Protein AF-A0A5J4RU68-F1 (afdb_monomer)

Secondary structure (DSSP, 8-state):
---HHHHHHHHHHTTSTTHHHHHHHHHHHHHHHHHHGGGGGT-TTSPP-SHHHHHHHHHHHHHHH-HHHHTTS-HHHHHHHHHHHHHTTGGG---HHHHHHHHTSHHHHHHHHHHHT-TTSTTHHHHTTEEEETTEEEESS-S--THHHHHHHHHHHHHHHTTHHHHHHHHHHSHHHHH------SSS-HHHHHHHHHHHHGGGS-HHHHHTS-S-EE-STT-EE-HHHHHHHHHHHHHT---TTSS-HHHHTTSS---HHHHHHHHHHHTEEEEEE-SSEEEEEEEESSHHHHHHHHHHHHHHHHHHHHHHHTGGGTS-TT----PPEEEEEEEEETT-----TT--------HHHHHHHHHSSSS--SHHHHHHHHHHHHHHHHHHHHHHHHGGG--SHHHHHHHHTTS-EEEEEEE-SSSEEEEEEEE-S----HHHHHHHSSTT-GGG-HHHHHHHHHS-TTTS-S---TTGGGGGGGT-SEEEEEEE-TTT--EEEEEEE-TTSTTTT-EEEEE--S---SEEEEEEEEE-GGGHHHHS--------S--HHHHHHHHHHHHHHHHHH-SS-EEETTEEPPPPPPSEE-TTT-EEEEE-TTS-EEEEETTEEE-----------

Organism: NCBI:txid433724

InterPro domains:
  IPR020575 Heat shock protein Hsp90, N-terminal [PR00775] (426-443)
  IPR020575 Heat shock protein Hsp90, N-terminal [PR00775] (470-492)
  IPR036890 Histidine kinase/HSP90-like ATPase superfamily [G3DSA:3.30.565.10] (340-581)
  IPR036890 Histidine kinase/HSP90-like ATPase superfamily [SSF55874] (349-535)
  IPR056471 HD-CE [PF24391] (43-309)

Radius of gyration: 32.56 Å; Cα contacts (8 Å, |Δi|>4): 992; chains: 1; bounding box: 100×59×84 Å

Sequence (629 aa):
MESYIEKQLRIKSENTQSIILYSQWQFDKELIPPALNAIANIFPHYSLHNETHSNAILSNITKLLGEKFIDELNCTDLWLLLESAYCHDIGMIISYDQAKEAIDSKEFIQHISKILNDEGHALHRYSKKLSIEREKILFSENTFEVEKIDTIRFLLADFFRTKHATLSNDYILNPDSAIALKSPRTIIPLRLYSILGIICSSHTKTFEEVMSIPYYEDGIDTENAHPRFIAYMLRIGDLLDIDNYRFSDTLLKTLSSMPDDSLSHKEKHLSINHKCINNQFIELSAKCTNIKVAKITKEWFDWIQGEITKQTLDWHNIIPKHIKGMLPKVKSLVVELEGYDFINNENKPSFTIDTTQALELLQGGNFYKDPFDAIREVIQNAVDSTLIRIWHEKGVSISNMKDLLQESIHYPININIQDNHDGTFIFKIEDKGTGISKHDFKYLSNTGSASKNNYRREIIDSMPIWMQPSGIFGIGFQSVFLLTDVINIETKSIFSDEKYGIEMYNPKSEFKGEIYIKPINSYLPIGTTIQMKVVNTNYISSQNQIVLDRFSDNENEYIFEKIIGKVEDYAMHSFIPITINGTAIERVKYDYVSDDNGIEIKFEKDKKFKFSFKNSIINAIVRSKIAYS

Mean predicted aligned error: 12.19 Å

Foldseek 3Di:
DQFLLLVLLVVQPPPHPLVVLNVLLVLCVVQLQVLQVLLCLLPLLAFRLHPVQLSLLSVLLCQFFDSVQSNPDHNLQSSLLSLLSSLLQSLSNADPVNLVCLQQDPLLVVLLVVLCLDPVDLLNVLSVQWDADPSHIDGPDPDDDPQVSVSSSNSVSVVSVVVRLVSSLVCLLPVCVSRNRPRDPDSADSVSSNLSSVLSSLLPPDPVSLLPRDCWDQGPDRDIYGSSLSSLSSNLSNLLSQALRRHDPVSCVSHPDHRPVSVLVNQLSNQWDDFDGHNAETATEGEHADPSSLVVNVVSVVVSQVSLVVCQVVVCSRDDPVGDGGGHYHPYYYYHHPQFDDPDPVDFLFADDPCCVVVCVVPVDDDDPALLQLVVLVVLVLQQQALLQCCVVPVVVCQFLVSLLVVLQVWEKEWEWADPVPLKIKTKIWTLGQWADPVNSSQLSDWQSNVVPVVSVVSQVPHAQQSRRPDDTSNSNLCNLVFAQWKWKWAAGPVPRFTWIKIFGNCPDPSNGGITIGGDPDDDRHTMMMMGMGHNPVVVVVSDPPDDDDDDDPCSVVRSVVSVVVVLLLQQCASRWYHYNNRTRHHDDFPDADGNRGWTWHDDPPPQIFIDGNSDTDRDPPPDPPDDD

pLDDT: mean 82.76, std 18.72, range [24.97, 98.69]

Solvent-accessible surface area (backbone atoms only — not comparable to full-atom values): 34740 Å² total; per-residue (Å²): 131,87,48,74,58,55,52,50,26,49,65,67,12,60,98,45,81,43,35,58,51,47,56,49,48,60,52,44,65,68,51,48,43,69,54,33,57,53,25,48,76,43,40,44,68,49,63,58,71,32,54,70,43,26,51,41,19,54,50,41,40,43,31,34,58,27,68,73,50,59,73,67,54,50,52,48,40,35,42,51,48,55,51,32,46,66,39,25,63,50,25,51,52,76,46,71,64,58,53,54,53,41,68,72,29,70,69,45,53,51,50,47,51,51,35,55,73,29,82,85,40,60,58,18,78,46,41,64,49,43,38,80,56,95,90,38,81,41,62,67,58,92,73,92,54,78,54,59,58,52,37,54,28,50,54,49,30,58,59,44,64,79,42,15,35,62,39,14,24,52,31,60,70,38,29,41,85,63,72,65,39,85,69,84,74,79,85,61,61,64,67,58,40,52,50,44,14,53,33,24,31,37,66,83,51,55,74,70,63,44,68,68,41,53,64,66,44,81,41,56,83,93,45,56,25,40,51,28,35,47,28,52,44,51,39,52,10,54,71,60,60,75,46,63,76,44,56,56,68,72,55,47,67,74,50,83,72,76,46,63,57,45,51,37,54,50,49,33,32,55,19,53,77,44,83,44,71,32,45,64,34,33,38,40,32,30,56,21,86,44,71,69,30,35,49,58,44,44,54,51,49,49,48,52,52,48,52,53,50,55,47,57,76,48,32,83,79,38,54,62,88,91,61,86,84,68,78,40,43,82,74,43,78,46,75,41,46,69,77,45,60,78,63,57,95,90,56,68,57,47,39,61,73,55,60,64,59,57,45,35,50,72,72,61,64,92,73,72,88,47,79,55,57,29,53,47,38,54,54,48,51,39,49,35,32,30,46,53,34,49,43,75,78,41,42,93,75,47,85,43,64,67,48,45,50,62,57,24,67,81,43,46,30,42,36,40,75,45,77,68,87,76,63,34,33,40,44,34,40,36,26,50,15,34,39,55,39,83,74,51,46,67,30,69,26,36,69,62,34,46,88,69,46,61,70,64,45,58,55,48,73,70,42,58,79,54,65,40,64,83,84,78,65,59,55,48,68,65,47,40,52,79,34,25,58,50,41,41,34,41,26,14,11,70,86,71,69,41,39,36,36,35,43,39,33,21,58,88,42,100,61,52,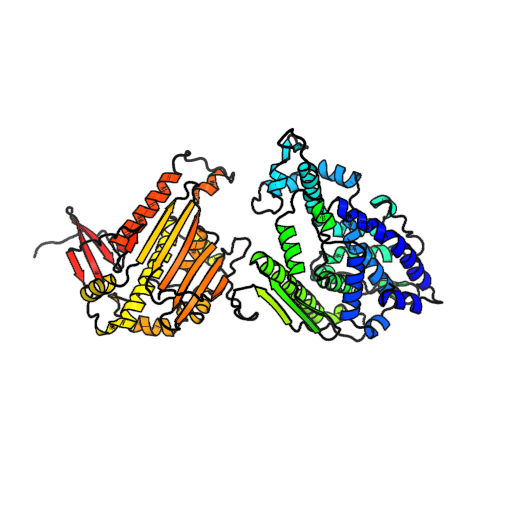10,40,59,47,43,22,71,50,88,67,94,74,71,56,4,38,34,42,39,34,54,36,51,46,73,73,60,55,62,78,74,45,95,66,91,70,93,80,88,70,99,75,55,73,71,56,52,60,56,50,44,52,53,50,52,50,56,38,29,25,47,36,73,46,44,30,25,51,72,88,43,74,48,72,56,68,85,59,79,42,73,41,76,84,65,43,44,32,33,38,84,46,99,80,80,50,61,47,37,36,44,91,48,39,79,44,87,58,86,66,82,81,82,83,72,92,130

Nearest PDB structures (foldseek):
  5hph-assembly1_A  TM=6.186E-01  e=3.581E-08  Homo sapiens
  1qzr-assembly1_B  TM=6.163E-01  e=2.112E-05  Saccharomyces cerevisiae
  6mw7-assembly1_A  TM=4.908E-01  e=2.899E-05  Homo sapiens
  7l6s-assembly1_A-2  TM=5.619E-01  e=2.784E-04  Balamuthia mandrillaris

Structure (mmCIF, N/CA/C/O backbone):
data_AF-A0A5J4RU68-F1
#
_entry.id   AF-A0A5J4RU68-F1
#
loop_
_atom_site.group_PDB
_atom_site.id
_atom_site.type_symbol
_atom_site.label_atom_id
_atom_site.label_alt_id
_atom_site.label_comp_id
_atom_site.label_asym_id
_atom_site.label_entity_id
_atom_site.label_seq_id
_atom_site.pdbx_PDB_ins_code
_atom_site.Cartn_x
_atom_site.Cartn_y
_atom_site.Cartn_z
_atom_site.occupancy
_atom_site.B_iso_or_equiv
_atom_site.auth_seq_id
_atom_site.auth_comp_id
_atom_site.auth_asym_id
_atom_site.auth_atom_id
_atom_site.pdbx_PDB_model_num
ATOM 1 N N . MET A 1 1 ? -28.979 4.609 10.896 1.00 62.00 1 MET A N 1
ATOM 2 C CA . MET A 1 1 ? -29.836 3.415 10.695 1.00 62.00 1 MET A CA 1
ATOM 3 C C . MET A 1 1 ? -29.269 2.322 11.589 1.00 62.00 1 MET A C 1
ATOM 5 O O . MET A 1 1 ? -28.053 2.246 11.664 1.00 62.00 1 MET A O 1
ATOM 9 N N . GLU A 1 2 ? -30.096 1.574 12.324 1.00 86.62 2 GLU A N 1
ATOM 10 C CA . GLU A 1 2 ? -29.624 0.488 13.210 1.00 86.62 2 GLU A CA 1
ATOM 11 C C . GLU A 1 2 ? -28.925 -0.599 12.371 1.00 86.62 2 GLU A C 1
ATOM 13 O O . GLU A 1 2 ? -29.476 -1.026 11.352 1.00 86.62 2 GLU A O 1
ATOM 18 N N . SER A 1 3 ? -27.714 -1.017 12.758 1.00 93.75 3 SER A N 1
ATOM 19 C CA . SER A 1 3 ? -27.013 -2.123 12.085 1.00 93.75 3 SER A CA 1
ATOM 20 C C . SER A 1 3 ? -27.626 -3.476 12.477 1.00 93.75 3 SER A C 1
ATOM 22 O O . SER A 1 3 ? -28.293 -3.588 13.505 1.00 93.75 3 SER A O 1
ATOM 24 N N . TYR A 1 4 ? -27.400 -4.535 11.688 1.00 97.31 4 TYR A N 1
ATOM 25 C CA . TYR A 1 4 ? -27.906 -5.870 12.045 1.00 97.31 4 TYR A CA 1
ATOM 26 C C . TYR A 1 4 ? -27.328 -6.365 13.382 1.00 97.31 4 TYR A C 1
ATOM 28 O O . TYR A 1 4 ? -28.059 -6.902 14.209 1.00 97.31 4 TYR A O 1
ATOM 36 N N . ILE A 1 5 ? -26.037 -6.116 13.622 1.00 98.19 5 ILE A N 1
ATOM 37 C CA . ILE A 1 5 ? -25.339 -6.458 14.871 1.00 98.19 5 ILE A CA 1
ATOM 38 C C . ILE A 1 5 ? -25.962 -5.709 16.060 1.00 98.19 5 ILE A C 1
ATOM 40 O O . ILE A 1 5 ? -26.265 -6.323 17.081 1.00 98.19 5 ILE A O 1
ATOM 44 N N . GLU A 1 6 ? -26.227 -4.407 15.912 1.00 98.06 6 GLU A N 1
ATOM 45 C CA . GLU A 1 6 ? -26.890 -3.595 16.944 1.00 98.06 6 GLU A CA 1
ATOM 46 C C . GLU A 1 6 ? -28.298 -4.108 17.252 1.00 98.06 6 GLU A C 1
ATOM 48 O O . GLU A 1 6 ? -28.660 -4.282 18.418 1.00 98.06 6 GLU A O 1
ATOM 53 N N . LYS A 1 7 ? -29.071 -4.421 16.208 1.00 98.00 7 LYS A N 1
ATOM 54 C CA . LYS A 1 7 ? -30.406 -5.001 16.350 1.00 98.00 7 LYS A CA 1
ATOM 55 C C . LYS A 1 7 ? -30.363 -6.320 17.126 1.00 98.00 7 LYS A C 1
ATOM 57 O O . LYS A 1 7 ? -31.213 -6.541 17.987 1.00 98.00 7 LYS A O 1
ATOM 62 N N . GLN A 1 8 ? -29.391 -7.189 16.842 1.00 98.19 8 GLN A N 1
ATOM 63 C CA . GLN A 1 8 ? -29.235 -8.455 17.562 1.00 98.19 8 GLN A CA 1
ATOM 64 C C . GLN A 1 8 ? -28.826 -8.242 19.022 1.00 98.19 8 GLN A C 1
ATOM 66 O O . GLN A 1 8 ? -29.381 -8.904 19.897 1.00 98.19 8 GLN A O 1
ATOM 71 N N . LEU A 1 9 ? -27.936 -7.285 19.313 1.00 97.88 9 LEU A N 1
ATOM 72 C CA . LEU A 1 9 ? -27.580 -6.945 20.694 1.00 97.88 9 LEU A CA 1
ATOM 73 C C . LEU A 1 9 ? -28.812 -6.480 21.478 1.00 97.88 9 LEU A C 1
ATOM 75 O O . LEU A 1 9 ? -29.046 -6.947 22.593 1.00 97.88 9 LEU A O 1
ATOM 79 N N . ARG A 1 10 ? -29.633 -5.604 20.886 1.00 97.88 10 ARG A N 1
ATOM 80 C CA . ARG A 1 10 ? -30.888 -5.151 21.495 1.00 97.88 10 ARG A CA 1
ATOM 81 C C . ARG A 1 10 ? -31.802 -6.331 21.819 1.00 97.88 10 ARG A C 1
ATOM 83 O O . ARG A 1 10 ? -32.133 -6.527 22.980 1.00 97.88 10 ARG A O 1
ATOM 90 N N . ILE A 1 11 ? -32.145 -7.143 20.817 1.00 97.69 11 ILE A N 1
ATOM 91 C CA . ILE A 1 11 ? -33.092 -8.260 20.970 1.00 97.69 11 ILE A CA 1
ATOM 92 C C . ILE A 1 11 ? -32.610 -9.276 22.010 1.00 97.69 11 ILE A C 1
ATOM 94 O O . ILE A 1 11 ? -33.400 -9.745 22.822 1.00 97.69 11 ILE A O 1
ATOM 98 N N . LYS A 1 12 ? -31.323 -9.636 21.997 1.00 96.38 12 LYS A N 1
ATOM 99 C CA . LYS A 1 12 ? -30.787 -10.677 22.887 1.00 96.38 12 LYS A CA 1
ATOM 100 C C . LYS A 1 12 ? -30.572 -10.207 24.316 1.00 96.38 12 LYS A C 1
ATOM 102 O O . LYS A 1 12 ? -30.653 -11.014 25.236 1.00 96.38 12 LYS A O 1
ATOM 107 N N . SER A 1 13 ? -30.297 -8.920 24.499 1.00 96.12 13 SER A N 1
ATOM 108 C CA . SER A 1 13 ? -30.076 -8.356 25.827 1.00 96.12 13 SER A CA 1
ATOM 109 C C . SER A 1 13 ? -31.382 -8.066 26.578 1.00 96.12 13 SER A C 1
ATOM 111 O O . SER A 1 13 ? -31.361 -7.947 27.806 1.00 96.12 13 SER A O 1
ATOM 113 N N . GLU A 1 14 ? -32.524 -8.007 25.881 1.00 94.94 14 GLU A N 1
ATOM 114 C CA . GLU A 1 14 ? -33.844 -7.799 26.483 1.00 94.94 14 GLU A CA 1
ATOM 115 C C . GLU A 1 14 ? -34.130 -8.815 27.602 1.00 94.94 14 GLU A C 1
ATOM 117 O O . GLU A 1 14 ? -34.080 -10.027 27.412 1.00 94.94 14 GLU A O 1
ATOM 122 N N . ASN A 1 15 ? -34.486 -8.305 28.786 1.00 91.00 15 ASN A N 1
ATOM 123 C CA . ASN A 1 15 ? -34.802 -9.094 29.986 1.00 91.00 15 ASN A CA 1
ATOM 124 C C . ASN A 1 15 ? -33.649 -9.966 30.529 1.00 91.00 15 ASN A C 1
ATOM 126 O O . ASN A 1 15 ? -33.897 -10.886 31.310 1.00 91.00 15 ASN A O 1
ATOM 130 N N . THR A 1 16 ? -32.399 -9.663 30.171 1.00 92.31 16 THR A N 1
ATOM 131 C CA . THR A 1 16 ? -31.193 -10.317 30.714 1.00 92.31 16 THR A CA 1
ATOM 132 C C . THR A 1 16 ? -30.328 -9.320 31.491 1.00 92.31 16 THR A C 1
ATOM 134 O O . THR A 1 16 ? -30.519 -8.106 31.389 1.00 92.31 16 THR A O 1
ATOM 137 N N . GLN A 1 17 ? -29.334 -9.802 32.248 1.00 91.12 17 GLN A N 1
ATOM 138 C CA . GLN A 1 17 ? -28.336 -8.908 32.857 1.00 91.12 17 GLN A CA 1
ATOM 139 C C . GLN A 1 17 ? -27.464 -8.207 31.801 1.00 91.12 17 GLN A C 1
ATOM 141 O O . GLN A 1 17 ? -26.961 -7.113 32.053 1.00 91.12 17 GLN A O 1
ATOM 146 N N . SER A 1 18 ? -27.355 -8.778 30.598 1.00 94.69 18 SER A N 1
ATOM 147 C CA . SER A 1 18 ? -26.612 -8.218 29.466 1.00 94.69 18 SER A CA 1
ATOM 148 C C . SER A 1 18 ? -27.221 -6.932 28.890 1.00 94.69 18 SER A C 1
ATOM 150 O O . SER A 1 18 ? -26.581 -6.288 28.061 1.00 94.69 18 SER A O 1
ATOM 152 N N . ILE A 1 19 ? -28.399 -6.481 29.355 1.00 95.88 19 ILE A N 1
ATOM 153 C CA . ILE A 1 19 ? -28.986 -5.175 28.980 1.00 95.88 19 ILE A CA 1
ATOM 154 C C . ILE A 1 19 ? -28.049 -3.992 29.263 1.00 95.88 19 ILE A C 1
ATOM 156 O O . ILE A 1 19 ? -28.113 -2.965 28.582 1.00 95.88 19 ILE A O 1
ATOM 160 N N . ILE A 1 20 ? -27.135 -4.146 30.228 1.00 95.62 20 ILE A N 1
ATOM 161 C CA . ILE A 1 20 ? -26.101 -3.152 30.535 1.00 95.62 20 ILE A CA 1
ATOM 162 C C . ILE A 1 20 ? -25.160 -2.904 29.347 1.00 95.62 20 ILE A C 1
ATOM 164 O O . ILE A 1 20 ? -24.721 -1.773 29.163 1.00 95.62 20 ILE A O 1
ATOM 168 N N . LEU A 1 21 ? -24.891 -3.926 28.521 1.00 97.00 21 LEU A N 1
ATOM 169 C CA . LEU A 1 21 ? -24.049 -3.815 27.326 1.00 97.00 21 LEU A CA 1
ATOM 170 C C . LEU A 1 21 ? -24.746 -2.970 26.260 1.00 97.00 21 LEU A C 1
ATOM 172 O O . LEU A 1 21 ? -24.150 -2.055 25.701 1.00 97.00 21 LEU A O 1
ATOM 176 N N . TYR A 1 22 ? -26.034 -3.232 26.020 1.00 96.94 22 TYR A N 1
ATOM 177 C CA . TYR A 1 22 ? -26.822 -2.435 25.082 1.00 96.94 22 TYR A CA 1
ATOM 178 C C . TYR A 1 22 ? -26.985 -0.989 25.565 1.00 96.94 22 TYR A C 1
ATOM 180 O O . TYR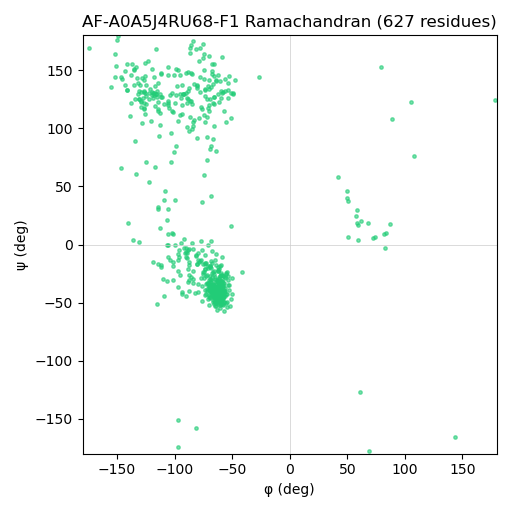 A 1 22 ? -26.847 -0.060 24.776 1.00 96.94 22 TYR A O 1
ATOM 188 N N . SER 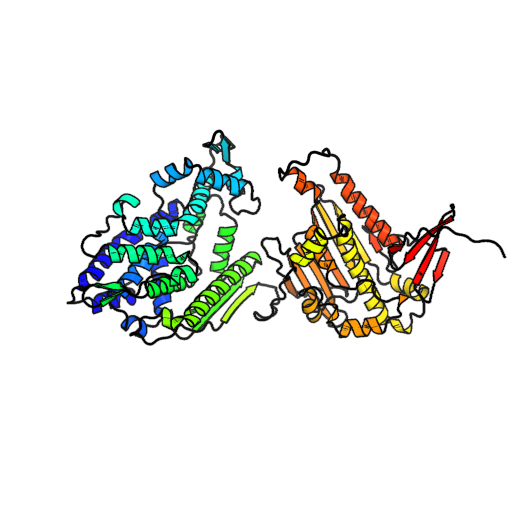A 1 23 ? -27.205 -0.786 26.867 1.00 95.75 23 SER A N 1
ATOM 189 C CA . SER A 1 23 ? -27.311 0.554 27.460 1.00 95.75 23 SER A CA 1
ATOM 190 C C . SER A 1 23 ? -26.001 1.342 27.353 1.00 95.75 23 SER A C 1
ATOM 192 O O . SER A 1 23 ? -26.036 2.530 27.039 1.00 95.75 23 SER A O 1
ATOM 194 N N . GLN A 1 24 ? -24.849 0.692 27.569 1.00 96.62 24 GLN A N 1
ATOM 195 C CA . GLN A 1 24 ? -23.547 1.318 27.330 1.00 96.62 24 GLN A CA 1
ATOM 196 C C . GLN A 1 24 ? -23.383 1.686 25.856 1.00 96.62 24 GLN A C 1
ATOM 198 O O . GLN A 1 24 ? -23.068 2.831 25.552 1.00 96.62 24 GLN A O 1
ATOM 203 N N . TRP A 1 25 ? -23.653 0.744 24.949 1.00 97.19 25 TRP A N 1
ATOM 204 C CA . TRP A 1 25 ? -23.545 0.986 23.513 1.00 97.19 25 TRP A CA 1
ATOM 205 C C . TRP A 1 25 ? -24.417 2.161 23.056 1.00 97.19 25 TRP A C 1
ATOM 207 O O . TRP A 1 25 ? -23.972 2.983 22.264 1.00 97.19 25 TRP A O 1
ATOM 217 N N . GLN A 1 26 ? -25.646 2.290 23.566 1.00 95.81 26 GLN A N 1
ATOM 218 C CA . GLN A 1 26 ? -26.509 3.431 23.246 1.00 95.81 26 GLN A CA 1
ATOM 219 C C . GLN A 1 26 ? -25.881 4.768 23.645 1.00 95.81 26 GLN A C 1
ATOM 221 O O . GLN A 1 26 ? -26.042 5.755 22.934 1.00 95.81 26 GLN A O 1
ATOM 226 N N . PHE A 1 27 ? -25.168 4.805 24.768 1.00 94.81 27 PHE A N 1
ATOM 227 C CA . PHE A 1 27 ? -24.462 6.001 25.200 1.00 94.81 27 PHE A CA 1
ATOM 228 C C . PHE A 1 27 ? -23.247 6.285 24.306 1.00 94.81 27 PHE A C 1
ATOM 230 O O . PHE A 1 27 ? -23.074 7.401 23.814 1.00 94.81 27 PHE A O 1
ATOM 237 N N . ASP A 1 28 ? -22.448 5.256 24.032 1.00 96.38 28 ASP A N 1
ATOM 238 C CA . ASP A 1 28 ? -21.207 5.365 23.263 1.00 96.38 28 ASP A CA 1
ATOM 239 C C . ASP A 1 28 ? -21.489 5.694 21.786 1.00 96.38 28 ASP A C 1
ATOM 241 O O . ASP A 1 28 ? -20.798 6.524 21.193 1.00 96.38 28 ASP A O 1
ATOM 245 N N . LYS A 1 29 ? -22.587 5.181 21.223 1.00 95.50 29 LYS A N 1
ATOM 246 C CA . LYS A 1 29 ? -23.086 5.513 19.881 1.00 95.50 29 LYS A CA 1
ATOM 247 C C . LYS A 1 29 ? -23.456 6.989 19.712 1.00 95.50 29 LYS A C 1
ATOM 249 O O . LYS A 1 29 ? -23.332 7.512 18.610 1.00 95.50 29 LYS A O 1
ATOM 254 N N . GLU A 1 30 ? -23.882 7.672 20.769 1.00 95.38 30 GLU A N 1
ATOM 255 C CA . GLU A 1 30 ? -24.177 9.111 20.710 1.00 95.38 30 GLU A CA 1
ATOM 256 C C . GLU A 1 30 ? -22.920 9.967 20.939 1.00 95.38 30 GLU A C 1
ATOM 258 O O . GLU A 1 30 ? -22.821 11.084 20.428 1.00 95.38 30 GLU A O 1
ATOM 263 N N . LEU A 1 31 ? -21.936 9.457 21.689 1.00 96.00 31 LEU A N 1
ATOM 264 C CA . LEU A 1 31 ? -20.743 10.219 22.066 1.00 96.00 31 LEU A CA 1
ATOM 265 C C . LEU A 1 31 ? -19.543 10.055 21.129 1.00 96.00 31 LEU A C 1
ATOM 267 O O . LEU A 1 31 ? -18.834 11.031 20.868 1.00 96.00 31 LEU A O 1
ATOM 271 N N . ILE A 1 32 ? -19.274 8.839 20.655 1.00 97.12 32 ILE A N 1
ATOM 272 C CA . ILE A 1 32 ? -18.076 8.536 19.865 1.00 97.12 32 ILE A CA 1
ATOM 273 C C . ILE A 1 32 ? -18.137 9.192 18.476 1.00 97.12 32 ILE A C 1
ATOM 275 O O . ILE A 1 32 ? -17.149 9.822 18.096 1.00 97.12 32 ILE A O 1
ATOM 279 N N . PRO A 1 33 ? -19.248 9.146 17.712 1.00 96.44 33 PRO A N 1
ATOM 280 C CA . PRO A 1 33 ? -19.281 9.717 16.362 1.00 96.44 33 PRO A CA 1
ATOM 281 C C . PRO A 1 33 ? -18.943 11.208 16.289 1.00 96.44 33 PRO A C 1
ATOM 283 O O . PRO A 1 33 ? -18.115 11.579 15.450 1.00 96.44 33 PRO A O 1
ATOM 286 N N . PRO A 1 34 ? -19.492 12.082 17.162 1.00 96.25 34 PRO A N 1
ATOM 287 C CA . PRO A 1 34 ? -19.060 13.473 17.216 1.00 96.25 34 PRO A CA 1
ATOM 288 C C . PRO A 1 34 ? -17.568 13.626 17.529 1.00 96.25 34 PRO A C 1
ATOM 290 O O . PRO A 1 34 ? -16.921 14.487 16.935 1.00 96.25 34 PRO A O 1
ATOM 293 N N . ALA A 1 35 ? -17.013 12.789 18.414 1.00 96.75 35 ALA A N 1
ATOM 294 C CA . ALA A 1 35 ? -15.594 12.821 18.759 1.00 96.75 35 ALA A CA 1
ATOM 295 C C . ALA A 1 35 ? -14.701 12.416 17.573 1.00 96.75 35 ALA A C 1
ATOM 297 O O . ALA A 1 35 ? -13.713 13.095 17.297 1.00 96.75 35 ALA A O 1
ATOM 298 N N . LEU A 1 36 ? -15.079 11.384 16.810 1.00 97.31 36 LEU A N 1
ATOM 299 C CA . LEU A 1 36 ? -14.334 10.938 15.624 1.00 97.31 36 LEU A CA 1
ATOM 300 C C . LEU A 1 36 ? -14.218 12.027 14.545 1.00 97.31 36 LEU A C 1
ATOM 302 O O . LEU A 1 36 ? -13.236 12.062 13.806 1.00 97.31 36 LEU A O 1
ATOM 306 N N . ASN A 1 37 ? -15.156 12.978 14.472 1.00 95.62 37 ASN A N 1
ATOM 307 C CA . ASN A 1 37 ? -15.031 14.113 13.549 1.00 95.62 37 ASN A CA 1
ATOM 308 C C . ASN A 1 37 ? -13.799 14.991 13.844 1.00 95.62 37 ASN A C 1
ATOM 310 O O . ASN A 1 37 ? -13.305 15.665 12.939 1.00 95.62 37 ASN A O 1
ATOM 314 N N . ALA A 1 38 ? -13.266 14.965 15.072 1.00 95.88 38 ALA A N 1
ATOM 315 C CA . ALA A 1 38 ? -12.053 15.695 15.435 1.00 95.88 38 ALA A CA 1
ATOM 316 C C . ALA A 1 38 ? -10.783 15.131 14.771 1.00 95.88 38 ALA A C 1
ATOM 318 O O . ALA A 1 38 ? -9.796 15.861 14.663 1.00 95.88 38 ALA A O 1
ATOM 319 N N . ILE A 1 39 ? -10.803 13.885 14.275 1.00 96.88 39 ILE A N 1
ATOM 320 C CA . ILE A 1 39 ? -9.669 13.259 13.567 1.00 96.88 39 ILE A CA 1
ATOM 321 C C . ILE A 1 39 ? -9.238 14.114 12.365 1.00 96.88 39 ILE A C 1
ATOM 323 O O . ILE A 1 39 ? -8.045 14.308 12.124 1.00 96.88 39 ILE A O 1
ATOM 327 N N . ALA A 1 40 ? -10.202 14.716 11.662 1.00 94.38 40 ALA A N 1
ATOM 328 C CA . ALA A 1 40 ? -9.953 15.573 10.505 1.00 94.38 40 ALA A CA 1
ATOM 329 C C . ALA A 1 40 ? -9.081 16.808 10.816 1.00 94.38 40 ALA A C 1
ATOM 331 O O . ALA A 1 40 ? -8.526 17.396 9.895 1.00 94.38 40 ALA A O 1
ATOM 332 N N . ASN A 1 41 ? -8.917 17.205 12.084 1.00 93.88 41 ASN A N 1
ATOM 333 C CA . ASN A 1 41 ? -8.088 18.359 12.449 1.00 93.88 41 ASN A CA 1
ATOM 334 C C . ASN A 1 41 ? -6.588 18.121 12.209 1.00 93.88 41 ASN A C 1
ATOM 336 O O . ASN A 1 41 ? -5.880 19.051 11.816 1.00 93.88 41 ASN A O 1
ATOM 340 N N . ILE A 1 42 ? -6.111 16.896 12.458 1.00 95.56 42 ILE A N 1
ATOM 341 C CA . ILE A 1 42 ? -4.705 16.501 12.269 1.00 95.56 42 ILE A CA 1
ATOM 342 C C . ILE A 1 42 ? -4.537 15.616 11.036 1.00 95.56 42 ILE A C 1
ATOM 344 O O . ILE A 1 42 ? -3.537 15.751 10.341 1.00 95.56 42 ILE A O 1
ATOM 348 N N . PHE A 1 43 ? -5.541 14.809 10.682 1.00 95.81 43 PHE A N 1
ATOM 349 C CA . PHE A 1 43 ? -5.494 13.875 9.554 1.00 95.81 43 PHE A CA 1
ATOM 350 C C . PHE A 1 43 ? -6.374 14.302 8.359 1.00 95.81 43 PHE A C 1
ATOM 352 O O . PHE A 1 43 ? -7.093 13.467 7.810 1.00 95.81 43 PHE A O 1
ATOM 359 N N . PRO A 1 44 ? -6.366 15.572 7.900 1.00 92.25 44 PRO A N 1
ATOM 360 C CA . PRO A 1 44 ? -7.340 16.030 6.908 1.00 92.25 44 PRO A CA 1
ATOM 361 C C . PRO A 1 44 ? -7.127 15.457 5.498 1.00 92.25 44 PRO A C 1
ATOM 363 O O . PRO A 1 44 ? -8.034 15.513 4.675 1.00 92.25 44 PRO A O 1
ATOM 366 N N . HIS A 1 45 ? -5.930 14.942 5.209 1.00 92.88 45 HIS A N 1
ATOM 367 C CA . HIS A 1 45 ? -5.543 14.376 3.913 1.00 92.88 45 HIS A CA 1
ATOM 368 C C . HIS A 1 45 ? -5.690 12.846 3.855 1.00 92.88 45 HIS A C 1
ATOM 370 O O . HIS A 1 45 ? -5.498 12.261 2.794 1.00 92.88 45 HIS A O 1
ATOM 376 N N . TYR A 1 46 ? -6.043 12.205 4.973 1.00 93.94 46 TYR A N 1
ATOM 377 C CA . TYR A 1 46 ? -6.325 10.772 5.043 1.00 93.94 46 TYR A CA 1
ATOM 378 C C . TYR A 1 46 ? -7.789 10.477 4.676 1.00 93.94 46 TYR A C 1
ATOM 380 O O . TYR A 1 46 ? -8.619 11.381 4.543 1.00 93.94 46 TYR A O 1
ATOM 388 N N . SER A 1 47 ? -8.121 9.190 4.538 1.00 93.44 47 SER A N 1
ATOM 389 C CA . SER A 1 47 ? -9.514 8.748 4.452 1.00 93.44 47 SER A CA 1
ATOM 390 C C . SER A 1 47 ? -10.324 9.156 5.690 1.00 93.44 47 SER A C 1
ATOM 392 O O . SER A 1 47 ? -9.785 9.467 6.751 1.00 93.44 47 SER A O 1
ATOM 394 N N . LEU A 1 48 ? -11.646 9.153 5.563 1.00 94.62 48 LEU A N 1
ATOM 395 C CA . LEU A 1 48 ? -12.582 9.455 6.633 1.00 94.62 48 LEU A CA 1
ATOM 396 C C . LEU A 1 48 ? -12.578 8.336 7.680 1.00 94.62 48 LEU A C 1
ATOM 398 O O . LEU A 1 48 ? -12.953 7.207 7.385 1.00 94.62 48 LEU A O 1
ATOM 402 N N . HIS A 1 49 ? -12.242 8.666 8.923 1.00 94.94 49 HIS A N 1
ATOM 403 C CA . HIS A 1 49 ? -12.311 7.748 10.071 1.00 94.94 49 HIS A CA 1
ATOM 404 C C . HIS A 1 49 ? -13.456 8.143 11.020 1.00 94.94 49 HIS A C 1
ATOM 406 O O . HIS A 1 49 ? -13.320 8.126 12.236 1.00 94.94 49 HIS A O 1
ATOM 412 N N . ASN A 1 50 ? -14.586 8.578 10.451 1.00 94.88 50 ASN A N 1
ATOM 413 C CA . ASN A 1 50 ? -15.798 8.924 11.197 1.00 94.88 50 ASN A CA 1
ATOM 414 C C . ASN A 1 50 ? -16.795 7.753 11.209 1.00 94.88 50 ASN A C 1
ATOM 416 O O . ASN A 1 50 ? -16.520 6.682 10.680 1.00 94.88 50 ASN A O 1
ATOM 420 N N . GLU A 1 51 ? -17.996 7.969 11.744 1.00 95.94 51 GLU A N 1
ATOM 421 C CA . GLU A 1 51 ? -19.034 6.934 11.843 1.00 95.94 51 GLU A CA 1
ATOM 422 C C . GLU A 1 51 ? -19.373 6.224 10.515 1.00 95.94 51 GLU A C 1
ATOM 424 O O . GLU A 1 51 ? -19.797 5.066 10.525 1.00 95.94 51 GLU A O 1
ATOM 429 N N . THR A 1 52 ? -19.182 6.865 9.357 1.00 95.25 52 THR A N 1
ATOM 430 C CA . THR A 1 52 ? -19.412 6.190 8.067 1.00 95.25 52 THR A CA 1
ATOM 431 C C . THR A 1 52 ? -18.468 4.998 7.875 1.00 95.25 52 THR A C 1
ATOM 433 O O . THR A 1 52 ? -18.904 3.958 7.383 1.00 95.25 52 THR A O 1
ATOM 436 N N . HIS A 1 53 ? -17.225 5.111 8.354 1.00 95.94 53 HIS A N 1
ATOM 437 C CA . HIS A 1 53 ? -16.226 4.044 8.372 1.00 95.94 53 HIS A CA 1
ATOM 438 C C . HIS A 1 53 ? -16.650 2.886 9.274 1.00 95.94 53 HIS A C 1
ATOM 440 O O . HIS A 1 53 ? -16.742 1.744 8.833 1.00 95.94 53 HIS A O 1
ATOM 446 N N . SER A 1 54 ? -16.987 3.188 10.528 1.00 97.12 54 SER A N 1
ATOM 447 C CA . SER A 1 54 ? -17.377 2.181 11.516 1.00 97.12 54 SER A CA 1
ATOM 448 C C . SER A 1 54 ? -18.612 1.397 11.064 1.00 97.12 54 SER A C 1
ATOM 450 O O . SER A 1 54 ? -18.664 0.172 11.184 1.00 97.12 54 SER A O 1
ATOM 452 N N . ASN A 1 55 ? -19.582 2.074 10.444 1.00 96.88 55 ASN A N 1
ATOM 453 C CA . ASN A 1 55 ? -20.740 1.418 9.840 1.00 96.88 55 ASN A CA 1
ATOM 454 C C . ASN A 1 55 ? -20.371 0.527 8.645 1.00 96.88 55 ASN A C 1
ATOM 456 O O . ASN A 1 55 ? -20.957 -0.547 8.481 1.00 96.88 55 ASN A O 1
ATOM 460 N N . ALA A 1 56 ? -19.415 0.945 7.811 1.00 96.62 56 ALA A N 1
ATOM 461 C CA . ALA A 1 56 ? -18.931 0.137 6.697 1.00 96.62 56 ALA A CA 1
ATOM 462 C C . ALA A 1 56 ? -18.250 -1.149 7.194 1.00 96.62 56 ALA A C 1
ATOM 464 O O . ALA A 1 56 ? -18.587 -2.227 6.704 1.00 96.62 56 ALA A O 1
ATOM 465 N N . ILE A 1 57 ? -17.406 -1.061 8.230 1.00 97.88 57 ILE A N 1
ATOM 466 C CA . ILE A 1 57 ? -16.785 -2.219 8.899 1.00 97.88 57 ILE A CA 1
ATOM 467 C C . ILE A 1 57 ? -17.858 -3.210 9.369 1.00 97.88 57 ILE A C 1
ATOM 469 O O . ILE A 1 57 ? -17.831 -4.381 8.985 1.00 97.88 57 ILE A O 1
ATOM 473 N N . LEU A 1 58 ? -18.849 -2.750 10.140 1.00 98.19 58 LEU A N 1
ATOM 474 C CA . LEU A 1 58 ? -19.928 -3.608 10.653 1.00 98.19 58 LEU A CA 1
ATOM 475 C C . LEU A 1 58 ? -20.759 -4.241 9.526 1.00 98.19 58 LEU A C 1
ATOM 477 O O . LEU A 1 58 ? -21.139 -5.414 9.604 1.00 98.19 58 LEU A O 1
ATOM 481 N N . SER A 1 59 ? -21.022 -3.486 8.457 1.00 97.19 59 SER A N 1
ATOM 482 C CA . SER A 1 59 ? -21.713 -3.977 7.259 1.00 97.19 59 SER A CA 1
ATOM 483 C C . SER A 1 59 ? -20.902 -5.061 6.546 1.00 97.19 59 SER A C 1
ATOM 485 O O . SER A 1 59 ? -21.454 -6.096 6.169 1.00 97.19 59 SER A O 1
ATOM 487 N N . ASN A 1 60 ? -19.588 -4.874 6.411 1.00 97.44 60 ASN A N 1
ATOM 488 C CA . ASN A 1 60 ? -18.690 -5.852 5.805 1.00 97.44 60 ASN A CA 1
ATOM 489 C C . ASN A 1 60 ? -18.610 -7.133 6.640 1.00 97.44 60 ASN A C 1
ATOM 491 O O . ASN A 1 60 ? -18.756 -8.214 6.076 1.00 97.44 60 ASN A O 1
ATOM 495 N N . ILE A 1 61 ? -18.478 -7.027 7.967 1.00 98.00 61 ILE A N 1
ATOM 496 C CA . ILE A 1 61 ? -18.494 -8.182 8.882 1.00 98.00 61 ILE A CA 1
ATOM 497 C C . ILE A 1 61 ? -19.822 -8.942 8.760 1.00 98.00 61 ILE A C 1
ATOM 499 O O . ILE A 1 61 ? -19.831 -10.166 8.619 1.00 98.00 61 ILE A O 1
ATOM 503 N N . THR A 1 62 ? -20.950 -8.224 8.725 1.00 98.00 62 THR A N 1
ATOM 504 C CA . THR A 1 62 ? -22.281 -8.832 8.557 1.00 98.00 62 THR A CA 1
ATOM 505 C C . THR A 1 62 ? -22.403 -9.563 7.216 1.00 98.00 62 THR A C 1
ATOM 507 O O . THR A 1 62 ? -22.913 -10.680 7.175 1.00 98.00 62 THR A O 1
ATOM 510 N N . LYS A 1 63 ? -21.914 -8.979 6.114 1.00 97.19 63 LYS A N 1
ATOM 511 C CA . LYS A 1 63 ? -21.912 -9.627 4.788 1.00 97.19 63 LYS A CA 1
ATOM 512 C C . LYS A 1 63 ? -21.007 -10.857 4.748 1.00 97.19 63 LYS A C 1
ATOM 514 O O . LYS A 1 63 ? -21.387 -11.856 4.144 1.00 97.19 63 LYS A O 1
ATOM 519 N N . LEU A 1 64 ? -19.833 -10.770 5.372 1.00 97.06 64 LEU A N 1
ATOM 520 C CA . LEU A 1 64 ? -18.813 -11.817 5.408 1.00 97.06 64 LEU A CA 1
ATOM 521 C C . LEU A 1 64 ? -19.292 -13.054 6.176 1.00 97.06 64 LEU A C 1
ATOM 523 O O . LEU A 1 64 ? -19.104 -14.173 5.714 1.00 97.06 64 LEU A O 1
ATOM 527 N N . LEU A 1 65 ? -19.910 -12.856 7.341 1.00 96.56 65 LEU A N 1
ATOM 528 C CA . LEU A 1 65 ? -20.374 -13.949 8.201 1.00 96.56 65 LEU A CA 1
ATOM 529 C C . LEU A 1 65 ? -21.797 -14.408 7.844 1.00 96.56 65 LEU A C 1
ATOM 531 O O . LEU A 1 65 ? -22.129 -15.590 7.939 1.00 96.56 65 LEU A O 1
ATOM 535 N N . GLY A 1 66 ? -22.634 -13.482 7.378 1.00 96.62 66 GLY A N 1
ATOM 536 C CA . GLY A 1 66 ? -24.059 -13.688 7.146 1.00 96.62 66 GLY A CA 1
ATOM 537 C C . GLY A 1 66 ? -24.888 -13.614 8.431 1.00 96.62 66 GLY A C 1
ATOM 538 O O . GLY A 1 66 ? -24.425 -13.942 9.522 1.00 96.62 66 GLY A O 1
ATOM 539 N N . GLU A 1 67 ? -26.155 -13.223 8.291 1.00 96.06 67 GLU A N 1
ATOM 540 C CA . GLU A 1 67 ? -27.069 -12.979 9.420 1.00 96.06 67 GLU A CA 1
ATOM 541 C C . GLU A 1 67 ? -27.196 -14.180 10.365 1.00 96.06 67 GLU A C 1
ATOM 543 O O . GLU A 1 67 ? -27.082 -14.013 11.573 1.00 96.06 67 GLU A O 1
ATOM 548 N N . LYS A 1 68 ? -27.305 -15.403 9.825 1.00 95.88 68 LYS A N 1
ATOM 549 C CA . LYS A 1 68 ? -27.408 -16.632 10.632 1.00 95.88 68 LYS A CA 1
ATOM 550 C C . LYS A 1 68 ? -26.221 -16.840 11.571 1.00 95.88 68 LYS A C 1
ATOM 552 O O . LYS A 1 68 ? -26.409 -17.333 12.671 1.00 95.88 68 LYS A O 1
ATOM 557 N N . PHE A 1 69 ? -25.013 -16.485 11.134 1.00 97.00 69 PHE A N 1
ATOM 558 C CA . PHE A 1 69 ? -23.828 -16.587 11.979 1.00 97.00 69 PHE A CA 1
ATOM 559 C C . PHE A 1 69 ? -23.882 -15.532 13.088 1.00 97.00 69 PHE A C 1
ATOM 561 O O . PHE A 1 69 ? -23.625 -15.838 14.250 1.00 97.00 69 PHE A O 1
ATOM 568 N N . ILE A 1 70 ? -24.243 -14.290 12.743 1.00 97.62 70 ILE A N 1
ATOM 569 C CA . ILE A 1 70 ? -24.393 -13.200 13.720 1.00 97.62 70 ILE A CA 1
ATOM 570 C C . ILE A 1 70 ? -25.460 -13.552 14.770 1.00 97.62 70 ILE A C 1
ATOM 572 O O . ILE A 1 70 ? -25.277 -13.271 15.953 1.00 97.62 70 ILE A O 1
ATOM 576 N N . ASP A 1 71 ? -26.525 -14.248 14.369 1.00 97.19 71 ASP A N 1
ATOM 577 C CA . ASP A 1 71 ? -27.569 -14.750 15.266 1.00 97.19 71 ASP A CA 1
ATOM 578 C C . ASP A 1 71 ? -27.067 -15.806 16.266 1.00 97.19 71 ASP A C 1
ATOM 580 O O . ASP A 1 71 ? -27.766 -16.090 17.236 1.00 97.19 71 ASP A O 1
ATOM 584 N N . GLU A 1 72 ? -25.872 -16.377 16.096 1.00 96.75 72 GLU A N 1
ATOM 585 C CA . GLU A 1 72 ? -25.257 -17.317 17.050 1.00 96.75 72 GLU A CA 1
ATOM 586 C C . GLU A 1 72 ? -24.275 -16.634 18.027 1.00 96.75 72 GLU A C 1
ATOM 588 O O . GLU A 1 72 ? -23.880 -17.235 19.031 1.00 96.75 72 GLU A O 1
ATOM 593 N N . LEU A 1 73 ? -23.912 -15.366 17.790 1.00 96.62 73 LEU A N 1
ATOM 594 C CA . LEU A 1 73 ? -23.062 -14.580 18.696 1.00 96.62 73 LEU A CA 1
ATOM 595 C C . LEU A 1 73 ? -23.833 -14.142 19.944 1.00 96.62 73 LEU A C 1
ATOM 597 O O . LEU A 1 73 ? -25.015 -13.805 19.867 1.00 96.62 73 LEU A O 1
ATOM 601 N N . ASN A 1 74 ? -23.180 -14.136 21.101 1.00 95.81 74 ASN A N 1
ATOM 602 C CA . ASN A 1 74 ? -23.806 -13.700 22.353 1.00 95.81 74 ASN A CA 1
ATOM 603 C C . ASN A 1 74 ? -23.752 -12.169 22.529 1.00 95.81 74 ASN A C 1
ATOM 605 O O . ASN A 1 74 ? -23.169 -11.466 21.701 1.00 95.81 74 ASN A O 1
ATOM 609 N N . CYS A 1 75 ? -24.383 -11.632 23.579 1.00 97.31 75 CYS A N 1
ATOM 610 C CA . CYS A 1 75 ? -24.450 -10.181 23.778 1.00 97.31 75 CYS A CA 1
ATOM 611 C C . CYS A 1 75 ? -23.060 -9.563 23.957 1.00 97.31 75 CYS A C 1
ATOM 613 O O . CYS A 1 75 ? -22.798 -8.481 23.431 1.00 97.31 75 CYS A O 1
ATOM 615 N N . THR A 1 76 ? -22.165 -10.253 24.665 1.00 97.12 76 THR A N 1
ATOM 616 C CA . THR A 1 76 ? -20.793 -9.782 24.894 1.00 97.12 76 THR A CA 1
ATOM 617 C C . THR A 1 76 ? -20.006 -9.662 23.583 1.00 97.12 76 THR A C 1
ATOM 619 O O . THR A 1 76 ? -19.379 -8.631 23.343 1.00 97.12 76 THR A O 1
ATOM 622 N N . ASP A 1 77 ? -20.088 -10.656 22.695 1.00 97.88 77 ASP A N 1
ATOM 623 C CA . ASP A 1 77 ? -19.448 -10.620 21.372 1.00 97.88 77 ASP A CA 1
ATOM 624 C C . ASP A 1 77 ? -20.025 -9.511 20.479 1.00 97.88 77 ASP A C 1
ATOM 626 O O . ASP A 1 77 ? -19.282 -8.775 19.828 1.00 97.88 77 ASP A O 1
ATOM 630 N N . LEU A 1 78 ? -21.355 -9.365 20.456 1.00 98.44 78 LEU A N 1
ATOM 631 C CA . LEU A 1 78 ? -22.032 -8.336 19.660 1.00 98.44 78 LEU A CA 1
ATOM 632 C C . LEU A 1 78 ? -21.657 -6.925 20.131 1.00 98.44 78 LEU A C 1
ATOM 634 O O . LEU A 1 78 ? -21.394 -6.054 19.302 1.00 98.44 78 LEU A O 1
ATOM 638 N N . TRP A 1 79 ? -21.584 -6.709 21.446 1.00 98.19 79 TRP A N 1
ATOM 639 C CA . TRP A 1 79 ? -21.116 -5.452 22.027 1.00 98.19 79 TRP A CA 1
ATOM 640 C C . TRP A 1 79 ? -19.656 -5.169 21.658 1.00 98.19 79 TRP A C 1
ATOM 642 O O . TRP A 1 79 ? -19.356 -4.084 21.167 1.00 98.19 79 TRP A O 1
ATOM 652 N N . LEU A 1 80 ? -18.761 -6.158 21.784 1.00 98.56 80 LEU A N 1
ATOM 653 C CA . LEU A 1 80 ? -17.355 -6.003 21.399 1.00 98.56 80 LEU A CA 1
ATOM 654 C C . LEU A 1 80 ? -17.182 -5.673 19.906 1.00 98.56 80 LEU A C 1
ATOM 656 O O . LEU A 1 80 ? -16.317 -4.865 19.570 1.00 98.56 80 LEU A O 1
ATOM 660 N N . LEU A 1 81 ? -17.990 -6.244 19.002 1.00 98.62 81 LEU A N 1
ATOM 661 C CA . LEU A 1 81 ? -17.968 -5.879 17.575 1.00 98.62 81 LEU A CA 1
ATOM 662 C C . LEU A 1 81 ? -18.361 -4.415 17.346 1.00 98.62 81 LEU A C 1
ATOM 664 O O . LEU A 1 81 ? -17.683 -3.717 16.594 1.00 98.62 81 LEU A O 1
ATOM 668 N N . LEU A 1 82 ? -19.437 -3.953 17.988 1.00 98.62 82 LEU A N 1
ATOM 669 C CA . LEU A 1 82 ? -19.923 -2.576 17.850 1.00 98.62 82 LEU A CA 1
ATOM 670 C C . LEU A 1 82 ? -18.900 -1.572 18.380 1.00 98.62 82 LEU A C 1
ATOM 672 O O . LEU A 1 82 ? -18.479 -0.673 17.650 1.00 98.62 82 LEU A O 1
ATOM 676 N N . GLU A 1 83 ? -18.453 -1.770 19.618 1.00 98.38 83 GLU A N 1
ATOM 677 C CA . GLU A 1 83 ? -17.487 -0.885 20.261 1.00 98.38 83 GLU A CA 1
ATOM 678 C C . GLU A 1 83 ? -16.156 -0.866 19.514 1.00 98.38 83 GLU A C 1
ATOM 680 O O . GLU A 1 83 ? -15.593 0.202 19.288 1.00 98.38 83 GLU A O 1
ATOM 685 N N . SER A 1 84 ? -15.648 -2.028 19.083 1.00 98.50 84 SER A N 1
ATOM 686 C CA . SER A 1 84 ? -14.356 -2.082 18.393 1.00 98.50 84 SER A CA 1
ATOM 687 C C . SER A 1 84 ? -14.395 -1.381 17.037 1.00 98.50 84 SER A C 1
ATOM 689 O O . SER A 1 84 ? -13.476 -0.626 16.724 1.00 98.50 84 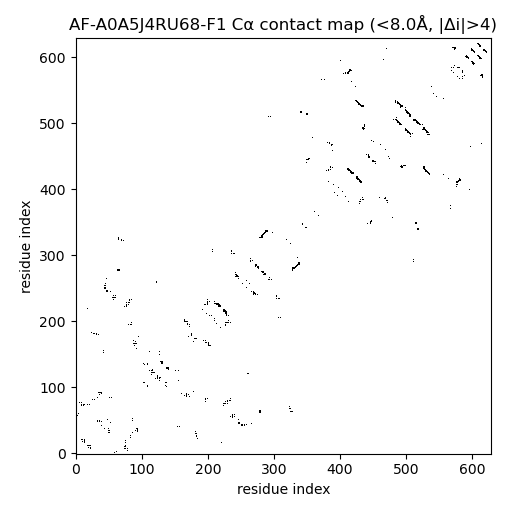SER A O 1
ATOM 691 N N . ALA A 1 85 ? -15.479 -1.517 16.268 1.00 98.38 85 ALA A N 1
ATOM 692 C CA . ALA A 1 85 ? -15.630 -0.803 15.000 1.00 98.38 85 ALA A CA 1
ATOM 693 C C . ALA A 1 85 ? -15.610 0.729 15.175 1.00 98.38 85 ALA A C 1
ATOM 695 O O . ALA A 1 85 ? -15.067 1.437 14.325 1.00 98.38 85 ALA A O 1
ATOM 696 N N . TYR A 1 86 ? -16.163 1.248 16.275 1.00 98.25 86 TYR A N 1
ATOM 697 C CA . TYR A 1 86 ? -16.199 2.686 16.570 1.00 98.25 86 TYR A CA 1
ATOM 698 C C . TYR A 1 86 ? -14.950 3.194 17.306 1.00 98.25 86 TYR A C 1
ATOM 700 O O . TYR A 1 86 ? -14.592 4.361 17.162 1.00 98.25 86 TYR A O 1
ATOM 708 N N . CYS A 1 87 ? -14.260 2.336 18.059 1.00 98.00 87 CYS A N 1
ATOM 709 C CA . CYS A 1 87 ? -13.124 2.735 18.888 1.00 98.00 87 CYS A CA 1
ATOM 710 C C . CYS A 1 87 ? -11.746 2.418 18.290 1.00 98.00 87 CYS A C 1
ATOM 712 O O . CYS A 1 87 ? -10.760 2.932 18.812 1.00 98.00 87 CYS A O 1
ATOM 714 N N . HIS A 1 88 ? -11.618 1.574 17.259 1.00 97.88 88 HIS A N 1
ATOM 715 C CA . HIS A 1 88 ? -10.290 1.099 16.833 1.00 97.88 88 HIS A CA 1
ATOM 716 C C . HIS A 1 88 ? -9.329 2.219 16.409 1.00 97.88 88 HIS A C 1
ATOM 718 O O . HIS A 1 88 ? -8.147 2.160 16.753 1.00 97.88 88 HIS A O 1
ATOM 724 N N . ASP A 1 89 ? -9.860 3.275 15.791 1.00 97.50 89 ASP A N 1
ATOM 725 C CA . ASP A 1 89 ? -9.124 4.465 15.351 1.00 97.50 89 ASP A CA 1
ATOM 726 C C . ASP A 1 89 ? -9.296 5.685 16.265 1.00 97.50 89 ASP A C 1
ATOM 728 O O . ASP A 1 89 ? -8.841 6.782 15.941 1.00 97.50 89 ASP A O 1
ATOM 732 N N . ILE A 1 90 ? -9.903 5.528 17.446 1.00 97.62 90 ILE A N 1
ATOM 733 C CA . ILE A 1 90 ? -10.127 6.655 18.366 1.00 97.62 90 ILE A CA 1
ATOM 734 C C . ILE A 1 90 ? -8.814 7.329 18.803 1.00 97.62 90 ILE A C 1
ATOM 736 O O . ILE A 1 90 ? -8.788 8.529 19.072 1.00 97.62 90 ILE A O 1
ATOM 740 N N . GLY A 1 91 ? -7.704 6.586 18.795 1.00 97.44 91 GLY A N 1
ATOM 741 C CA . GLY A 1 91 ? -6.345 7.075 19.019 1.00 97.44 91 GLY A CA 1
ATOM 742 C C . GLY A 1 91 ? -5.824 8.052 17.960 1.00 97.44 91 GLY A C 1
ATOM 743 O O . GLY A 1 91 ? -4.761 8.637 18.151 1.00 97.44 91 GLY A O 1
ATOM 744 N N . MET A 1 92 ? -6.552 8.263 16.857 1.00 97.94 92 MET A N 1
ATOM 745 C CA . MET A 1 92 ? -6.286 9.335 15.890 1.00 97.94 92 MET A CA 1
ATOM 746 C C . MET A 1 92 ? -6.824 10.702 16.354 1.00 97.94 92 MET A C 1
ATOM 748 O O . MET A 1 92 ? -6.562 11.721 15.715 1.00 97.94 92 MET A O 1
ATOM 752 N N . ILE A 1 93 ? -7.570 10.764 17.461 1.00 97.69 93 ILE A N 1
ATOM 753 C CA . ILE A 1 93 ? -7.948 12.030 18.093 1.00 97.69 93 ILE A CA 1
ATOM 754 C C . ILE A 1 93 ? -6.749 12.529 18.903 1.00 97.69 93 ILE A C 1
ATOM 756 O O . ILE A 1 93 ? -6.399 11.961 19.937 1.00 97.69 93 ILE A O 1
ATOM 760 N N . ILE A 1 94 ? -6.114 13.596 18.423 1.00 97.12 94 ILE A N 1
ATOM 761 C CA . ILE A 1 94 ? -4.927 14.177 19.057 1.00 97.12 94 ILE A CA 1
ATOM 762 C C . ILE A 1 94 ? -5.317 15.476 19.753 1.00 97.12 94 ILE A C 1
ATOM 764 O O . ILE A 1 94 ? -5.802 16.416 19.115 1.00 97.12 94 ILE A O 1
ATOM 768 N N . SER A 1 95 ? -5.111 15.524 21.067 1.00 94.75 95 SER A N 1
ATOM 769 C CA . SER A 1 95 ? -5.355 16.724 21.861 1.00 94.75 95 SER A CA 1
ATOM 770 C C . SER A 1 95 ? -4.263 17.776 21.637 1.00 94.75 95 SER A C 1
ATOM 772 O O . SER A 1 95 ? -3.170 17.493 21.138 1.00 94.75 95 SER A O 1
ATOM 774 N N . TYR A 1 96 ? -4.548 19.019 22.032 1.00 93.12 96 TYR A N 1
ATOM 775 C CA . TYR A 1 96 ? -3.549 20.087 21.999 1.00 93.12 96 TYR A CA 1
ATOM 776 C C . TYR A 1 96 ? -2.312 19.741 22.839 1.00 93.12 96 TYR A C 1
ATOM 778 O O . TYR A 1 96 ? -1.191 19.938 22.373 1.00 93.12 96 TYR A O 1
ATOM 786 N N . ASP A 1 97 ? -2.513 19.204 24.046 1.00 94.25 97 ASP A N 1
ATOM 787 C CA . ASP A 1 97 ? -1.416 18.868 24.954 1.00 94.25 97 ASP A CA 1
ATOM 788 C C . ASP A 1 97 ? -0.525 17.776 24.354 1.00 94.25 97 ASP A C 1
ATOM 790 O O . ASP A 1 97 ? 0.691 17.929 24.341 1.00 94.25 97 ASP A O 1
ATOM 794 N N . GLN A 1 98 ? -1.112 16.754 23.723 1.00 95.56 98 GLN A N 1
ATOM 795 C CA . GLN A 1 98 ? -0.349 15.715 23.024 1.00 95.56 98 GLN A CA 1
ATOM 796 C C . GLN A 1 98 ? 0.445 16.266 21.838 1.00 95.56 98 GLN A C 1
ATOM 798 O O . GLN A 1 98 ? 1.608 15.913 21.656 1.00 95.56 98 GLN A O 1
ATOM 803 N N . ALA A 1 99 ? -0.162 17.132 21.021 1.00 95.75 99 ALA A N 1
ATOM 804 C CA . ALA A 1 99 ? 0.536 17.756 19.901 1.00 95.75 99 ALA A CA 1
ATOM 805 C C . ALA A 1 99 ? 1.703 18.632 20.386 1.00 95.75 99 ALA A C 1
ATOM 807 O O . ALA A 1 99 ? 2.786 18.598 19.805 1.00 95.75 99 ALA A O 1
ATOM 808 N N . LYS A 1 100 ? 1.499 19.384 21.472 1.00 95.31 100 LYS A N 1
ATOM 809 C CA . LYS A 1 100 ? 2.528 20.218 22.097 1.00 95.31 100 LYS A CA 1
ATOM 810 C C . LYS A 1 100 ? 3.672 19.375 22.665 1.00 95.31 100 LYS A C 1
ATOM 812 O O . LYS A 1 100 ? 4.827 19.644 22.354 1.00 95.31 100 LYS A O 1
ATOM 817 N N . GLU A 1 101 ? 3.352 18.343 23.443 1.00 95.50 101 GLU A N 1
ATOM 818 C CA . GLU A 1 101 ? 4.335 17.402 23.990 1.00 95.50 101 GLU A CA 1
ATOM 819 C C . GLU A 1 101 ? 5.133 16.713 22.881 1.00 95.50 101 GLU A C 1
ATOM 821 O O . GLU A 1 101 ? 6.352 16.601 22.985 1.00 95.50 101 GLU A O 1
ATOM 826 N N . ALA A 1 102 ? 4.472 16.302 21.793 1.00 95.69 102 ALA A N 1
ATOM 827 C CA . ALA A 1 102 ? 5.143 15.714 20.642 1.00 95.69 102 ALA A CA 1
ATOM 828 C C . ALA A 1 102 ? 6.140 16.691 20.013 1.00 95.69 102 ALA A C 1
ATOM 830 O O . ALA A 1 102 ? 7.289 16.313 19.813 1.00 95.69 102 ALA A O 1
ATOM 831 N N . ILE A 1 103 ? 5.748 17.941 19.753 1.00 94.19 103 ILE A N 1
ATOM 832 C CA . ILE A 1 103 ? 6.628 18.951 19.139 1.00 94.19 103 ILE A CA 1
ATOM 833 C C . ILE A 1 103 ? 7.897 19.191 19.969 1.00 94.19 103 ILE A C 1
ATOM 835 O O . ILE A 1 103 ? 8.975 19.348 19.395 1.00 94.19 103 ILE A O 1
ATOM 839 N N . ASP A 1 104 ? 7.780 19.172 21.296 1.00 91.81 104 ASP A N 1
ATOM 840 C CA . ASP A 1 104 ? 8.905 19.367 22.218 1.00 91.81 104 ASP A CA 1
ATOM 841 C C . ASP A 1 104 ? 9.711 18.070 22.484 1.00 91.81 104 ASP A C 1
ATOM 843 O O . ASP A 1 104 ? 10.725 18.096 23.188 1.00 91.81 104 ASP A O 1
ATOM 847 N N . SER A 1 105 ? 9.286 16.924 21.934 1.00 95.19 105 SER A N 1
ATOM 848 C CA . SER A 1 105 ? 9.900 15.612 22.180 1.00 95.19 105 SER A CA 1
ATOM 849 C C . SER A 1 105 ? 11.089 15.310 21.261 1.00 95.19 105 SER A C 1
ATOM 851 O O . SER A 1 105 ? 11.112 15.658 20.075 1.00 95.19 105 SER A O 1
ATOM 853 N N . LYS A 1 106 ? 12.071 14.561 21.781 1.00 95.06 106 LYS A N 1
ATOM 854 C CA . LYS A 1 106 ? 13.220 14.099 20.982 1.00 95.06 106 LYS A CA 1
ATOM 855 C C . LYS A 1 106 ? 12.789 13.108 19.906 1.00 95.06 106 LYS A C 1
ATOM 857 O O . LYS A 1 106 ? 13.352 13.110 18.814 1.00 95.06 106 LYS A O 1
ATOM 862 N N . GLU A 1 107 ? 11.781 12.293 20.195 1.00 95.75 107 GLU A N 1
ATOM 863 C 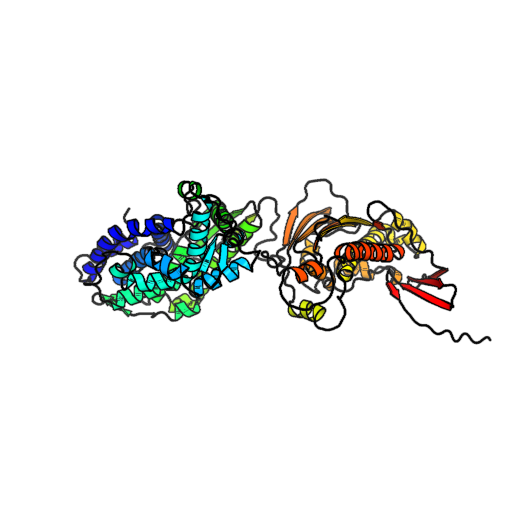CA . GLU A 1 107 ? 11.215 11.307 19.282 1.00 95.75 107 GLU A CA 1
ATOM 864 C C . GLU A 1 107 ? 10.647 11.972 18.023 1.00 95.75 107 GLU A C 1
ATOM 866 O O . GLU A 1 107 ? 10.869 11.486 16.914 1.00 95.75 107 GLU A O 1
ATOM 871 N N . PHE A 1 108 ? 9.949 13.101 18.168 1.00 95.81 108 PHE A N 1
ATOM 872 C CA . PHE A 1 108 ? 9.402 13.832 17.025 1.00 95.81 108 PHE A CA 1
ATOM 873 C C . PHE A 1 108 ? 10.491 14.534 16.208 1.00 95.81 108 PHE A C 1
ATOM 875 O O . PHE A 1 108 ? 10.474 14.479 14.980 1.00 95.81 108 PHE A O 1
ATOM 882 N N . ILE A 1 109 ? 11.498 15.116 16.866 1.00 94.88 109 ILE A N 1
ATOM 883 C CA . ILE A 1 109 ? 12.662 15.708 16.186 1.00 94.88 109 ILE A CA 1
ATOM 884 C C . ILE A 1 109 ? 13.407 14.646 15.367 1.00 94.88 109 ILE A C 1
ATOM 886 O O . ILE A 1 109 ? 13.774 14.889 14.215 1.00 94.88 109 ILE A O 1
ATOM 890 N N . GLN A 1 110 ? 13.601 13.447 15.923 1.00 94.44 110 GLN A N 1
ATOM 891 C CA . GLN A 1 110 ? 14.207 12.319 15.210 1.00 94.44 110 GLN A CA 1
ATOM 892 C C . GLN A 1 110 ? 13.347 11.865 14.028 1.00 94.44 110 GLN A C 1
ATOM 894 O O . GLN A 1 110 ? 13.880 11.576 12.958 1.00 94.44 110 GLN A O 1
ATOM 899 N N . HIS A 1 111 ? 12.026 11.840 14.199 1.00 95.06 111 HIS A N 1
ATOM 900 C CA . HIS A 1 111 ? 11.086 11.508 13.136 1.00 95.06 111 HIS A CA 1
ATOM 901 C C . HIS A 1 111 ? 11.165 12.501 11.962 1.00 95.06 111 HIS A C 1
ATOM 903 O O . HIS A 1 111 ? 11.360 12.075 10.825 1.00 95.06 111 HIS A O 1
ATOM 909 N N . ILE A 1 112 ? 11.149 13.813 12.226 1.00 94.94 112 ILE A N 1
ATOM 910 C CA . ILE A 1 112 ? 11.349 14.842 11.189 1.00 94.94 112 ILE A CA 1
ATOM 911 C C . ILE A 1 112 ? 12.721 14.690 10.530 1.00 94.94 112 ILE A C 1
ATOM 913 O O . ILE A 1 112 ? 12.820 14.745 9.307 1.00 94.94 112 ILE A O 1
ATOM 917 N N . SER A 1 113 ? 13.772 14.457 11.322 1.00 92.31 113 SER A N 1
ATOM 918 C CA . SER A 1 113 ? 15.135 14.256 10.805 1.00 92.31 113 SER A CA 1
ATOM 919 C C . SER A 1 113 ? 15.207 13.069 9.839 1.00 92.31 113 SER A C 1
ATOM 921 O O . SER A 1 113 ? 15.880 13.140 8.815 1.00 92.31 113 SER A O 1
ATOM 923 N N . LYS A 1 114 ? 14.483 11.982 10.135 1.00 94.00 114 LYS A N 1
ATOM 924 C CA . LYS A 1 114 ? 14.386 10.815 9.253 1.00 94.00 114 LYS A CA 1
ATOM 925 C C . LYS A 1 114 ? 13.721 11.172 7.921 1.00 94.00 114 LYS A C 1
ATOM 927 O O . LYS A 1 114 ? 14.248 10.798 6.884 1.00 94.00 114 LYS A O 1
ATOM 932 N N . ILE A 1 115 ? 12.617 11.922 7.951 1.00 93.50 115 ILE A N 1
ATOM 933 C CA . ILE A 1 115 ? 11.901 12.372 6.743 1.00 93.50 115 ILE A CA 1
ATOM 934 C C . ILE A 1 115 ? 12.754 13.360 5.928 1.00 93.50 115 ILE A C 1
ATOM 936 O O . ILE A 1 115 ? 12.762 13.322 4.701 1.00 93.50 115 ILE A O 1
ATOM 940 N N . LEU A 1 116 ? 13.494 14.253 6.590 1.00 90.75 116 LEU A N 1
ATOM 941 C CA . LEU A 1 116 ? 14.436 15.173 5.939 1.00 90.75 116 LEU A CA 1
ATOM 942 C C . LEU A 1 116 ? 15.545 14.440 5.176 1.00 90.75 116 LEU A C 1
ATOM 944 O O . LEU A 1 116 ? 15.944 14.905 4.116 1.00 90.75 116 LEU A O 1
ATOM 948 N N . ASN A 1 117 ? 16.018 13.305 5.692 1.00 88.19 117 ASN A N 1
ATOM 949 C CA . ASN A 1 117 ? 17.089 12.519 5.073 1.00 88.19 117 ASN A CA 1
ATOM 950 C C . ASN A 1 117 ? 16.589 11.497 4.038 1.00 88.19 117 ASN A C 1
ATOM 952 O O . ASN A 1 117 ? 17.401 10.810 3.424 1.00 88.19 117 ASN A O 1
ATOM 956 N N . ASP A 1 118 ? 15.275 11.373 3.858 1.00 86.62 118 ASP A N 1
ATOM 957 C CA . ASP A 1 118 ? 14.654 10.467 2.895 1.00 86.62 118 ASP A CA 1
ATOM 958 C C . ASP A 1 118 ? 13.947 11.285 1.810 1.00 86.62 118 ASP A C 1
ATOM 960 O O . ASP A 1 118 ? 12.794 11.688 1.964 1.00 86.62 118 ASP A O 1
ATOM 964 N N . GLU A 1 119 ? 14.651 11.558 0.706 1.00 83.31 119 GLU A N 1
ATOM 965 C CA . GLU A 1 119 ? 14.097 12.319 -0.424 1.00 83.31 119 GLU A CA 1
ATOM 966 C C . GLU A 1 119 ? 12.900 11.623 -1.089 1.00 83.31 119 GLU A C 1
ATOM 968 O O . GLU A 1 119 ? 12.076 12.289 -1.717 1.00 83.31 119 GLU A O 1
ATOM 973 N N . GLY A 1 120 ? 12.780 10.300 -0.928 1.00 82.00 120 GLY A N 1
ATOM 974 C CA . GLY A 1 120 ? 11.657 9.512 -1.429 1.00 82.00 120 GLY A CA 1
ATOM 975 C C . GLY A 1 120 ? 10.419 9.567 -0.532 1.00 82.00 120 GLY A C 1
ATOM 976 O O . GLY A 1 120 ? 9.350 9.105 -0.938 1.00 82.00 120 GLY A O 1
ATOM 977 N N . HIS A 1 121 ? 10.524 10.129 0.675 1.00 88.25 121 HIS A N 1
ATOM 978 C CA . HIS A 1 121 ? 9.400 10.217 1.597 1.00 88.25 121 HIS A CA 1
ATOM 979 C C . HIS A 1 121 ? 8.347 11.213 1.094 1.00 88.25 121 HIS A C 1
ATOM 981 O O . HIS A 1 121 ? 8.660 12.359 0.771 1.00 88.25 121 HIS A O 1
ATOM 987 N N . ALA A 1 122 ? 7.064 10.838 1.130 1.00 89.75 122 ALA A N 1
ATOM 988 C CA . ALA A 1 122 ? 5.968 11.688 0.642 1.00 89.75 122 ALA A CA 1
ATOM 989 C C . ALA A 1 122 ? 5.880 13.053 1.353 1.00 89.75 122 ALA A C 1
ATOM 991 O O . ALA A 1 122 ? 5.406 14.041 0.787 1.00 89.75 122 ALA A O 1
ATOM 992 N N . LEU A 1 123 ? 6.372 13.117 2.596 1.00 93.31 123 LEU A N 1
ATOM 993 C CA . LEU A 1 123 ? 6.410 14.335 3.408 1.00 93.31 123 LEU A CA 1
ATOM 994 C C . LEU A 1 123 ? 7.728 15.123 3.351 1.00 93.31 123 LEU A C 1
ATOM 996 O O . LEU A 1 123 ? 7.835 16.170 3.993 1.00 93.31 123 LEU A O 1
ATOM 1000 N N . HIS A 1 124 ? 8.711 14.680 2.567 1.00 92.38 124 HIS A N 1
ATOM 1001 C CA . HIS A 1 124 ? 10.032 15.306 2.482 1.00 92.38 124 HIS A CA 1
ATOM 1002 C C . HIS A 1 124 ? 9.976 16.798 2.103 1.00 92.38 124 HIS A C 1
ATOM 1004 O O . HIS A 1 124 ? 10.663 17.640 2.683 1.00 92.38 124 HIS A O 1
ATOM 1010 N N . ARG A 1 125 ? 9.088 17.173 1.173 1.00 91.75 125 ARG A N 1
ATOM 1011 C CA . ARG A 1 125 ? 8.912 18.582 0.776 1.00 91.75 125 ARG A CA 1
ATOM 1012 C C . ARG A 1 125 ? 8.406 19.478 1.911 1.00 91.75 125 ARG A C 1
ATOM 1014 O O . ARG A 1 125 ? 8.740 20.658 1.951 1.00 91.75 125 ARG A O 1
ATOM 1021 N N . TYR A 1 126 ? 7.614 18.924 2.830 1.00 92.69 126 TYR A N 1
ATOM 1022 C CA . TYR A 1 126 ? 7.096 19.655 3.985 1.00 92.69 126 TYR A CA 1
ATOM 1023 C C . TYR A 1 126 ? 8.162 19.763 5.071 1.00 92.69 126 TYR A C 1
ATOM 1025 O O . TYR A 1 126 ? 8.339 20.832 5.650 1.00 92.69 126 TYR A O 1
ATOM 1033 N N . SER A 1 127 ? 8.922 18.691 5.310 1.00 92.06 127 SER A N 1
ATOM 1034 C CA . SER A 1 127 ? 9.999 18.713 6.299 1.00 92.06 127 SER A CA 1
ATOM 1035 C C . SER A 1 127 ? 11.119 19.687 5.914 1.00 92.06 127 SER A C 1
ATOM 1037 O O . SER A 1 127 ? 11.619 20.380 6.793 1.00 92.06 127 SER A O 1
ATOM 1039 N N . LYS A 1 128 ? 11.431 19.857 4.615 1.00 92.50 128 LYS A N 1
ATOM 1040 C CA . LYS A 1 128 ? 12.387 20.865 4.094 1.00 92.50 128 LYS A CA 1
ATOM 1041 C C . LYS A 1 128 ? 12.069 22.314 4.500 1.00 92.50 128 LYS A C 1
ATOM 1043 O O . LYS A 1 128 ? 12.970 23.153 4.550 1.00 92.50 128 LYS A O 1
ATOM 1048 N N . LYS A 1 129 ? 10.806 22.623 4.815 1.00 90.88 129 LYS A N 1
ATOM 1049 C CA . LYS A 1 129 ? 10.386 23.946 5.314 1.00 90.88 129 LYS A CA 1
ATOM 1050 C C . LYS A 1 129 ? 10.745 24.170 6.788 1.00 90.88 129 LYS A C 1
ATOM 1052 O O . LYS A 1 129 ? 10.505 25.265 7.305 1.00 90.88 129 LYS A O 1
ATOM 1057 N N . LEU A 1 130 ? 11.281 23.156 7.465 1.00 92.19 130 LEU A N 1
ATOM 1058 C CA . LEU A 1 130 ? 11.690 23.196 8.860 1.00 92.19 130 LEU A CA 1
ATOM 1059 C C . LEU A 1 130 ? 13.213 23.090 8.994 1.00 92.19 130 LEU A C 1
ATOM 1061 O O . LEU A 1 130 ? 13.877 22.386 8.235 1.00 92.19 130 LEU A O 1
ATOM 1065 N N . SER A 1 131 ? 13.748 23.746 10.018 1.00 90.44 131 SER A N 1
ATOM 1066 C CA . SER A 1 131 ? 15.117 23.586 10.494 1.00 90.44 131 SER A CA 1
ATOM 1067 C C . SER A 1 131 ? 15.110 23.112 11.947 1.00 90.44 131 SER A C 1
ATOM 1069 O O . SER A 1 131 ? 14.176 23.374 12.711 1.00 90.44 131 SER A O 1
ATOM 1071 N N . ILE A 1 132 ? 16.150 22.372 12.332 1.00 88.75 132 ILE A N 1
ATOM 1072 C CA . ILE A 1 132 ? 16.327 21.881 13.700 1.00 88.75 132 ILE A CA 1
ATOM 1073 C C . ILE A 1 132 ? 17.538 22.588 14.299 1.00 88.75 132 ILE A C 1
ATOM 1075 O O . ILE A 1 132 ? 18.674 22.357 13.888 1.00 88.75 132 ILE A O 1
ATOM 1079 N N . GLU A 1 133 ? 17.302 23.430 15.301 1.00 88.62 133 GLU A N 1
ATOM 1080 C CA . GLU A 1 133 ? 18.350 24.171 16.001 1.00 88.62 133 GLU A CA 1
ATOM 1081 C C . GLU A 1 133 ? 18.228 23.954 17.504 1.00 88.62 133 GLU A C 1
ATOM 1083 O O . GLU A 1 133 ? 17.183 24.214 18.095 1.00 88.62 133 GLU A O 1
ATOM 1088 N N . ARG A 1 134 ? 19.314 23.509 18.152 1.00 86.25 134 ARG A N 1
ATOM 1089 C CA . ARG A 1 134 ? 19.367 23.308 19.616 1.00 86.25 134 ARG A CA 1
ATOM 1090 C C . ARG A 1 134 ? 18.182 22.485 20.154 1.00 86.25 134 ARG A C 1
ATOM 1092 O O . ARG A 1 134 ? 17.572 22.869 21.148 1.00 86.25 134 ARG A O 1
ATOM 1099 N N . GLU A 1 135 ? 17.866 21.377 19.480 1.00 84.88 135 GLU A N 1
ATOM 1100 C CA . GLU A 1 135 ? 16.716 20.508 19.792 1.00 84.88 135 GLU A CA 1
ATOM 1101 C C . GLU A 1 135 ? 15.354 21.231 19.739 1.00 84.88 135 GLU A C 1
ATOM 1103 O O . GLU A 1 135 ? 14.423 20.864 20.447 1.00 84.88 135 GLU A O 1
ATOM 1108 N N . LYS A 1 136 ? 15.217 22.264 18.903 1.00 87.25 136 LYS A N 1
ATOM 1109 C CA . LYS A 1 136 ? 13.940 22.930 18.629 1.00 87.25 136 LYS A CA 1
ATOM 1110 C C . LYS A 1 136 ? 13.657 22.972 17.141 1.00 87.25 136 LYS A C 1
ATOM 1112 O O . LYS A 1 136 ? 14.568 23.142 16.333 1.00 87.25 136 LYS A O 1
ATOM 1117 N N . ILE A 1 137 ? 12.378 22.845 16.808 1.00 90.00 137 ILE A N 1
ATOM 1118 C CA . ILE A 1 137 ? 11.876 22.928 15.440 1.00 90.00 137 ILE A CA 1
ATOM 1119 C C . ILE A 1 137 ? 11.562 24.391 15.135 1.00 90.00 137 ILE A C 1
ATOM 1121 O O . ILE A 1 137 ? 10.804 25.045 15.855 1.00 90.00 137 ILE A O 1
ATOM 1125 N N . LEU A 1 138 ? 12.154 24.899 14.064 1.00 89.56 138 LEU A N 1
ATOM 1126 C CA . LEU A 1 138 ? 11.945 26.242 13.541 1.00 89.56 138 LEU A CA 1
ATOM 1127 C C . LEU A 1 138 ? 11.489 26.135 12.087 1.00 89.56 138 LEU A C 1
ATOM 1129 O O . LEU A 1 138 ? 11.729 25.130 11.424 1.00 89.56 138 LEU A O 1
ATOM 1133 N N . PHE A 1 139 ? 10.830 27.171 11.577 1.00 90.06 139 PHE A N 1
ATOM 1134 C CA . PHE A 1 139 ? 10.626 27.285 10.135 1.00 90.06 139 PHE A CA 1
ATOM 1135 C C . PHE A 1 139 ? 11.889 27.849 9.489 1.00 90.06 139 PHE A C 1
ATOM 1137 O O . PHE A 1 139 ? 12.437 28.833 9.983 1.00 90.06 139 PHE A O 1
ATOM 1144 N N 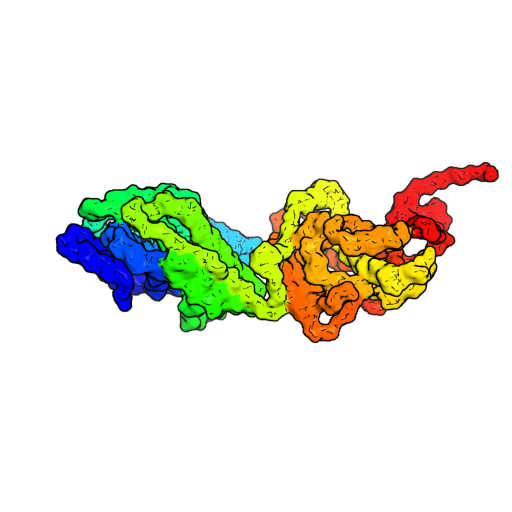. SER A 1 140 ? 12.303 27.265 8.364 1.00 86.44 140 SER A N 1
ATOM 1145 C CA . SER A 1 140 ? 13.488 27.694 7.608 1.00 86.44 140 SER A CA 1
ATOM 1146 C C . SER A 1 140 ? 13.353 29.130 7.086 1.00 86.44 140 SER A C 1
ATOM 1148 O O . SER A 1 140 ? 14.332 29.865 7.001 1.00 86.44 140 SER A O 1
ATOM 1150 N N . GLU A 1 141 ? 12.126 29.548 6.769 1.00 85.12 141 GLU A N 1
ATOM 1151 C CA . GLU A 1 141 ? 11.804 30.911 6.345 1.00 85.12 141 GLU A CA 1
ATOM 1152 C C . GLU A 1 141 ? 10.960 31.638 7.394 1.00 85.12 141 GLU A C 1
ATOM 1154 O O . GLU A 1 141 ? 10.091 31.042 8.032 1.00 85.12 141 GLU A O 1
ATOM 1159 N N . ASN A 1 142 ? 11.140 32.953 7.525 1.00 80.69 142 ASN A N 1
ATOM 1160 C CA . ASN A 1 142 ? 10.396 33.778 8.487 1.00 80.69 142 ASN A CA 1
ATOM 1161 C C . ASN A 1 142 ? 9.060 34.327 7.947 1.00 80.69 142 ASN A C 1
ATOM 1163 O O . ASN A 1 142 ? 8.302 34.948 8.691 1.00 80.69 142 ASN A O 1
ATOM 1167 N N . THR A 1 143 ? 8.743 34.104 6.672 1.00 87.19 143 THR A N 1
ATOM 1168 C CA . THR A 1 143 ? 7.479 34.501 6.029 1.00 87.19 143 THR A CA 1
ATOM 1169 C C . THR A 1 143 ? 6.319 33.640 6.528 1.00 87.19 143 THR A C 1
ATOM 1171 O O . THR A 1 143 ? 6.454 32.430 6.680 1.00 87.19 143 THR A O 1
ATOM 1174 N N . PHE A 1 144 ? 5.160 34.226 6.830 1.00 85.38 144 PHE A N 1
ATOM 1175 C CA . PHE A 1 144 ? 3.981 33.430 7.182 1.00 85.38 144 PHE A CA 1
ATOM 1176 C C . PHE A 1 144 ? 3.239 32.997 5.914 1.00 85.38 144 PHE A C 1
ATOM 1178 O O . PHE A 1 144 ? 2.777 33.841 5.150 1.00 85.38 144 PHE A O 1
ATOM 1185 N N . GLU A 1 145 ? 3.092 31.687 5.727 1.00 87.62 145 GLU A N 1
ATOM 1186 C CA . GLU A 1 145 ? 2.388 31.076 4.598 1.00 87.62 145 GLU A CA 1
ATOM 1187 C C . GLU A 1 145 ? 1.362 30.073 5.121 1.00 87.62 145 GLU A C 1
ATOM 1189 O O . GLU A 1 145 ? 1.629 29.356 6.086 1.00 87.62 145 GLU A O 1
ATOM 1194 N N . VAL A 1 146 ? 0.201 29.979 4.468 1.00 85.62 146 VAL A N 1
ATOM 1195 C CA . VAL A 1 146 ? -0.873 29.052 4.875 1.00 85.62 146 VAL A CA 1
ATOM 1196 C C . VAL A 1 146 ? -0.386 27.597 4.894 1.00 85.62 146 VAL A C 1
ATOM 1198 O O . VAL A 1 146 ? -0.735 26.842 5.797 1.00 85.62 146 VAL A O 1
ATOM 1201 N N . GLU A 1 147 ? 0.497 27.221 3.967 1.00 87.81 147 GLU A N 1
ATOM 1202 C CA . GLU A 1 147 ? 1.087 25.879 3.868 1.00 87.81 147 GLU A CA 1
ATOM 1203 C C . GLU A 1 147 ? 1.901 25.468 5.112 1.00 87.81 147 GLU A C 1
ATOM 1205 O O . GLU A 1 147 ? 2.068 24.278 5.386 1.00 87.81 147 GLU A O 1
ATOM 1210 N N . LYS A 1 148 ? 2.370 26.424 5.927 1.00 90.62 148 LYS A N 1
ATOM 1211 C CA . LYS A 1 148 ? 3.038 26.115 7.202 1.00 90.62 148 LYS A CA 1
ATOM 1212 C C . LYS A 1 148 ? 2.110 25.419 8.195 1.00 90.62 148 LYS A C 1
ATOM 1214 O O . LYS A 1 148 ? 2.575 24.609 8.993 1.00 90.62 148 LYS A O 1
ATOM 1219 N N . ILE A 1 149 ? 0.809 25.708 8.136 1.00 90.81 149 ILE A N 1
ATOM 1220 C CA . ILE A 1 149 ? -0.200 25.038 8.964 1.00 90.81 149 ILE A CA 1
ATOM 1221 C C . ILE A 1 149 ? -0.275 23.559 8.572 1.00 90.81 149 ILE A C 1
ATOM 1223 O O . ILE A 1 149 ? -0.196 22.684 9.434 1.00 90.81 149 ILE A O 1
ATOM 1227 N N . ASP A 1 150 ? -0.368 23.288 7.272 1.00 92.75 150 ASP A N 1
ATOM 1228 C CA . ASP A 1 150 ? -0.436 21.929 6.736 1.00 92.75 150 ASP A CA 1
ATOM 1229 C C . ASP A 1 150 ? 0.863 21.157 6.972 1.00 92.75 150 ASP A C 1
ATOM 1231 O O . ASP A 1 150 ? 0.814 19.994 7.350 1.00 92.75 150 ASP A O 1
ATOM 1235 N N . THR A 1 151 ? 2.016 21.824 6.869 1.00 93.31 151 THR A N 1
ATOM 1236 C CA . THR A 1 151 ? 3.334 21.241 7.172 1.00 93.31 151 THR A CA 1
ATOM 1237 C C . THR A 1 151 ? 3.354 20.597 8.557 1.00 93.31 151 THR A C 1
ATOM 1239 O O . THR A 1 151 ? 3.689 19.422 8.694 1.00 93.31 151 THR A O 1
ATOM 1242 N N . ILE A 1 152 ? 2.949 21.341 9.590 1.00 93.31 152 ILE A N 1
ATOM 1243 C CA . ILE A 1 152 ? 2.926 20.818 10.961 1.00 93.31 152 ILE A CA 1
ATOM 1244 C C . ILE A 1 152 ? 1.853 19.741 11.116 1.00 93.31 152 ILE A C 1
ATOM 1246 O O . ILE A 1 152 ? 2.125 18.700 11.712 1.00 93.31 152 ILE A O 1
ATOM 1250 N N . ARG A 1 153 ? 0.652 19.947 10.557 1.00 94.38 153 ARG A N 1
ATOM 1251 C CA . ARG A 1 153 ? -0.430 18.952 10.622 1.00 94.38 153 ARG A CA 1
ATOM 1252 C C . ARG A 1 153 ? -0.021 17.620 10.010 1.00 94.38 153 ARG A C 1
ATOM 1254 O O . ARG A 1 153 ? -0.254 16.592 10.629 1.00 94.38 153 ARG A O 1
ATOM 1261 N N . PHE A 1 154 ? 0.600 17.624 8.834 1.00 95.50 154 PHE A N 1
ATOM 1262 C CA . PHE A 1 154 ? 0.961 16.398 8.123 1.00 95.50 154 PHE A CA 1
ATOM 1263 C C . PHE A 1 154 ? 2.088 15.644 8.822 1.00 95.50 154 PHE A C 1
ATOM 1265 O O . PHE A 1 154 ? 2.008 14.427 8.950 1.00 95.50 154 PHE A O 1
ATOM 1272 N N . LEU A 1 155 ? 3.086 16.354 9.356 1.00 95.81 155 LEU A N 1
ATOM 1273 C CA . LEU A 1 155 ? 4.151 15.733 10.147 1.00 95.81 155 LEU A CA 1
ATOM 1274 C C . LEU A 1 155 ? 3.620 15.153 11.466 1.00 95.81 155 LEU A C 1
ATOM 1276 O O . LEU A 1 155 ? 4.018 14.062 11.863 1.00 95.81 155 LEU A O 1
ATOM 1280 N N . LEU A 1 156 ? 2.689 15.844 12.135 1.00 97.12 156 LEU A N 1
ATOM 1281 C CA . LEU A 1 156 ? 2.005 15.294 13.309 1.00 97.12 156 LEU A CA 1
ATOM 1282 C C . LEU A 1 156 ? 1.148 14.079 12.941 1.00 97.12 156 LEU A C 1
ATOM 1284 O O . LEU A 1 156 ? 1.160 13.095 13.676 1.00 97.12 156 LEU A O 1
ATOM 1288 N N . ALA A 1 157 ? 0.428 14.131 11.818 1.00 96.62 157 ALA A N 1
ATOM 1289 C CA . ALA A 1 157 ? -0.377 13.019 11.333 1.00 96.62 157 ALA A CA 1
ATOM 1290 C C . ALA A 1 157 ? 0.484 11.773 11.127 1.00 96.62 157 ALA A C 1
ATOM 1292 O O . ALA A 1 157 ? 0.172 10.731 11.690 1.00 96.62 157 ALA A O 1
ATOM 1293 N N . ASP A 1 158 ? 1.591 11.888 10.395 1.00 96.44 158 ASP A N 1
ATOM 1294 C CA . ASP A 1 158 ? 2.510 10.774 10.140 1.00 96.44 158 ASP A CA 1
ATOM 1295 C C . ASP A 1 158 ? 3.098 10.205 11.440 1.00 96.44 158 ASP A C 1
ATOM 1297 O O . ASP A 1 158 ? 3.039 8.998 11.697 1.00 96.44 158 ASP A O 1
ATOM 1301 N N . PHE A 1 159 ? 3.541 11.083 12.344 1.00 97.12 159 PHE A N 1
ATOM 1302 C CA . PHE A 1 159 ? 4.068 10.682 13.645 1.00 97.12 159 PHE A CA 1
ATOM 1303 C C . PHE A 1 159 ? 3.042 9.917 14.488 1.00 97.12 159 PHE A C 1
ATOM 1305 O O . PHE A 1 159 ? 3.327 8.825 14.991 1.00 97.12 159 PHE A O 1
ATOM 1312 N N . PHE A 1 160 ? 1.836 10.467 14.644 1.00 97.50 160 PHE A N 1
ATOM 1313 C CA . PHE A 1 160 ? 0.787 9.855 15.456 1.00 97.50 160 PHE A CA 1
ATOM 1314 C C . PHE A 1 160 ? 0.129 8.656 14.769 1.00 97.50 160 PHE A C 1
ATOM 1316 O O . PHE A 1 160 ? -0.328 7.746 15.465 1.00 97.50 160 PHE A O 1
ATOM 1323 N N . ARG A 1 161 ? 0.164 8.562 13.433 1.00 95.38 161 ARG A N 1
ATOM 1324 C CA . ARG A 1 161 ? -0.309 7.382 12.692 1.00 95.38 161 ARG A CA 1
ATOM 1325 C C . ARG A 1 161 ? 0.442 6.125 13.106 1.00 95.38 161 ARG A C 1
ATOM 1327 O O . ARG A 1 161 ? -0.161 5.062 13.149 1.00 95.38 161 ARG A O 1
ATOM 1334 N N . THR A 1 162 ? 1.711 6.215 13.493 1.00 93.81 162 THR A N 1
ATOM 1335 C CA . THR A 1 162 ? 2.462 5.044 13.991 1.00 93.81 162 THR A CA 1
ATOM 1336 C C . THR A 1 162 ? 2.056 4.600 15.403 1.00 93.81 162 THR A C 1
ATOM 1338 O O . THR A 1 162 ? 2.353 3.478 15.804 1.00 93.81 162 THR A O 1
ATOM 1341 N N . LYS A 1 163 ? 1.353 5.457 16.158 1.00 95.44 163 LYS A N 1
ATOM 1342 C CA . LYS A 1 163 ? 1.021 5.260 17.582 1.00 95.44 163 LYS A CA 1
ATOM 1343 C C . LYS A 1 163 ? -0.475 5.099 17.861 1.00 95.44 163 LYS A C 1
ATOM 1345 O O . LYS A 1 163 ? -0.825 4.632 18.942 1.00 95.44 163 LYS A O 1
ATOM 1350 N N . HIS A 1 164 ? -1.342 5.474 16.917 1.00 97.12 164 HIS A N 1
ATOM 1351 C CA . HIS A 1 164 ? -2.802 5.516 17.096 1.00 97.12 164 HIS A CA 1
ATOM 1352 C C . HIS A 1 164 ? -3.386 4.219 17.676 1.00 97.12 164 HIS A C 1
ATOM 1354 O O . HIS A 1 164 ? -4.184 4.300 18.591 1.00 97.12 164 HIS A O 1
ATOM 1360 N N . ALA A 1 165 ? -2.954 3.032 17.241 1.00 96.38 165 ALA A N 1
ATOM 1361 C CA . ALA A 1 165 ? -3.479 1.769 17.761 1.00 96.38 165 ALA A CA 1
ATOM 1362 C C . ALA A 1 165 ? -3.203 1.581 19.265 1.00 96.38 165 ALA A C 1
ATOM 1364 O O . ALA A 1 165 ? -4.063 1.099 20.004 1.00 96.38 165 ALA A O 1
ATOM 1365 N N . THR A 1 166 ? -2.023 2.000 19.734 1.00 95.62 166 THR A N 1
ATOM 1366 C CA . THR A 1 166 ? -1.681 2.012 21.164 1.00 95.62 166 THR A CA 1
ATOM 1367 C C . THR A 1 166 ? -2.479 3.084 21.904 1.00 95.62 166 THR A C 1
ATOM 1369 O O . THR A 1 166 ? -3.042 2.804 22.957 1.00 95.62 166 THR A O 1
ATOM 1372 N N . LEU A 1 167 ? -2.607 4.282 21.323 1.00 97.12 167 LEU A N 1
ATOM 1373 C CA . LEU A 1 167 ? -3.421 5.358 21.898 1.00 97.12 167 LEU A CA 1
ATOM 1374 C C . LEU A 1 167 ? -4.897 4.959 22.015 1.00 97.12 167 LEU A C 1
ATOM 1376 O O . LEU A 1 167 ? -5.514 5.234 23.036 1.00 97.12 167 LEU A O 1
ATOM 1380 N N . SER A 1 168 ? -5.454 4.251 21.029 1.00 97.69 168 SER A N 1
ATOM 1381 C CA . SER A 1 168 ? -6.827 3.745 21.070 1.00 97.69 168 SER A CA 1
ATOM 1382 C C . SER A 1 168 ? -7.048 2.865 22.297 1.00 97.69 168 SER A C 1
ATOM 1384 O O . SER A 1 168 ? -8.035 3.044 23.007 1.00 97.69 168 SER A O 1
ATOM 1386 N N . ASN A 1 169 ? -6.108 1.962 22.599 1.00 96.50 169 ASN A N 1
ATOM 1387 C CA . ASN A 1 169 ? -6.163 1.144 23.810 1.00 96.50 169 ASN A CA 1
ATOM 1388 C C . ASN A 1 169 ? -6.194 2.006 25.086 1.00 96.50 169 ASN A C 1
ATOM 1390 O O . ASN A 1 169 ? -7.037 1.786 25.956 1.00 96.50 169 ASN A O 1
ATOM 1394 N N . ASP A 1 170 ? -5.329 3.016 25.177 1.00 95.06 170 ASP A N 1
ATOM 1395 C CA . ASP A 1 170 ? -5.255 3.897 26.347 1.00 95.06 170 ASP A CA 1
ATOM 1396 C C . ASP A 1 170 ? -6.522 4.752 26.511 1.00 95.06 170 ASP A C 1
ATOM 1398 O O . ASP A 1 170 ? -7.021 4.938 27.626 1.00 95.06 170 ASP A O 1
ATOM 1402 N N . TYR A 1 171 ? -7.079 5.229 25.397 1.00 96.69 171 TYR A N 1
ATOM 1403 C CA . TYR A 1 171 ? -8.279 6.064 25.365 1.00 96.69 171 TYR A CA 1
ATOM 1404 C C . TYR A 1 171 ? -9.526 5.269 25.740 1.00 96.69 171 TYR A C 1
ATOM 1406 O O . TYR A 1 171 ? -10.398 5.791 26.423 1.00 96.69 171 TYR A O 1
ATOM 1414 N N . ILE A 1 172 ? -9.621 3.999 25.345 1.00 96.38 172 ILE A N 1
ATOM 1415 C CA . ILE A 1 172 ? -10.746 3.134 25.727 1.00 96.38 172 ILE A CA 1
ATOM 1416 C C . ILE A 1 172 ? -10.789 2.942 27.248 1.00 96.38 172 ILE A C 1
ATOM 1418 O O . ILE A 1 172 ? -11.871 2.979 27.846 1.00 96.38 172 ILE A O 1
ATOM 1422 N N . LEU A 1 173 ? -9.616 2.783 27.870 1.00 94.12 173 LEU A N 1
ATOM 1423 C CA . LEU A 1 173 ? -9.470 2.627 29.316 1.00 94.12 173 LEU A CA 1
ATOM 1424 C C . LEU A 1 173 ? -9.733 3.931 30.078 1.00 94.12 173 LEU A C 1
ATOM 1426 O O . LEU A 1 173 ? -10.344 3.893 31.144 1.00 94.12 173 LEU A O 1
ATOM 1430 N N . ASN A 1 174 ? -9.298 5.074 29.537 1.00 93.44 174 ASN A N 1
ATOM 1431 C CA . ASN A 1 174 ? -9.365 6.372 30.216 1.00 93.44 174 ASN A CA 1
ATOM 1432 C C . ASN A 1 174 ? -9.911 7.496 29.302 1.00 93.44 174 ASN A C 1
ATOM 1434 O O . ASN A 1 174 ? -9.220 8.493 29.069 1.00 93.44 174 ASN A O 1
ATOM 1438 N N . PRO A 1 175 ? -11.151 7.377 28.789 1.00 94.06 175 PRO A N 1
ATOM 1439 C CA . PRO A 1 175 ? -11.653 8.230 27.703 1.00 94.06 175 PRO A CA 1
ATOM 1440 C C . PRO A 1 175 ? -11.794 9.702 28.103 1.00 94.06 175 PRO A C 1
ATOM 1442 O O . PRO A 1 175 ? -11.531 10.602 27.302 1.00 94.06 175 PRO A O 1
ATOM 1445 N N . ASP A 1 176 ? -12.157 9.959 29.360 1.00 93.88 176 ASP A N 1
ATOM 1446 C CA . ASP A 1 176 ? -12.339 11.314 29.868 1.00 93.88 176 ASP A CA 1
ATOM 1447 C C . ASP A 1 176 ? -11.004 12.064 29.989 1.00 93.88 176 ASP A C 1
ATOM 1449 O O . ASP A 1 176 ? -10.834 13.144 29.433 1.00 93.88 176 ASP A O 1
ATOM 1453 N N . SER A 1 177 ? -10.010 11.475 30.655 1.00 91.62 177 SER A N 1
ATOM 1454 C CA . SER A 1 177 ? -8.705 12.127 30.801 1.00 91.62 177 SER A CA 1
ATOM 1455 C C . SER A 1 177 ? -7.942 12.230 29.483 1.00 91.62 177 SER A C 1
ATOM 1457 O O . SER A 1 177 ? -7.169 13.165 29.314 1.00 91.62 177 SER A O 1
ATOM 1459 N N . ALA A 1 178 ? -8.134 11.277 28.565 1.00 91.56 178 ALA A N 1
ATOM 1460 C CA . ALA A 1 178 ? -7.411 11.257 27.300 1.00 91.56 178 ALA A CA 1
ATOM 1461 C C . ALA A 1 178 ? -7.947 12.285 26.293 1.00 91.56 178 ALA A C 1
ATOM 1463 O O . ALA A 1 178 ? -7.171 13.029 25.696 1.00 91.56 178 ALA A O 1
ATOM 1464 N N . ILE A 1 179 ? -9.271 12.323 26.097 1.00 93.56 179 ILE A N 1
ATOM 1465 C CA . ILE A 1 179 ? -9.909 13.101 25.020 1.00 93.56 179 ILE A CA 1
ATOM 1466 C C . ILE A 1 179 ? -11.217 13.782 25.451 1.00 93.56 179 ILE A C 1
ATOM 1468 O O . ILE A 1 179 ? -12.023 14.167 24.606 1.00 93.56 179 ILE A O 1
ATOM 1472 N N . ALA A 1 180 ? -11.450 13.933 26.758 1.00 93.94 180 ALA A N 1
ATOM 1473 C CA . ALA A 1 180 ? -12.670 14.512 27.330 1.00 93.94 180 ALA A CA 1
ATOM 1474 C C . ALA A 1 180 ? -13.970 13.795 26.912 1.00 93.94 180 ALA A C 1
ATOM 1476 O O . ALA A 1 180 ? -15.057 14.378 26.956 1.00 93.94 180 ALA A O 1
ATOM 1477 N N . LEU A 1 181 ? -13.881 12.516 26.531 1.00 93.75 181 LEU A N 1
ATOM 1478 C CA . LEU A 1 181 ? -15.036 11.710 26.155 1.00 93.75 181 LEU A CA 1
ATOM 1479 C C . LEU A 1 181 ? -15.695 11.148 27.422 1.00 93.75 181 LEU A C 1
ATOM 1481 O O . LEU A 1 181 ? -15.177 10.234 28.062 1.00 93.75 181 LEU A O 1
ATOM 1485 N N . LYS A 1 182 ? -16.864 11.687 27.785 1.00 93.06 182 LYS A N 1
ATOM 1486 C CA . LYS A 1 182 ? -17.595 11.364 29.028 1.00 93.06 182 LYS A CA 1
ATOM 1487 C C . LYS A 1 182 ? -18.330 10.016 29.005 1.00 93.06 182 LYS A C 1
ATOM 1489 O O . LYS A 1 182 ? -19.405 9.898 29.582 1.00 93.06 182 LYS A O 1
ATOM 1494 N N . SER A 1 183 ? -17.747 9.008 28.366 1.00 90.00 183 SER A N 1
ATOM 1495 C CA . SER A 1 183 ? -18.250 7.635 28.342 1.00 90.00 183 SER A CA 1
ATOM 1496 C C . SER A 1 183 ? -18.080 6.956 29.714 1.00 90.00 183 SER A C 1
ATOM 1498 O O . SER A 1 183 ? -16.941 6.779 30.157 1.00 90.00 183 SER A O 1
ATOM 1500 N N . PRO A 1 184 ? -19.157 6.542 30.409 1.00 87.44 184 PRO A N 1
ATOM 1501 C CA . PRO A 1 184 ? -19.052 5.902 31.712 1.00 87.44 184 PRO A CA 1
ATOM 1502 C C . PRO A 1 184 ? -18.403 4.519 31.585 1.00 87.44 184 PRO A C 1
ATOM 1504 O O . PRO A 1 184 ? -18.752 3.726 30.720 1.00 87.44 184 PRO A O 1
ATOM 1507 N N . ARG A 1 185 ? -17.467 4.200 32.484 1.00 86.94 185 ARG A N 1
ATOM 1508 C CA . ARG A 1 185 ? -16.808 2.880 32.579 1.00 86.94 185 ARG A CA 1
ATOM 1509 C C . ARG A 1 185 ? -17.161 2.164 33.889 1.00 86.94 185 ARG A C 1
ATOM 1511 O O . ARG A 1 185 ? -16.339 1.475 34.479 1.00 86.94 185 ARG A O 1
ATOM 1518 N N . THR A 1 186 ? -18.373 2.400 34.393 1.00 82.31 186 THR A N 1
ATOM 1519 C CA . THR A 1 186 ? -18.760 2.078 35.778 1.00 82.31 186 THR A CA 1
ATOM 1520 C C . THR A 1 186 ? -19.493 0.750 35.937 1.00 82.31 186 THR A C 1
ATOM 1522 O O . THR A 1 186 ? -19.310 0.087 36.953 1.00 82.31 186 THR A O 1
ATOM 1525 N N . ILE A 1 187 ? -20.340 0.374 34.974 1.00 87.88 187 ILE A N 1
ATOM 1526 C CA . ILE A 1 187 ? -21.239 -0.787 35.106 1.00 87.88 187 ILE A CA 1
ATOM 1527 C C . ILE A 1 187 ? -20.604 -2.055 34.523 1.00 87.88 187 ILE A C 1
ATOM 1529 O O . ILE A 1 187 ? -20.681 -3.126 35.120 1.00 87.88 187 ILE A O 1
ATOM 1533 N N . ILE A 1 188 ? -19.962 -1.936 33.361 1.00 93.94 188 ILE A N 1
ATOM 1534 C CA . ILE A 1 188 ? -19.288 -3.054 32.695 1.00 93.94 188 ILE A CA 1
ATOM 1535 C C . ILE A 1 188 ? -17.913 -3.275 33.351 1.00 93.94 188 ILE A C 1
ATOM 1537 O O . ILE A 1 188 ? -17.187 -2.300 33.565 1.00 93.94 188 ILE A O 1
ATOM 1541 N N . PRO A 1 189 ? -17.516 -4.528 33.655 1.00 93.31 189 PRO A N 1
ATOM 1542 C CA . PRO A 1 189 ? -16.217 -4.831 34.243 1.00 93.31 189 PRO A CA 1
ATOM 1543 C C . PRO A 1 189 ? -15.050 -4.249 33.440 1.00 93.31 189 PRO A C 1
ATOM 1545 O O . PRO A 1 189 ? -14.948 -4.473 32.234 1.00 93.31 189 PRO A O 1
ATOM 1548 N N . LEU A 1 190 ? -14.106 -3.596 34.128 1.00 93.56 190 LEU A N 1
ATOM 1549 C CA . LEU A 1 190 ? -12.923 -2.984 33.504 1.00 93.56 190 LEU A CA 1
ATOM 1550 C C . LEU A 1 190 ? -12.118 -3.960 32.633 1.00 93.56 190 LEU A C 1
ATOM 1552 O O . LEU A 1 190 ? -11.570 -3.547 31.617 1.00 93.56 190 LEU A O 1
ATOM 1556 N N . ARG A 1 191 ? -12.109 -5.259 32.967 1.00 94.75 191 ARG A N 1
ATOM 1557 C CA . ARG A 1 191 ? -11.445 -6.285 32.145 1.00 94.75 191 ARG A CA 1
ATOM 1558 C C . ARG A 1 191 ? -11.992 -6.357 30.714 1.00 94.75 191 ARG A C 1
ATOM 1560 O O . ARG A 1 191 ? -11.212 -6.575 29.796 1.00 94.75 191 ARG A O 1
ATOM 1567 N N . LEU A 1 192 ? -13.298 -6.140 30.507 1.00 96.44 192 LEU A N 1
ATOM 1568 C CA . LEU A 1 192 ? -13.904 -6.148 29.169 1.00 96.44 192 LEU A CA 1
ATOM 1569 C C . LEU A 1 192 ? -13.479 -4.914 28.362 1.00 96.44 192 LEU A C 1
ATOM 1571 O O . LEU A 1 192 ? -13.250 -5.025 27.163 1.00 96.44 192 LEU A O 1
ATOM 1575 N N . TYR A 1 193 ? -13.270 -3.769 29.018 1.00 96.88 193 TYR A N 1
ATOM 1576 C CA . TYR A 1 193 ? -12.666 -2.594 28.382 1.00 96.88 193 TYR A CA 1
ATOM 1577 C C . TYR A 1 193 ? -11.182 -2.796 28.062 1.00 96.88 193 TYR A C 1
ATOM 1579 O O . TYR A 1 193 ? -10.725 -2.371 27.005 1.00 96.88 193 TYR A O 1
ATOM 1587 N N . SER A 1 194 ? -10.429 -3.494 28.918 1.00 96.31 194 SER A N 1
ATOM 1588 C CA . SER A 1 194 ? -9.049 -3.894 28.604 1.00 96.31 194 SER A CA 1
ATOM 1589 C C . SER A 1 194 ? -8.989 -4.831 27.397 1.00 96.31 194 SER A C 1
ATOM 1591 O O . SER A 1 194 ? -8.157 -4.649 26.514 1.00 96.31 194 SER A O 1
ATOM 1593 N N . ILE A 1 195 ? -9.909 -5.794 27.319 1.00 97.38 195 ILE A N 1
ATOM 1594 C CA . ILE A 1 195 ? -10.079 -6.674 26.158 1.00 97.38 195 ILE A CA 1
ATOM 1595 C C . ILE A 1 195 ? -10.412 -5.863 24.901 1.00 97.38 195 ILE A C 1
ATOM 1597 O O . ILE A 1 195 ? -9.772 -6.059 23.871 1.00 97.38 195 ILE A O 1
ATOM 1601 N N . LEU A 1 196 ? -11.363 -4.929 24.988 1.00 98.19 196 LEU A N 1
ATOM 1602 C CA . LEU A 1 196 ? -11.728 -4.039 23.888 1.00 98.19 196 LEU A CA 1
ATOM 1603 C C . LEU A 1 196 ? -10.524 -3.221 23.398 1.00 98.19 196 LEU A C 1
ATOM 1605 O O . LEU A 1 196 ? -10.287 -3.148 22.196 1.00 98.19 196 LEU A O 1
ATOM 1609 N N . GLY A 1 197 ? -9.718 -2.669 24.308 1.00 97.69 197 GLY A N 1
ATOM 1610 C CA . GLY A 1 197 ? -8.488 -1.957 23.960 1.00 97.69 197 GLY A CA 1
ATOM 1611 C C . GLY A 1 197 ? -7.471 -2.837 23.223 1.00 97.69 197 GLY A C 1
ATOM 1612 O O . GLY A 1 197 ? -6.932 -2.441 22.185 1.00 97.69 197 GLY A O 1
ATOM 1613 N N . ILE A 1 198 ? -7.279 -4.079 23.682 1.00 97.44 198 ILE A N 1
ATOM 1614 C CA . ILE A 1 198 ? -6.417 -5.062 23.011 1.00 97.44 198 ILE A CA 1
ATOM 1615 C C . ILE A 1 198 ? -6.945 -5.385 21.606 1.00 97.44 198 ILE A C 1
ATOM 1617 O O . ILE A 1 198 ? -6.154 -5.380 20.660 1.00 97.44 198 ILE A O 1
ATOM 1621 N N . ILE A 1 199 ? -8.255 -5.616 21.459 1.00 98.50 199 ILE A N 1
ATOM 1622 C CA . ILE A 1 199 ? -8.926 -5.860 20.171 1.00 98.50 199 ILE A CA 1
ATOM 1623 C C . ILE A 1 199 ? -8.700 -4.677 19.227 1.00 98.50 199 ILE A C 1
ATOM 1625 O O . ILE A 1 199 ? -8.207 -4.873 18.119 1.00 98.50 199 ILE A O 1
ATOM 1629 N N . CYS A 1 200 ? -8.972 -3.451 19.670 1.00 98.06 200 CYS A N 1
ATOM 1630 C CA . CYS A 1 200 ? -8.776 -2.237 18.881 1.00 98.06 200 CYS A CA 1
ATOM 1631 C C . CYS A 1 200 ? -7.321 -2.075 18.425 1.00 98.06 200 CYS A C 1
ATOM 1633 O O . CYS A 1 200 ? -7.070 -1.835 17.248 1.00 98.06 200 CYS A O 1
ATOM 1635 N N . SER A 1 201 ? -6.348 -2.302 19.312 1.00 96.56 201 SER A N 1
ATOM 1636 C CA . SER A 1 201 ? -4.920 -2.214 18.964 1.00 96.56 201 SER A CA 1
ATOM 1637 C C . SER A 1 201 ? -4.435 -3.311 18.003 1.00 96.56 201 SER A C 1
ATOM 1639 O O . SER A 1 201 ? -3.327 -3.238 17.478 1.00 96.56 201 SER A O 1
ATOM 1641 N N . SER A 1 202 ? -5.220 -4.373 17.803 1.00 96.19 202 SER A N 1
ATOM 1642 C CA . SER A 1 202 ? -4.800 -5.557 17.048 1.00 96.19 202 SER A CA 1
ATOM 1643 C C . SER A 1 202 ? -4.778 -5.354 15.531 1.00 96.19 202 SER A C 1
ATOM 1645 O O . SER A 1 202 ? -4.131 -6.134 14.827 1.00 96.19 202 SER A O 1
ATOM 1647 N N . HIS A 1 203 ? -5.442 -4.313 15.019 1.00 94.25 203 HIS A N 1
ATOM 1648 C CA . HIS A 1 203 ? -5.562 -4.086 13.578 1.00 94.25 203 HIS A CA 1
ATOM 1649 C C . HIS A 1 203 ? -4.231 -3.682 12.915 1.00 94.25 203 HIS A C 1
ATOM 1651 O O . HIS A 1 203 ? -4.048 -3.903 11.723 1.00 94.25 203 HIS A O 1
ATOM 1657 N N . THR A 1 204 ? -3.254 -3.211 13.698 1.00 94.19 204 THR A N 1
ATOM 1658 C CA . THR A 1 204 ? -1.890 -2.906 13.231 1.00 94.19 204 THR A CA 1
ATOM 1659 C C . THR A 1 204 ? -0.865 -3.996 13.545 1.00 94.19 204 THR A C 1
ATOM 1661 O O . THR A 1 204 ? 0.316 -3.824 13.248 1.00 94.19 204 THR A O 1
ATOM 1664 N N . LYS A 1 205 ? -1.272 -5.089 14.202 1.00 95.88 205 LYS A N 1
ATOM 1665 C CA . LYS A 1 205 ? -0.362 -6.163 14.634 1.00 95.88 205 LYS A CA 1
ATOM 1666 C C . LYS A 1 205 ? -0.155 -7.206 13.537 1.00 95.88 205 LYS A C 1
ATOM 1668 O O . LYS A 1 205 ? -0.914 -7.290 12.571 1.00 95.88 205 LYS A O 1
ATOM 1673 N N . THR A 1 206 ? 0.862 -8.041 13.684 1.00 96.81 206 THR A N 1
ATOM 1674 C CA . THR A 1 206 ? 1.050 -9.231 12.843 1.00 96.81 206 THR A CA 1
ATOM 1675 C C . THR A 1 206 ? -0.007 -10.295 13.139 1.00 96.81 206 THR A C 1
ATOM 1677 O O . THR A 1 206 ? -0.660 -10.271 14.182 1.00 96.81 206 THR A O 1
ATOM 1680 N N . PHE A 1 207 ? -0.183 -11.254 12.226 1.00 96.62 207 PHE A N 1
ATOM 1681 C CA . PHE A 1 207 ? -1.145 -12.342 12.417 1.00 96.62 207 PHE A CA 1
ATOM 1682 C C . PHE A 1 207 ? -0.837 -13.141 13.695 1.00 96.62 207 PHE A C 1
ATOM 1684 O O . PHE A 1 207 ? -1.738 -13.452 14.468 1.00 96.62 207 PHE A O 1
ATOM 1691 N N . GLU A 1 208 ? 0.441 -13.418 13.941 1.00 96.38 208 GLU A N 1
ATOM 1692 C CA . GLU A 1 208 ? 0.939 -14.212 15.063 1.00 96.38 208 GLU A CA 1
ATOM 1693 C C . GLU A 1 208 ? 0.736 -13.496 16.408 1.00 96.38 208 GLU A C 1
ATOM 1695 O O . GLU A 1 208 ? 0.357 -14.121 17.400 1.00 96.38 208 GLU A O 1
ATOM 1700 N N . GLU A 1 209 ? 0.911 -12.174 16.445 1.00 97.31 209 GLU A N 1
ATOM 1701 C CA . GLU A 1 209 ? 0.601 -11.368 17.629 1.00 97.31 209 GLU A CA 1
ATOM 1702 C C . GLU A 1 209 ? -0.897 -11.385 17.958 1.00 97.31 209 GLU A C 1
ATOM 1704 O O . GLU A 1 209 ? -1.258 -11.462 19.132 1.00 97.31 209 GLU A O 1
ATOM 1709 N N . VAL A 1 210 ? -1.786 -11.363 16.958 1.00 97.69 210 VAL A N 1
ATOM 1710 C CA . VAL A 1 210 ? -3.242 -11.454 17.190 1.00 97.69 210 VAL A CA 1
ATOM 1711 C C . VAL A 1 210 ? -3.647 -12.842 17.690 1.00 97.69 210 VAL A C 1
ATOM 1713 O O . VAL A 1 210 ? -4.497 -12.943 18.575 1.00 97.69 210 VAL A O 1
ATOM 1716 N N . MET A 1 211 ? -2.980 -13.909 17.242 1.00 97.31 211 MET A N 1
ATOM 1717 C CA . MET A 1 211 ? -3.198 -15.259 17.785 1.00 97.31 211 MET A CA 1
ATOM 1718 C C . MET A 1 211 ? -2.899 -15.364 19.287 1.00 97.31 211 MET A C 1
ATOM 1720 O O . MET A 1 211 ? -3.464 -16.229 19.959 1.00 97.31 211 MET A O 1
ATOM 1724 N N . SER A 1 212 ? -2.054 -14.484 19.836 1.00 96.38 212 SER A N 1
ATOM 1725 C CA . SER A 1 212 ? -1.765 -14.447 21.276 1.00 96.38 212 SER A CA 1
ATOM 1726 C C . SER A 1 212 ? -2.907 -13.867 22.123 1.00 96.38 212 SER A C 1
ATOM 1728 O O . SER A 1 212 ? -2.946 -14.101 23.332 1.00 96.38 212 SER A O 1
ATOM 1730 N N . ILE A 1 213 ? -3.864 -13.160 21.506 1.00 96.88 213 ILE A N 1
ATOM 1731 C CA . ILE A 1 213 ? -5.055 -12.648 22.193 1.00 96.88 213 ILE A CA 1
ATOM 1732 C C . ILE A 1 213 ? -5.849 -13.837 22.770 1.00 96.88 213 ILE A C 1
ATOM 1734 O O . ILE A 1 213 ? -5.960 -14.879 22.097 1.00 96.88 213 ILE A O 1
ATOM 1738 N N . PRO A 1 214 ? -6.411 -13.709 23.993 1.00 96.00 214 PRO A N 1
ATOM 1739 C CA . PRO A 1 214 ? -7.232 -14.747 24.599 1.00 96.00 214 PRO A CA 1
ATOM 1740 C C . PRO A 1 214 ? -8.306 -15.257 23.641 1.00 96.00 214 PRO A C 1
ATOM 1742 O O . PRO A 1 214 ? -9.057 -14.491 23.033 1.00 96.00 214 PRO A O 1
ATOM 1745 N N . TYR A 1 215 ? -8.362 -16.579 23.504 1.00 96.38 215 TYR A N 1
ATOM 1746 C CA . TYR A 1 215 ? -9.396 -17.240 22.712 1.00 96.38 215 TYR A CA 1
ATOM 1747 C C . TYR A 1 215 ? -10.782 -17.071 23.350 1.00 96.38 215 TYR A C 1
ATOM 1749 O O . TYR A 1 215 ? -11.781 -16.944 22.649 1.00 96.38 215 TYR A O 1
ATOM 1757 N N . TYR A 1 216 ? -10.819 -17.070 24.681 1.00 91.75 216 TYR A N 1
ATOM 1758 C CA . TYR A 1 216 ? -12.022 -17.033 25.494 1.00 91.75 216 TYR A CA 1
ATOM 1759 C C . TYR A 1 216 ? -11.753 -16.231 26.760 1.00 91.75 216 TYR A C 1
ATOM 1761 O O . TYR A 1 216 ? -10.682 -16.364 27.351 1.00 91.75 216 TYR A O 1
ATOM 1769 N N . GLU A 1 217 ? -12.749 -15.467 27.182 1.00 92.81 217 GLU A N 1
ATOM 1770 C CA . GLU A 1 217 ? -12.809 -14.752 28.454 1.00 92.81 217 GLU A CA 1
ATOM 1771 C C . GLU A 1 217 ? -14.241 -14.835 28.988 1.00 92.81 217 GLU A C 1
ATOM 1773 O O . GLU A 1 217 ? -15.180 -14.982 28.207 1.00 92.81 217 GLU A O 1
ATOM 1778 N N . ASP A 1 218 ? -14.443 -14.710 30.299 1.00 93.00 218 ASP A N 1
ATOM 1779 C CA . ASP A 1 218 ? -15.810 -14.666 30.832 1.00 93.00 218 ASP A CA 1
ATOM 1780 C C . ASP A 1 218 ? -16.540 -13.426 30.278 1.00 93.00 218 ASP A C 1
ATOM 1782 O O . ASP A 1 218 ? -15.936 -12.378 30.049 1.00 93.00 218 ASP A O 1
ATOM 1786 N N . GLY A 1 219 ? -17.839 -13.493 30.038 1.00 91.25 219 GLY A N 1
ATOM 1787 C CA . GLY A 1 219 ? -18.642 -12.368 29.558 1.00 91.25 219 GLY A CA 1
ATOM 1788 C C . GLY A 1 219 ? -19.369 -11.645 30.688 1.00 91.25 219 GLY A C 1
ATOM 1789 O O . GLY A 1 219 ? -18.903 -11.597 31.831 1.00 91.25 219 GLY A O 1
ATOM 1790 N N . ILE A 1 220 ? -20.516 -11.061 30.345 1.00 90.38 220 ILE A N 1
ATOM 1791 C CA . ILE A 1 220 ? -21.563 -10.714 31.313 1.00 90.38 220 ILE A CA 1
ATOM 1792 C C . ILE A 1 220 ? -22.493 -11.924 31.485 1.00 90.38 220 ILE A C 1
ATOM 1794 O O . ILE A 1 220 ? -22.711 -12.681 30.542 1.00 90.38 220 ILE A O 1
ATOM 1798 N N . ASP A 1 221 ? -23.062 -12.087 32.682 1.00 84.81 221 ASP A N 1
ATOM 1799 C CA . ASP A 1 221 ? -23.942 -13.210 33.032 1.00 84.81 221 ASP A CA 1
ATOM 1800 C C . ASP A 1 221 ? -23.220 -14.571 32.921 1.00 84.81 221 ASP A C 1
ATOM 1802 O O . ASP A 1 221 ? -22.156 -14.756 33.514 1.00 84.81 221 ASP A O 1
ATOM 1806 N N . THR A 1 222 ? -23.787 -15.523 32.178 1.00 84.38 222 THR A N 1
ATOM 1807 C CA . THR A 1 222 ? -23.203 -16.843 31.888 1.00 84.38 222 THR A CA 1
ATOM 1808 C C . THR A 1 222 ? -22.594 -16.912 30.483 1.00 84.38 222 THR A C 1
ATOM 1810 O O . THR A 1 222 ? -22.235 -17.993 30.012 1.00 84.38 222 THR A O 1
ATOM 1813 N N . GLU A 1 223 ? -22.505 -15.768 29.794 1.00 89.50 223 GLU A N 1
ATOM 1814 C CA . GLU A 1 223 ? -21.922 -15.661 28.460 1.00 89.50 223 GLU A CA 1
ATOM 1815 C C . GLU A 1 223 ? -20.396 -15.585 28.508 1.00 89.50 223 GLU A C 1
ATOM 1817 O O . GLU A 1 223 ? -19.796 -15.335 29.550 1.00 89.50 223 GLU A O 1
ATOM 1822 N N . ASN A 1 224 ? -19.780 -15.733 27.336 1.00 92.19 224 ASN A N 1
ATOM 1823 C CA . ASN A 1 224 ? -18.334 -15.699 27.155 1.00 92.19 224 ASN A CA 1
ATOM 1824 C C . ASN A 1 224 ? -17.968 -14.678 26.094 1.00 92.19 224 ASN A C 1
ATOM 1826 O O . ASN A 1 224 ? -18.640 -14.591 25.074 1.00 92.19 224 ASN A O 1
ATOM 1830 N N . ALA A 1 225 ? -16.883 -13.949 26.288 1.00 95.25 225 ALA A N 1
ATOM 1831 C CA . ALA A 1 225 ? -16.293 -13.145 25.235 1.00 95.25 225 ALA A CA 1
ATOM 1832 C C . ALA A 1 225 ? -15.352 -14.001 24.377 1.00 95.25 225 ALA A C 1
ATOM 1834 O O . ALA A 1 225 ? -14.624 -14.852 24.898 1.00 95.25 225 ALA A O 1
ATOM 1835 N N . HIS A 1 226 ? -15.274 -13.691 23.081 1.00 98.00 226 HIS A N 1
ATOM 1836 C CA . HIS A 1 226 ? -14.321 -14.307 22.150 1.00 98.00 226 HIS A CA 1
ATOM 1837 C C . HIS A 1 226 ? -13.338 -13.280 21.558 1.00 98.00 226 HIS A C 1
ATOM 1839 O O . HIS A 1 226 ? -13.368 -13.022 20.354 1.00 98.00 226 HIS A O 1
ATOM 1845 N N . PRO A 1 227 ? -12.428 -12.678 22.352 1.00 98.06 227 PRO A N 1
ATOM 1846 C CA . PRO A 1 227 ? -11.634 -11.523 21.924 1.00 98.06 227 PRO A CA 1
ATOM 1847 C C . PRO A 1 227 ? -10.844 -11.728 20.632 1.00 98.06 227 PRO A C 1
ATOM 1849 O O . PRO A 1 227 ? -10.839 -10.860 19.761 1.00 98.06 227 PRO A O 1
ATOM 1852 N N . ARG A 1 228 ? -10.208 -12.896 20.482 1.00 98.12 228 ARG A N 1
ATOM 1853 C CA . ARG A 1 228 ? -9.457 -13.249 19.271 1.00 98.12 228 ARG A CA 1
ATOM 1854 C C . ARG A 1 228 ? -10.337 -13.245 18.021 1.00 98.12 228 ARG A C 1
ATOM 1856 O O . ARG A 1 228 ? -9.922 -12.724 16.990 1.00 98.12 228 ARG A O 1
ATOM 1863 N N . PHE A 1 229 ? -11.544 -13.801 18.113 1.00 98.38 229 PHE A N 1
ATOM 1864 C CA . PHE A 1 229 ? -12.504 -13.790 17.011 1.00 98.38 229 PHE A CA 1
ATOM 1865 C C . PHE A 1 229 ? -12.849 -12.352 16.610 1.00 98.38 229 PHE A C 1
ATOM 1867 O O . PHE A 1 229 ? -12.728 -11.996 15.440 1.00 98.38 229 PHE A O 1
ATOM 1874 N N . ILE A 1 230 ? -13.201 -11.509 17.587 1.00 98.69 230 ILE A N 1
ATOM 1875 C CA . ILE A 1 230 ? -13.570 -10.105 17.350 1.00 98.69 230 ILE A CA 1
ATOM 1876 C C . ILE A 1 230 ? -12.414 -9.331 16.704 1.00 98.69 230 ILE A C 1
ATOM 1878 O O . ILE A 1 230 ? -12.632 -8.616 15.730 1.00 98.69 230 ILE A O 1
ATOM 1882 N N . ALA A 1 231 ? -11.183 -9.514 17.188 1.00 98.62 231 ALA A N 1
ATOM 1883 C CA . ALA A 1 231 ? -9.982 -8.891 16.628 1.00 98.62 231 ALA A CA 1
ATOM 1884 C C . ALA A 1 231 ? -9.791 -9.214 15.138 1.00 98.62 231 ALA A C 1
ATOM 1886 O O . ALA A 1 231 ? -9.535 -8.324 14.326 1.00 98.62 231 ALA A O 1
ATOM 1887 N N . TYR A 1 232 ? -9.974 -10.475 14.752 1.00 98.50 232 TYR A N 1
ATOM 1888 C CA . TYR A 1 232 ? -9.871 -10.884 13.355 1.00 98.50 232 TYR A CA 1
ATOM 1889 C C . TYR A 1 232 ? -11.035 -10.403 12.484 1.00 98.50 232 TYR A C 1
ATOM 1891 O O . TYR A 1 232 ? -10.822 -10.086 11.310 1.00 98.50 232 TYR A O 1
ATOM 1899 N N . MET A 1 233 ? -12.244 -10.301 13.044 1.00 98.50 233 MET A N 1
ATOM 1900 C CA . MET A 1 233 ? -13.385 -9.718 12.333 1.00 98.50 233 MET A CA 1
ATOM 1901 C C . MET A 1 233 ? -13.201 -8.218 12.110 1.00 98.50 233 MET A C 1
ATOM 1903 O O . MET A 1 233 ? -13.471 -7.747 11.009 1.00 98.50 233 MET A O 1
ATOM 1907 N N . LEU A 1 234 ? -12.678 -7.489 13.100 1.00 98.62 234 LEU A N 1
ATOM 1908 C CA . LEU A 1 234 ? -12.314 -6.078 12.963 1.00 98.62 234 LEU A CA 1
ATOM 1909 C C . LEU A 1 234 ? -11.301 -5.885 11.827 1.00 98.62 234 LEU A C 1
ATOM 1911 O O . LEU A 1 234 ? -11.536 -5.073 10.940 1.00 98.62 234 LEU A O 1
ATOM 1915 N N . ARG A 1 235 ? -10.225 -6.684 11.805 1.00 98.06 235 ARG A N 1
ATOM 1916 C CA . ARG A 1 235 ? -9.183 -6.636 10.761 1.00 98.06 235 ARG A CA 1
ATOM 1917 C C . ARG A 1 235 ? -9.737 -6.853 9.357 1.00 98.06 235 ARG A C 1
ATOM 1919 O O . ARG A 1 235 ? -9.435 -6.078 8.456 1.00 98.06 235 ARG A O 1
ATOM 1926 N N . ILE A 1 236 ? -10.550 -7.895 9.157 1.00 97.62 236 ILE A N 1
ATOM 1927 C CA . ILE A 1 236 ? -11.166 -8.140 7.844 1.00 97.62 236 ILE A CA 1
ATOM 1928 C C . ILE A 1 236 ? -12.158 -7.024 7.504 1.00 97.62 236 ILE A C 1
ATOM 1930 O O . ILE A 1 236 ? -12.179 -6.559 6.368 1.00 97.62 236 ILE A O 1
ATOM 1934 N N . GLY A 1 237 ? -12.982 -6.598 8.463 1.00 97.62 237 GLY A N 1
ATOM 1935 C CA . GLY A 1 237 ? -13.983 -5.554 8.255 1.00 97.62 237 GLY A CA 1
ATOM 1936 C C . GLY A 1 237 ? -13.372 -4.224 7.811 1.00 97.62 237 GLY A C 1
ATOM 1937 O O . GLY A 1 237 ? -13.891 -3.623 6.868 1.00 97.62 237 GLY A O 1
ATOM 1938 N N . ASP A 1 238 ? -12.266 -3.824 8.444 1.00 97.50 238 ASP A N 1
ATOM 1939 C CA . ASP A 1 238 ? -11.465 -2.642 8.105 1.00 97.50 238 ASP A CA 1
ATOM 1940 C C . ASP A 1 238 ? -10.803 -2.775 6.724 1.00 97.50 238 ASP A C 1
ATOM 1942 O O . ASP A 1 238 ? -11.025 -1.947 5.838 1.00 97.50 238 ASP A O 1
ATOM 1946 N N . LEU A 1 239 ? -10.105 -3.889 6.462 1.00 96.06 239 LEU A N 1
ATOM 1947 C CA . LEU A 1 239 ? -9.492 -4.151 5.151 1.00 96.06 239 LEU A CA 1
ATOM 1948 C C . LEU A 1 239 ? -10.507 -4.144 3.999 1.00 96.06 239 LEU A C 1
ATOM 1950 O O . LEU A 1 239 ? -10.159 -3.758 2.881 1.00 96.06 239 LEU A O 1
ATOM 1954 N N . LEU A 1 240 ? -11.741 -4.585 4.260 1.00 96.50 240 LEU A N 1
ATOM 1955 C CA . LEU A 1 240 ? -12.836 -4.630 3.293 1.00 96.50 240 LEU A CA 1
ATOM 1956 C C . LEU A 1 240 ? -13.613 -3.308 3.168 1.00 96.50 240 LEU A C 1
ATOM 1958 O O . LEU A 1 240 ? -14.541 -3.239 2.346 1.00 96.50 240 LEU A O 1
ATOM 1962 N N . ASP A 1 241 ? -13.241 -2.242 3.891 1.00 95.25 241 ASP A N 1
ATOM 1963 C CA . ASP A 1 241 ? -13.780 -0.889 3.680 1.00 95.25 241 ASP A CA 1
ATOM 1964 C C . ASP A 1 241 ? -13.209 -0.225 2.409 1.00 95.25 241 ASP A C 1
ATOM 1966 O O . ASP A 1 241 ? -12.543 0.814 2.391 1.00 95.25 241 ASP A O 1
ATOM 1970 N N . ILE A 1 242 ? -13.476 -0.908 1.300 1.00 86.62 242 ILE A N 1
ATOM 1971 C CA . ILE A 1 242 ? -13.036 -0.601 -0.049 1.00 86.62 242 ILE A CA 1
ATOM 1972 C C . ILE A 1 242 ? -14.174 0.101 -0.766 1.00 86.62 242 ILE A C 1
ATOM 1974 O O . ILE A 1 242 ? -14.996 -0.555 -1.394 1.00 86.62 242 ILE A O 1
ATOM 1978 N N . ASP A 1 243 ? -14.301 1.410 -0.609 1.00 86.06 243 ASP A N 1
ATOM 1979 C CA . ASP A 1 243 ? -15.306 2.190 -1.335 1.00 86.06 243 ASP A CA 1
ATOM 1980 C C . ASP A 1 243 ? -14.726 3.501 -1.872 1.00 86.06 243 ASP A C 1
ATOM 1982 O O . ASP A 1 243 ? -13.747 4.038 -1.344 1.00 86.06 243 ASP A O 1
ATOM 1986 N N . ASN A 1 244 ? -15.355 4.019 -2.930 1.00 86.00 244 ASN A N 1
ATOM 1987 C CA . ASN A 1 244 ? -14.863 5.162 -3.707 1.00 86.00 244 ASN A CA 1
ATOM 1988 C C . ASN A 1 244 ? -14.972 6.492 -2.937 1.00 86.00 244 ASN A C 1
ATOM 1990 O O . ASN A 1 244 ? -14.263 7.447 -3.243 1.00 86.00 244 ASN A O 1
ATOM 1994 N N . TYR A 1 245 ? -15.831 6.559 -1.914 1.00 84.00 245 TYR A N 1
ATOM 1995 C CA . TYR A 1 245 ? -16.136 7.779 -1.152 1.00 84.00 245 TYR A CA 1
ATOM 1996 C C . TYR A 1 245 ? -15.500 7.801 0.244 1.00 84.00 245 TYR A C 1
ATOM 1998 O O . TYR A 1 245 ? -16.023 8.411 1.173 1.00 84.00 245 TYR A O 1
ATOM 2006 N N . ARG A 1 246 ? -14.342 7.147 0.391 1.00 92.31 246 ARG A N 1
ATOM 2007 C CA . ARG A 1 246 ? -13.543 7.154 1.626 1.00 92.31 246 ARG A CA 1
ATOM 2008 C C . ARG A 1 246 ? -12.815 8.474 1.877 1.00 92.31 246 ARG A C 1
ATOM 2010 O O . ARG A 1 246 ? -12.273 8.649 2.956 1.00 92.31 246 ARG A O 1
ATOM 2017 N N . PHE A 1 247 ? -12.804 9.408 0.928 1.00 92.56 247 PHE A N 1
ATOM 2018 C CA . PHE A 1 247 ? -12.193 10.733 1.072 1.00 92.56 247 PHE A CA 1
ATOM 2019 C C . PHE A 1 247 ? -13.253 11.830 0.938 1.00 92.56 247 PHE A C 1
ATOM 2021 O O . PHE A 1 247 ? -14.170 11.716 0.127 1.00 92.56 247 PHE A O 1
ATOM 2028 N N . SER A 1 248 ? -13.107 12.918 1.700 1.00 91.69 248 SER A N 1
ATOM 2029 C CA . SER A 1 248 ? -13.978 14.096 1.591 1.00 91.69 248 SER A CA 1
ATOM 2030 C C . SER A 1 248 ? -13.337 15.164 0.715 1.00 91.69 248 SER A C 1
ATOM 2032 O O . SER A 1 248 ? -12.435 15.871 1.158 1.00 91.69 248 SER A O 1
ATOM 2034 N N . ASP A 1 249 ? -13.835 15.341 -0.510 1.00 90.88 249 ASP A N 1
ATOM 2035 C CA . ASP A 1 249 ? -13.345 16.391 -1.416 1.00 90.88 249 ASP A CA 1
ATOM 2036 C C . ASP A 1 249 ? -13.454 17.795 -0.809 1.00 90.88 249 ASP A C 1
ATOM 2038 O O . ASP A 1 249 ? -12.593 18.642 -1.044 1.00 90.88 249 ASP A O 1
ATOM 2042 N N . THR A 1 250 ? -14.474 18.039 0.020 1.00 91.44 250 THR A N 1
ATOM 2043 C CA . THR A 1 250 ? -14.623 19.301 0.752 1.00 91.44 250 THR A CA 1
ATOM 2044 C C . THR A 1 250 ? -13.476 19.519 1.735 1.00 91.44 250 THR A C 1
ATOM 2046 O O . THR A 1 250 ? -12.921 20.614 1.766 1.00 91.44 250 THR A O 1
ATOM 2049 N N . LEU A 1 251 ? -13.091 18.491 2.500 1.00 89.56 251 LEU A N 1
ATOM 2050 C CA . LEU A 1 251 ? -11.962 18.565 3.430 1.00 89.56 251 LEU A CA 1
ATOM 2051 C C . LEU A 1 251 ? -10.644 18.743 2.676 1.00 89.56 251 LEU A C 1
ATOM 2053 O O . LEU A 1 251 ? -9.863 19.631 3.009 1.00 89.56 251 LEU A O 1
ATOM 2057 N N . LEU A 1 252 ? -10.448 17.980 1.598 1.00 92.38 252 LEU A N 1
ATOM 2058 C CA . LEU A 1 252 ? -9.252 18.075 0.764 1.00 92.38 252 LEU A CA 1
ATOM 2059 C C . LEU A 1 252 ? -9.093 19.465 0.136 1.00 92.38 252 LEU A C 1
ATOM 2061 O O . LEU A 1 252 ? -7.976 19.952 -0.008 1.00 92.38 252 LEU A O 1
ATOM 2065 N N . LYS A 1 253 ? -10.201 20.142 -0.194 1.00 91.50 253 LYS A N 1
ATOM 2066 C CA . LYS A 1 253 ? -10.177 21.501 -0.750 1.00 91.50 253 LYS A CA 1
ATOM 2067 C C . LYS A 1 253 ? -9.685 22.565 0.241 1.00 91.50 253 LYS A C 1
ATOM 2069 O O . LYS A 1 253 ? -9.339 23.661 -0.194 1.00 91.50 253 LYS A O 1
ATOM 2074 N N . THR A 1 254 ? -9.651 22.260 1.540 1.00 90.31 254 THR A N 1
ATOM 2075 C CA . THR A 1 254 ? -9.111 23.158 2.580 1.00 90.31 254 THR A CA 1
ATOM 2076 C C . THR A 1 254 ? -7.588 23.106 2.701 1.00 90.31 254 THR A C 1
ATOM 2078 O O . THR A 1 254 ? -7.016 23.939 3.401 1.00 90.31 254 THR A O 1
ATOM 2081 N N . LEU A 1 255 ? -6.939 22.158 2.021 1.00 91.56 255 LEU A N 1
ATOM 2082 C CA . LEU A 1 255 ? -5.497 21.945 2.071 1.00 91.56 255 LEU A CA 1
ATOM 2083 C C . LEU A 1 255 ? -4.781 22.765 0.998 1.00 91.56 255 LEU A C 1
ATOM 2085 O O . LEU A 1 255 ? -5.300 22.965 -0.101 1.00 91.56 255 LEU A O 1
ATOM 2089 N N . SER A 1 256 ? -3.561 23.195 1.307 1.00 86.81 256 SER A N 1
ATOM 2090 C CA . SER A 1 256 ? -2.649 23.843 0.359 1.00 86.81 256 SER A CA 1
ATOM 2091 C C . SER A 1 256 ? -2.265 22.900 -0.785 1.00 86.81 256 SER A C 1
ATOM 2093 O O . SER A 1 256 ? -2.490 23.203 -1.956 1.00 86.81 256 SER A O 1
ATOM 2095 N N . SER A 1 257 ? -1.721 21.734 -0.444 1.00 87.12 257 SER A N 1
ATOM 2096 C CA . SER A 1 257 ? -1.414 20.642 -1.362 1.00 87.12 257 SER A CA 1
ATOM 2097 C C . SER A 1 257 ? -1.483 19.312 -0.615 1.00 87.12 257 SER A C 1
ATOM 2099 O O . SER A 1 257 ? -1.132 19.242 0.561 1.00 87.12 257 SER A O 1
ATOM 2101 N N . MET A 1 258 ? -1.950 18.255 -1.277 1.00 86.88 258 MET A N 1
ATOM 2102 C CA . MET A 1 258 ? -1.965 16.907 -0.702 1.00 86.88 258 MET A CA 1
ATOM 2103 C C . MET A 1 258 ? -0.609 16.224 -0.885 1.00 86.88 258 MET A C 1
ATOM 2105 O O . MET A 1 258 ? -0.073 16.303 -1.993 1.00 86.88 258 MET A O 1
ATOM 2109 N N . PRO A 1 259 ? -0.093 15.506 0.128 1.00 90.62 259 PRO A N 1
ATOM 2110 C CA . PRO A 1 259 ? 1.022 14.580 -0.046 1.00 90.62 259 PRO A CA 1
ATOM 2111 C C . PRO A 1 259 ? 0.767 13.561 -1.171 1.00 90.62 259 PRO A C 1
ATOM 2113 O O . PRO A 1 259 ? -0.370 13.129 -1.395 1.00 90.62 259 PRO A O 1
ATOM 2116 N N . ASP A 1 260 ? 1.825 13.183 -1.892 1.00 86.38 260 ASP A N 1
ATOM 2117 C CA . ASP A 1 260 ? 1.715 12.380 -3.121 1.00 86.38 260 ASP A CA 1
ATOM 2118 C C . ASP A 1 260 ? 1.257 10.933 -2.846 1.00 86.38 260 ASP A C 1
ATOM 2120 O O . ASP A 1 260 ? 0.558 10.315 -3.659 1.00 86.38 260 ASP A O 1
ATOM 2124 N N . ASP A 1 261 ? 1.593 10.392 -1.673 1.00 87.00 261 ASP A N 1
ATOM 2125 C CA . ASP A 1 261 ? 1.082 9.102 -1.202 1.00 87.00 261 ASP A CA 1
ATOM 2126 C C . ASP A 1 261 ? -0.436 9.147 -1.001 1.00 87.00 261 ASP A C 1
ATOM 2128 O O . ASP A 1 261 ? -1.155 8.271 -1.468 1.00 87.00 261 ASP A O 1
ATOM 2132 N N . SER A 1 262 ? -0.946 10.210 -0.395 1.00 91.00 262 SER A N 1
ATOM 2133 C CA . SER A 1 262 ? -2.350 10.393 -0.048 1.00 91.00 262 SER A CA 1
ATOM 2134 C C . SER A 1 262 ? -3.207 10.604 -1.290 1.00 91.00 262 SER A C 1
ATOM 2136 O O . SER A 1 262 ? -4.326 10.096 -1.365 1.00 91.00 262 SER A O 1
ATOM 2138 N N . LEU A 1 263 ? -2.653 11.257 -2.317 1.00 90.94 263 LEU A N 1
ATOM 2139 C CA . LEU A 1 263 ? -3.234 11.271 -3.662 1.00 90.94 263 LEU A CA 1
ATOM 2140 C C . LEU A 1 263 ? -3.328 9.855 -4.239 1.00 90.94 263 LEU A C 1
ATOM 2142 O O . LEU A 1 263 ? -4.405 9.444 -4.667 1.00 90.94 263 LEU A O 1
ATOM 2146 N N . SER A 1 264 ? -2.242 9.082 -4.172 1.00 91.12 264 SER A N 1
ATOM 2147 C CA . SER A 1 264 ? -2.218 7.698 -4.664 1.00 91.12 264 SER A CA 1
ATOM 2148 C C . SER A 1 264 ? -3.207 6.801 -3.901 1.00 91.12 264 SER A C 1
ATOM 2150 O O . SER A 1 264 ? -3.907 5.987 -4.503 1.00 91.12 264 SER A O 1
ATOM 2152 N N . HIS A 1 265 ? -3.334 6.980 -2.582 1.00 90.88 265 HIS A N 1
ATOM 2153 C CA . HIS A 1 265 ? -4.319 6.298 -1.742 1.00 90.88 265 HIS A CA 1
ATOM 2154 C C . HIS A 1 265 ? -5.754 6.696 -2.109 1.00 90.88 265 HIS A C 1
ATOM 2156 O O . HIS A 1 265 ? -6.619 5.824 -2.184 1.00 90.88 265 HIS A O 1
ATOM 2162 N N . LYS A 1 266 ? -6.024 7.974 -2.393 1.00 93.62 266 LYS A N 1
ATOM 2163 C CA . LYS A 1 266 ? -7.334 8.420 -2.888 1.00 93.62 266 LYS A CA 1
ATOM 2164 C C . LYS A 1 266 ? -7.668 7.781 -4.236 1.00 93.62 266 LYS A C 1
ATOM 2166 O O . LYS A 1 266 ? -8.751 7.221 -4.397 1.00 93.62 266 LYS A O 1
ATOM 2171 N N . GLU A 1 267 ? -6.743 7.831 -5.191 1.00 93.06 267 GLU A N 1
ATOM 2172 C CA . GLU A 1 267 ? -6.923 7.244 -6.524 1.00 93.06 267 GLU A CA 1
ATOM 2173 C C . GLU A 1 267 ? -7.113 5.724 -6.461 1.00 93.06 267 GLU A C 1
ATOM 2175 O O . GLU A 1 267 ? -7.961 5.188 -7.171 1.00 93.06 267 GLU A O 1
ATOM 2180 N N . LYS A 1 268 ? -6.422 5.037 -5.542 1.00 93.25 268 LYS A N 1
ATOM 2181 C CA . LYS A 1 268 ? -6.636 3.612 -5.239 1.00 93.25 268 LYS A CA 1
ATOM 2182 C C . LYS A 1 268 ? -8.100 3.332 -4.895 1.00 93.25 268 LYS A C 1
ATOM 2184 O O . LYS A 1 268 ? -8.694 2.433 -5.481 1.00 93.25 268 LYS A O 1
ATOM 2189 N N . HIS A 1 269 ? -8.705 4.111 -3.995 1.00 93.19 269 HIS A N 1
ATOM 2190 C CA . HIS A 1 269 ? -10.126 3.962 -3.654 1.00 93.19 269 HIS A CA 1
ATOM 2191 C C . HIS A 1 269 ? -11.050 4.262 -4.841 1.00 93.19 269 HIS A C 1
ATOM 2193 O O . HIS A 1 269 ? -12.002 3.526 -5.070 1.00 93.19 269 HIS A O 1
ATOM 2199 N N . LEU A 1 270 ? -10.756 5.301 -5.625 1.00 93.81 270 LEU A N 1
ATOM 2200 C CA . LEU A 1 270 ? -11.544 5.652 -6.812 1.00 93.81 270 LEU A CA 1
ATOM 2201 C C . LEU A 1 270 ? -11.434 4.621 -7.945 1.00 93.81 270 LEU A C 1
ATOM 2203 O O . LEU A 1 270 ? -12.337 4.536 -8.774 1.00 93.81 270 LEU A O 1
ATOM 2207 N N . SER A 1 271 ? -10.347 3.845 -7.983 1.00 93.00 271 SER A N 1
ATOM 2208 C CA . SER A 1 271 ? -10.101 2.841 -9.022 1.00 93.00 271 SER A CA 1
ATOM 2209 C C . SER A 1 271 ? -10.987 1.598 -8.902 1.00 93.00 271 SER A C 1
ATOM 2211 O O . SER A 1 271 ? -11.099 0.831 -9.858 1.00 93.00 271 SER A O 1
ATOM 2213 N N . ILE A 1 272 ? -11.636 1.385 -7.756 1.00 94.88 272 ILE A N 1
ATOM 2214 C CA . ILE A 1 272 ? -12.499 0.226 -7.526 1.00 94.88 272 ILE A CA 1
ATOM 2215 C C . ILE A 1 272 ? -13.729 0.322 -8.432 1.00 94.88 272 ILE A C 1
ATOM 2217 O O . ILE A 1 272 ? -14.500 1.283 -8.378 1.00 94.88 272 ILE A O 1
ATOM 2221 N N . ASN A 1 273 ? -13.918 -0.696 -9.273 1.00 93.81 273 ASN A N 1
ATOM 2222 C CA . ASN A 1 273 ? -15.024 -0.768 -10.231 1.00 93.81 273 ASN A CA 1
ATOM 2223 C C . ASN A 1 273 ? -15.954 -1.971 -9.991 1.00 93.81 273 ASN A C 1
ATOM 2225 O O . ASN A 1 273 ? -17.077 -1.979 -10.495 1.00 93.81 273 ASN A O 1
ATOM 2229 N N . HIS A 1 274 ? -15.529 -2.957 -9.196 1.00 94.50 274 HIS A N 1
ATOM 2230 C CA . HIS A 1 274 ? -16.370 -4.060 -8.742 1.00 94.50 274 HIS A CA 1
ATOM 2231 C C . HIS A 1 274 ? -16.063 -4.418 -7.288 1.00 94.50 274 HIS A C 1
ATOM 2233 O O . HIS A 1 274 ? -14.907 -4.620 -6.914 1.00 94.50 274 HIS A O 1
ATOM 2239 N N . LYS A 1 275 ? -17.125 -4.560 -6.491 1.00 94.88 275 LYS A N 1
ATOM 2240 C CA . LYS A 1 275 ? -17.071 -5.004 -5.099 1.00 94.88 275 LYS A CA 1
ATOM 2241 C C . LYS A 1 275 ? -18.222 -5.963 -4.820 1.00 94.88 275 LYS A C 1
ATOM 2243 O O . LYS A 1 275 ? -19.378 -5.543 -4.752 1.00 94.88 275 LYS A O 1
ATOM 2248 N N . CYS A 1 276 ? -17.910 -7.235 -4.605 1.00 95.75 276 CYS A N 1
ATOM 2249 C CA . CYS A 1 276 ? -18.856 -8.231 -4.120 1.00 95.75 276 CYS A CA 1
ATOM 2250 C C . CYS A 1 276 ? -18.289 -8.918 -2.877 1.00 95.75 276 CYS A C 1
ATOM 2252 O O . CYS A 1 276 ? -17.252 -9.575 -2.930 1.00 95.75 276 CYS A O 1
ATOM 2254 N N . ILE A 1 277 ? -18.983 -8.761 -1.750 1.00 96.38 277 ILE A N 1
ATOM 2255 C CA . ILE A 1 277 ? -18.650 -9.407 -0.479 1.00 96.38 277 ILE A CA 1
ATOM 2256 C C . ILE A 1 277 ? -19.920 -10.082 0.019 1.00 96.38 277 ILE A C 1
ATOM 2258 O O . ILE A 1 277 ? -20.950 -9.424 0.191 1.00 96.38 277 ILE A O 1
ATOM 2262 N N . ASN A 1 278 ? -19.848 -11.388 0.241 1.00 95.56 278 ASN A N 1
ATOM 2263 C CA . ASN A 1 278 ? -20.909 -12.179 0.846 1.00 95.56 278 ASN A CA 1
ATOM 2264 C C . ASN A 1 278 ? -20.303 -13.358 1.627 1.00 95.56 278 ASN A C 1
ATOM 2266 O O . ASN A 1 278 ? -19.088 -13.551 1.645 1.00 95.56 278 ASN A O 1
ATOM 2270 N N . ASN A 1 279 ? -21.158 -14.165 2.251 1.00 94.56 279 ASN A N 1
ATOM 2271 C CA . ASN A 1 279 ? -20.744 -15.279 3.104 1.00 94.56 279 ASN A CA 1
ATOM 2272 C C . ASN A 1 279 ? -20.274 -16.535 2.350 1.00 94.56 279 ASN A C 1
ATOM 2274 O O . ASN A 1 279 ? -19.968 -17.550 2.970 1.00 94.56 279 ASN A O 1
ATOM 2278 N N . GLN A 1 280 ? -20.216 -16.491 1.020 1.00 95.19 280 GLN A N 1
ATOM 2279 C CA . GLN A 1 280 ? -19.683 -17.567 0.186 1.00 95.19 280 GLN A CA 1
ATOM 2280 C C . GLN A 1 280 ? -18.354 -17.174 -0.447 1.00 95.19 280 GLN A C 1
ATOM 2282 O O . GLN A 1 280 ? -17.420 -17.982 -0.469 1.00 95.19 280 GLN A O 1
ATOM 2287 N N . PHE A 1 281 ? -18.267 -15.953 -0.974 1.00 96.19 281 PHE A N 1
ATOM 2288 C CA . PHE A 1 281 ? -17.085 -15.488 -1.675 1.00 96.19 281 PHE A CA 1
ATOM 2289 C C . PHE A 1 281 ? -16.865 -13.974 -1.623 1.00 96.19 281 PHE A C 1
ATOM 2291 O O . PHE A 1 281 ? -17.774 -13.188 -1.350 1.00 96.19 281 PHE A O 1
ATOM 2298 N N . ILE A 1 282 ? -15.632 -13.592 -1.956 1.00 97.44 282 ILE A N 1
ATOM 2299 C CA . ILE A 1 282 ? -15.204 -12.213 -2.189 1.00 97.44 282 ILE A CA 1
ATOM 2300 C C . ILE A 1 282 ? -14.695 -12.077 -3.625 1.00 97.44 282 ILE A C 1
ATOM 2302 O O . ILE A 1 282 ? -13.839 -12.853 -4.062 1.00 97.44 282 ILE A O 1
ATOM 2306 N N . GLU A 1 283 ? -15.217 -11.083 -4.341 1.00 96.31 283 GLU A N 1
ATOM 2307 C CA . GLU A 1 283 ? -14.752 -10.661 -5.663 1.00 96.31 283 GLU A CA 1
ATOM 2308 C C . GLU A 1 283 ? -14.512 -9.154 -5.662 1.00 96.31 283 GLU A C 1
ATOM 2310 O O . GLU A 1 283 ? -15.417 -8.370 -5.370 1.00 96.31 283 GLU A O 1
ATOM 2315 N N . LEU A 1 284 ? -13.293 -8.747 -6.003 1.00 95.50 284 LEU A N 1
ATOM 2316 C CA . LEU A 1 284 ? -12.915 -7.344 -6.120 1.00 95.50 284 LEU A CA 1
ATOM 2317 C C . LEU A 1 284 ? -12.224 -7.120 -7.461 1.00 95.50 284 LEU A C 1
ATOM 2319 O O . LEU A 1 284 ? -11.366 -7.914 -7.864 1.00 95.50 284 LEU A O 1
ATOM 2323 N N . SER A 1 285 ? -12.562 -6.019 -8.128 1.00 92.31 285 SER A N 1
ATOM 2324 C CA . SER A 1 285 ? -11.752 -5.517 -9.230 1.00 92.31 285 SER A CA 1
ATOM 2325 C C . SER A 1 285 ? -11.536 -4.015 -9.161 1.00 92.31 285 SER A C 1
ATOM 2327 O O . SER A 1 285 ? -12.366 -3.258 -8.645 1.00 92.31 285 SER A O 1
ATOM 2329 N N . ALA A 1 286 ? -10.389 -3.605 -9.684 1.00 92.00 286 ALA A N 1
ATOM 2330 C CA . ALA A 1 286 ? -9.981 -2.221 -9.795 1.00 92.00 286 ALA A CA 1
ATOM 2331 C C . ALA A 1 286 ? -9.460 -1.943 -11.201 1.00 92.00 286 ALA A C 1
ATOM 2333 O O . ALA A 1 286 ? -8.788 -2.788 -11.789 1.00 92.00 286 ALA A O 1
ATOM 2334 N N . LYS A 1 287 ? -9.743 -0.749 -11.718 1.00 91.25 287 LYS A N 1
ATOM 2335 C CA . LYS A 1 287 ? -9.216 -0.244 -12.981 1.00 91.25 287 LYS A CA 1
ATOM 2336 C C . LYS A 1 287 ? -8.441 1.038 -12.718 1.00 91.25 287 LYS A C 1
ATOM 2338 O O . LYS A 1 287 ? -9.012 2.089 -12.438 1.00 91.25 287 LYS A O 1
ATOM 2343 N N . CYS A 1 288 ? -7.127 0.930 -12.784 1.00 89.38 288 CYS A N 1
ATOM 2344 C CA . CYS A 1 288 ? -6.185 1.992 -12.496 1.00 89.38 288 CYS A CA 1
ATOM 2345 C C . CYS A 1 288 ? -5.714 2.653 -13.795 1.00 89.38 288 CYS A C 1
ATOM 2347 O O . CYS A 1 288 ? -5.623 2.021 -14.845 1.00 89.38 288 CYS A O 1
ATOM 2349 N N . THR A 1 289 ? -5.364 3.930 -13.715 1.00 85.88 289 THR A N 1
ATOM 2350 C CA . THR A 1 289 ? -4.801 4.709 -14.832 1.00 85.88 289 THR A CA 1
ATOM 2351 C C . THR A 1 289 ? -3.293 4.924 -14.694 1.00 85.88 289 THR A C 1
ATOM 2353 O O . THR A 1 289 ? -2.634 5.322 -15.650 1.00 85.88 289 THR A O 1
ATOM 2356 N N . ASN A 1 290 ? -2.739 4.651 -13.509 1.00 84.44 290 ASN A N 1
ATOM 2357 C CA . ASN A 1 290 ? -1.338 4.860 -13.163 1.00 84.44 290 ASN A CA 1
ATOM 2358 C C . ASN A 1 290 ? -0.753 3.603 -12.495 1.00 84.44 290 ASN A C 1
ATOM 2360 O O . ASN A 1 290 ? -1.395 2.977 -11.649 1.00 84.44 290 ASN A O 1
ATOM 2364 N N . ILE A 1 291 ? 0.486 3.276 -12.864 1.00 82.25 291 ILE A N 1
ATOM 2365 C CA . ILE A 1 291 ? 1.322 2.195 -12.327 1.00 82.25 291 ILE A CA 1
ATOM 2366 C C . ILE A 1 291 ? 1.393 2.238 -10.792 1.00 82.25 291 ILE A C 1
ATOM 2368 O O . ILE A 1 291 ? 1.161 1.221 -10.140 1.00 82.25 291 ILE A O 1
ATOM 2372 N N . LYS A 1 292 ? 1.636 3.411 -10.191 1.00 84.88 292 LYS A N 1
ATOM 2373 C CA . LYS A 1 292 ? 1.717 3.575 -8.729 1.00 84.88 292 LYS A CA 1
ATOM 2374 C C . LYS A 1 292 ? 0.406 3.200 -8.039 1.00 84.88 292 LYS A C 1
ATOM 2376 O O . LYS A 1 292 ? 0.410 2.465 -7.054 1.00 84.88 292 LYS A O 1
ATOM 2381 N N . VAL A 1 293 ? -0.723 3.637 -8.597 1.00 89.75 293 VAL A N 1
ATOM 2382 C CA . VAL A 1 293 ? -2.060 3.300 -8.084 1.00 89.75 293 VAL A CA 1
ATOM 2383 C C . VAL A 1 293 ? -2.341 1.810 -8.242 1.00 89.75 293 VAL A C 1
ATOM 2385 O O . VAL A 1 293 ? -2.796 1.177 -7.290 1.00 89.75 293 VAL A O 1
ATOM 2388 N N . ALA A 1 294 ? -2.027 1.225 -9.402 1.00 87.81 294 ALA A N 1
ATOM 2389 C CA . ALA A 1 294 ? -2.182 -0.210 -9.639 1.00 87.81 294 ALA A CA 1
ATOM 2390 C C . ALA A 1 294 ? -1.373 -1.038 -8.636 1.00 87.81 294 ALA A C 1
ATOM 2392 O O . ALA A 1 294 ? -1.896 -1.991 -8.060 1.00 87.81 294 ALA A O 1
ATOM 2393 N N . LYS A 1 295 ? -0.130 -0.631 -8.360 1.00 85.38 295 LYS A N 1
ATOM 2394 C CA . LYS A 1 295 ? 0.727 -1.280 -7.373 1.00 85.38 295 LYS A CA 1
ATOM 2395 C C . LYS A 1 295 ? 0.126 -1.245 -5.968 1.00 85.38 295 LYS A C 1
ATOM 2397 O O . LYS A 1 295 ? -0.055 -2.302 -5.371 1.00 85.38 295 LYS A O 1
ATOM 2402 N N . ILE A 1 296 ? -0.223 -0.066 -5.452 1.00 89.88 296 ILE A N 1
ATOM 2403 C CA . ILE A 1 296 ? -0.776 0.064 -4.090 1.00 89.88 296 ILE A CA 1
ATOM 2404 C C . ILE A 1 296 ? -2.121 -0.679 -3.984 1.00 89.88 296 ILE A C 1
ATOM 2406 O O . ILE A 1 296 ? -2.418 -1.308 -2.968 1.00 89.88 296 ILE A O 1
ATOM 2410 N N . THR A 1 297 ? -2.934 -0.662 -5.047 1.00 91.94 297 THR A N 1
ATOM 2411 C CA . THR A 1 297 ? -4.186 -1.435 -5.108 1.00 91.94 297 THR A CA 1
ATOM 2412 C C . THR A 1 297 ? -3.920 -2.936 -5.048 1.00 91.94 297 THR A C 1
ATOM 2414 O O . THR A 1 297 ? -4.603 -3.661 -4.325 1.00 91.94 297 THR A O 1
ATOM 2417 N N . LYS A 1 298 ? -2.901 -3.411 -5.769 1.00 88.69 298 LYS A N 1
ATOM 2418 C CA . LYS A 1 298 ? -2.501 -4.817 -5.767 1.00 88.69 298 LYS A CA 1
ATOM 2419 C C . LYS A 1 298 ? -1.971 -5.254 -4.404 1.00 88.69 298 LYS A C 1
ATOM 2421 O O . LYS A 1 298 ? -2.427 -6.275 -3.903 1.00 88.69 298 LYS A O 1
ATOM 2426 N N . GLU A 1 299 ? -1.096 -4.467 -3.780 1.00 90.50 299 GLU A N 1
ATOM 2427 C CA . GLU A 1 299 ? -0.593 -4.737 -2.424 1.00 90.50 299 GLU A CA 1
ATOM 2428 C C . GLU A 1 299 ? -1.747 -4.842 -1.413 1.00 90.50 299 GLU A C 1
ATOM 2430 O O . GLU A 1 299 ? -1.768 -5.747 -0.580 1.00 90.50 299 GLU A O 1
ATOM 2435 N N . TRP A 1 300 ? -2.765 -3.985 -1.538 1.00 93.88 300 TRP A N 1
ATOM 2436 C CA . TRP A 1 300 ? -3.966 -4.060 -0.708 1.00 93.88 300 TRP A CA 1
ATOM 2437 C C . TRP A 1 300 ? -4.786 -5.337 -0.945 1.00 93.88 300 TRP A C 1
ATOM 2439 O O . TRP A 1 300 ? -5.214 -5.986 0.010 1.00 93.88 300 TRP A O 1
ATOM 2449 N N . PHE A 1 301 ? -4.977 -5.741 -2.203 1.00 94.62 301 PHE A N 1
ATOM 2450 C CA . PHE A 1 301 ? -5.637 -7.007 -2.539 1.00 94.62 301 PHE A CA 1
ATOM 2451 C C . PHE A 1 301 ? -4.847 -8.216 -2.023 1.00 94.62 301 PHE A C 1
ATOM 2453 O O . PHE A 1 301 ? -5.441 -9.166 -1.512 1.00 94.62 301 PHE A O 1
ATOM 2460 N N . ASP A 1 302 ? -3.518 -8.168 -2.074 1.00 91.75 302 ASP A N 1
ATOM 2461 C CA . ASP A 1 302 ? -2.659 -9.219 -1.528 1.00 91.75 302 ASP A CA 1
ATOM 2462 C C . ASP A 1 302 ? -2.760 -9.291 0.005 1.00 91.75 302 ASP A C 1
ATOM 2464 O O . ASP A 1 302 ? -2.762 -10.390 0.563 1.00 91.75 302 ASP A O 1
ATOM 2468 N N . TRP A 1 303 ? -2.934 -8.158 0.698 1.00 95.00 303 TRP A N 1
ATOM 2469 C CA . TRP A 1 303 ? -3.236 -8.142 2.136 1.00 95.00 303 TRP A CA 1
ATOM 2470 C C . TRP A 1 303 ? -4.580 -8.802 2.447 1.00 95.00 303 TRP A C 1
ATOM 2472 O O . TRP A 1 303 ? -4.644 -9.640 3.344 1.00 95.00 303 TRP A O 1
ATOM 2482 N N . ILE A 1 304 ? -5.633 -8.496 1.683 1.00 96.12 304 ILE A N 1
ATOM 2483 C CA . ILE A 1 304 ? -6.957 -9.124 1.842 1.00 96.12 304 ILE A CA 1
ATOM 2484 C C . ILE A 1 304 ? -6.865 -10.638 1.625 1.00 96.12 304 ILE A C 1
ATOM 2486 O O . ILE A 1 304 ? -7.353 -11.418 2.445 1.00 96.12 304 ILE A O 1
ATOM 2490 N N . GLN A 1 305 ? -6.197 -11.066 0.548 1.00 95.88 305 GLN A N 1
ATOM 2491 C CA . GLN A 1 305 ? -5.958 -12.481 0.271 1.00 95.88 305 GLN A CA 1
ATOM 2492 C C . GLN A 1 305 ? -5.187 -13.142 1.414 1.00 95.88 305 GLN A C 1
ATOM 2494 O O . GLN A 1 305 ? -5.583 -14.211 1.881 1.00 95.88 305 GLN A O 1
ATOM 2499 N N . GLY A 1 306 ? -4.091 -12.526 1.859 1.00 95.50 306 GLY A N 1
ATOM 2500 C CA . GLY A 1 306 ? -3.233 -13.045 2.917 1.00 95.50 306 GLY A CA 1
ATOM 2501 C C . GLY A 1 306 ? -3.974 -13.198 4.241 1.00 95.50 306 GLY A C 1
ATOM 2502 O O . GLY A 1 306 ? -3.920 -14.271 4.841 1.00 95.50 306 GLY A O 1
ATOM 2503 N N . GLU A 1 307 ? -4.708 -12.168 4.661 1.00 96.75 307 GLU A N 1
ATOM 2504 C CA . GLU A 1 307 ? -5.485 -12.163 5.903 1.00 96.75 307 GLU A CA 1
ATOM 2505 C C . GLU A 1 307 ? -6.546 -13.273 5.890 1.00 96.75 307 GLU A C 1
ATOM 2507 O O . GLU A 1 307 ? -6.558 -14.125 6.779 1.00 96.75 307 GLU A O 1
ATOM 2512 N N . ILE A 1 308 ? -7.374 -13.347 4.839 1.00 96.56 308 ILE A N 1
ATOM 2513 C CA . ILE A 1 308 ? -8.432 -14.366 4.733 1.00 96.56 308 ILE A CA 1
ATOM 2514 C C . ILE A 1 308 ? -7.840 -15.771 4.646 1.00 96.56 308 ILE A C 1
ATOM 2516 O O . ILE A 1 308 ? -8.361 -16.696 5.268 1.00 96.56 308 ILE A O 1
ATOM 2520 N N . THR A 1 309 ? -6.744 -15.954 3.906 1.00 96.19 309 THR A N 1
ATOM 2521 C CA . THR A 1 309 ? -6.093 -17.266 3.767 1.00 96.19 309 THR A CA 1
ATOM 2522 C C . THR A 1 309 ? -5.552 -17.746 5.107 1.00 96.19 309 THR A C 1
ATOM 2524 O O . THR A 1 309 ? -5.851 -18.868 5.512 1.00 96.19 309 THR A O 1
ATOM 2527 N N . LYS A 1 310 ? -4.796 -16.901 5.821 1.00 97.25 310 LYS A N 1
ATOM 2528 C CA . LYS A 1 310 ? -4.236 -17.250 7.132 1.00 97.25 310 LYS A CA 1
ATOM 2529 C C . LYS A 1 310 ? -5.338 -17.547 8.149 1.00 97.25 310 LYS A C 1
ATOM 2531 O O . LYS A 1 310 ? -5.284 -18.585 8.804 1.00 97.25 310 LYS A O 1
ATOM 2536 N N . GLN A 1 311 ? -6.371 -16.703 8.222 1.00 97.50 311 GLN A N 1
ATOM 2537 C CA . GLN A 1 311 ? -7.506 -16.949 9.112 1.00 97.50 311 GLN A CA 1
ATOM 2538 C C . GLN A 1 311 ? -8.279 -18.219 8.739 1.00 97.50 311 GLN A C 1
ATOM 2540 O O . GLN A 1 311 ? -8.702 -18.948 9.625 1.00 97.50 311 GLN A O 1
ATOM 2545 N N . THR A 1 312 ? -8.444 -18.523 7.448 1.00 96.56 312 THR A N 1
ATOM 2546 C CA . THR A 1 312 ? -9.112 -19.757 6.997 1.00 96.56 312 THR A CA 1
ATOM 2547 C C . THR A 1 312 ? -8.317 -21.001 7.394 1.00 96.56 312 THR A C 1
ATOM 2549 O O . THR A 1 312 ? -8.909 -21.990 7.826 1.00 96.56 312 THR A O 1
ATOM 2552 N N . LEU A 1 313 ? -6.985 -20.961 7.265 1.00 96.69 313 LEU A N 1
ATOM 2553 C CA . LEU A 1 313 ? -6.104 -22.073 7.636 1.00 96.69 313 LEU A CA 1
ATOM 2554 C C . LEU A 1 313 ? -6.162 -22.384 9.134 1.00 96.69 313 LEU A C 1
ATOM 2556 O O . LEU A 1 313 ? -6.151 -23.557 9.499 1.00 96.69 313 LEU A O 1
ATOM 2560 N N . ASP A 1 314 ? -6.265 -21.356 9.980 1.00 96.81 314 ASP A N 1
ATOM 2561 C CA . ASP A 1 314 ? -6.306 -21.510 11.439 1.00 96.81 314 ASP A CA 1
ATOM 2562 C C . ASP A 1 314 ? -7.700 -21.264 12.044 1.00 96.81 314 ASP A C 1
ATOM 2564 O O . ASP A 1 314 ? -7.856 -21.002 13.237 1.00 96.81 314 ASP A O 1
ATOM 2568 N N . TRP A 1 315 ? -8.748 -21.370 11.220 1.00 96.81 315 TRP A N 1
ATOM 2569 C CA . TRP A 1 315 ? -10.100 -20.936 11.581 1.00 96.81 315 TRP A CA 1
ATOM 2570 C C . TRP A 1 315 ? -10.641 -21.621 12.835 1.00 96.81 315 TRP A C 1
ATOM 2572 O O . TRP A 1 315 ? -11.316 -20.991 13.643 1.00 96.81 315 TRP A O 1
ATOM 2582 N N . HIS A 1 316 ? -10.294 -22.895 13.045 1.00 95.12 316 HIS A N 1
ATOM 2583 C CA . HIS A 1 316 ? -10.686 -23.658 14.233 1.00 95.12 316 HIS A CA 1
ATOM 2584 C C . HIS A 1 316 ? -10.203 -23.024 15.549 1.00 95.12 316 HIS A C 1
ATOM 2586 O O . HIS A 1 316 ? -10.883 -23.136 16.567 1.00 95.12 316 HIS A O 1
ATOM 2592 N N . ASN A 1 317 ? -9.057 -22.340 15.523 1.00 96.56 317 ASN A N 1
ATOM 2593 C CA . ASN A 1 317 ? -8.483 -21.643 16.671 1.00 96.56 317 ASN A CA 1
ATOM 2594 C C . ASN A 1 317 ? -8.915 -20.170 16.749 1.00 96.56 317 ASN A C 1
ATOM 2596 O O . ASN A 1 317 ? -8.436 -19.445 17.624 1.00 96.56 317 ASN A O 1
ATOM 2600 N N . ILE A 1 318 ? -9.812 -19.726 15.864 1.00 97.50 318 ILE A N 1
ATOM 2601 C CA . ILE A 1 318 ? -10.333 -18.356 15.799 1.00 97.50 318 ILE A CA 1
ATOM 2602 C C . ILE A 1 318 ? -11.833 -18.334 16.101 1.00 97.50 318 ILE A C 1
ATOM 2604 O O . ILE A 1 318 ? -12.259 -17.576 16.965 1.00 97.50 318 ILE A O 1
ATOM 2608 N N . ILE A 1 319 ? -12.631 -19.163 15.422 1.00 97.00 319 ILE A N 1
ATOM 2609 C CA . ILE A 1 319 ? -14.092 -19.202 15.569 1.00 97.00 319 ILE A CA 1
ATOM 2610 C C . ILE A 1 319 ? -14.513 -19.637 16.981 1.00 97.00 319 ILE A C 1
ATOM 2612 O O . ILE A 1 319 ? -13.904 -20.566 17.514 1.00 97.00 319 ILE A O 1
ATOM 2616 N N . PRO A 1 320 ? -15.573 -19.057 17.579 1.00 95.94 320 PRO A N 1
ATOM 2617 C CA . PRO A 1 320 ? -16.181 -19.582 18.801 1.00 95.94 320 PRO A CA 1
ATOM 2618 C C . PRO A 1 320 ? -16.618 -21.048 18.652 1.00 95.94 320 PRO A C 1
ATOM 2620 O O . PRO A 1 320 ? -17.292 -21.405 17.687 1.00 95.94 320 PRO A O 1
ATOM 2623 N N . LYS A 1 321 ? -16.271 -21.915 19.617 1.00 92.81 321 LYS A N 1
ATOM 2624 C CA . LYS A 1 321 ? -16.470 -23.380 19.499 1.00 92.81 321 LYS A CA 1
ATOM 2625 C C . LYS A 1 321 ? -17.923 -23.814 19.313 1.00 92.81 321 LYS A C 1
ATOM 2627 O O . LYS A 1 321 ? -18.164 -24.900 18.787 1.00 92.81 321 LYS A O 1
ATOM 2632 N N . HIS A 1 322 ? -18.878 -23.026 19.805 1.00 91.31 322 HIS A N 1
ATOM 2633 C CA . HIS A 1 322 ? -20.302 -23.339 19.700 1.00 91.31 322 HIS A CA 1
ATOM 2634 C C . HIS A 1 322 ? -20.893 -22.982 18.333 1.00 91.31 322 HIS A C 1
ATOM 2636 O O . HIS A 1 322 ? -21.949 -23.513 17.998 1.00 91.31 322 HIS A O 1
ATOM 2642 N N . ILE A 1 323 ? -20.210 -22.144 17.546 1.00 94.19 323 ILE A N 1
ATOM 2643 C CA . ILE A 1 323 ? -20.691 -21.658 16.252 1.00 94.19 323 ILE A CA 1
ATOM 2644 C C . ILE A 1 323 ? -20.164 -22.544 15.131 1.00 94.19 323 ILE A C 1
ATOM 2646 O O . ILE A 1 323 ? -18.988 -22.916 15.089 1.00 94.19 323 ILE A O 1
ATOM 2650 N N . LYS A 1 324 ? -21.037 -22.864 14.176 1.00 90.94 324 LYS A N 1
ATOM 2651 C CA . LYS A 1 324 ? -20.652 -23.565 12.948 1.00 90.94 324 LYS A CA 1
ATOM 2652 C C . LYS A 1 324 ? -20.639 -22.586 11.785 1.00 90.94 324 LYS A C 1
ATOM 2654 O O . LYS A 1 324 ? -21.672 -22.073 11.379 1.00 90.94 324 LYS A O 1
ATOM 2659 N N . GLY A 1 325 ? -19.473 -22.385 11.187 1.00 89.94 325 GLY A N 1
ATOM 2660 C CA . GLY A 1 325 ? -19.342 -21.529 10.017 1.00 89.94 325 GLY A CA 1
ATOM 2661 C C . GLY A 1 325 ? -17.940 -21.566 9.440 1.00 89.94 325 GLY A C 1
ATOM 2662 O O . GLY A 1 325 ? -17.012 -22.100 10.047 1.00 89.94 325 GLY A O 1
ATOM 2663 N N . MET A 1 326 ? -17.796 -20.998 8.252 1.00 92.56 326 MET A N 1
ATOM 2664 C CA . MET A 1 326 ? -16.521 -20.853 7.559 1.00 92.56 326 MET A CA 1
ATOM 2665 C C . MET A 1 326 ? -16.419 -19.431 7.029 1.00 92.56 326 MET A C 1
ATOM 2667 O O . MET A 1 326 ? -17.440 -18.815 6.722 1.00 92.56 326 MET A O 1
ATOM 2671 N N . LEU A 1 327 ? -15.193 -18.937 6.886 1.00 95.12 327 LEU A N 1
ATOM 2672 C CA . LEU A 1 327 ? -14.949 -17.717 6.130 1.00 95.12 327 LEU A CA 1
ATOM 2673 C C . LEU A 1 327 ? -15.244 -17.935 4.634 1.00 95.12 327 LEU A C 1
ATOM 2675 O O . LEU A 1 327 ? -15.066 -19.050 4.124 1.00 95.12 327 LEU A O 1
ATOM 2679 N N . PRO A 1 328 ? -15.680 -16.886 3.917 1.00 94.50 328 PRO A N 1
ATOM 2680 C CA . PRO A 1 328 ? -15.888 -16.957 2.479 1.00 94.50 328 PRO A CA 1
ATOM 2681 C C . PRO A 1 328 ? -14.570 -17.159 1.732 1.00 94.50 328 PRO A C 1
ATOM 2683 O O . PRO A 1 328 ? -13.492 -16.771 2.183 1.00 94.50 328 PRO A O 1
ATOM 2686 N N . LYS A 1 329 ? -14.660 -17.740 0.535 1.00 94.00 329 LYS A N 1
ATOM 2687 C CA . LYS A 1 329 ? -13.499 -17.924 -0.340 1.00 94.00 329 LYS A CA 1
ATOM 2688 C C . LYS A 1 329 ? -13.181 -16.636 -1.088 1.00 94.00 329 LYS A C 1
ATOM 2690 O O . LYS A 1 329 ? -14.067 -16.014 -1.666 1.00 94.00 329 LYS A O 1
ATOM 2695 N N . VAL A 1 330 ? -11.910 -16.279 -1.195 1.00 95.88 330 VAL A N 1
ATOM 2696 C CA . VAL A 1 330 ? -11.507 -15.257 -2.166 1.00 95.88 330 VAL A CA 1
ATOM 2697 C C . VAL A 1 330 ? -11.604 -15.869 -3.563 1.00 95.88 330 VAL A C 1
ATOM 2699 O O . VAL A 1 330 ? -10.858 -16.791 -3.885 1.00 95.88 330 VAL A O 1
ATOM 2702 N N . LYS A 1 331 ? -12.577 -15.419 -4.363 1.00 92.31 331 LYS A N 1
ATOM 2703 C CA . LYS A 1 331 ? -12.852 -15.975 -5.695 1.00 92.31 331 LYS A CA 1
ATOM 2704 C C . LYS A 1 331 ? -12.053 -15.261 -6.779 1.00 92.31 331 LYS A C 1
ATOM 2706 O O . LYS A 1 331 ? -11.473 -15.931 -7.628 1.00 92.31 331 LYS A O 1
ATOM 2711 N N . SER A 1 332 ? -11.991 -13.931 -6.745 1.00 89.62 332 SER A N 1
ATOM 2712 C CA . SER A 1 332 ? -11.163 -13.162 -7.679 1.00 89.62 332 SER A CA 1
ATOM 2713 C C . SER A 1 332 ? -10.760 -11.806 -7.116 1.00 89.62 332 SER A C 1
ATOM 2715 O O . SER A 1 332 ? -11.602 -11.068 -6.611 1.00 89.62 332 SER A O 1
ATOM 2717 N N . LEU A 1 333 ? -9.488 -11.451 -7.283 1.00 91.62 333 LEU A N 1
ATOM 2718 C CA . LEU A 1 333 ? -8.940 -10.131 -6.983 1.00 91.62 333 LEU A CA 1
ATOM 2719 C C . LEU A 1 333 ? -8.181 -9.641 -8.216 1.00 91.62 333 LEU A C 1
ATOM 2721 O O . LEU A 1 333 ? -7.098 -10.147 -8.517 1.00 91.62 333 LEU A O 1
ATOM 2725 N N . VAL A 1 334 ? -8.763 -8.711 -8.968 1.00 87.81 334 VAL A N 1
ATOM 2726 C CA . VAL A 1 334 ? -8.237 -8.290 -10.277 1.00 87.81 334 VAL A CA 1
ATOM 2727 C C . VAL A 1 334 ? -7.870 -6.813 -10.252 1.00 87.81 334 VAL A C 1
ATOM 2729 O O . VAL A 1 334 ? -8.699 -5.970 -9.934 1.00 87.81 334 VAL A O 1
ATOM 2732 N N . VAL A 1 335 ? -6.634 -6.490 -10.619 1.00 87.75 335 VAL A N 1
ATOM 2733 C CA . VAL A 1 335 ? -6.204 -5.105 -10.830 1.00 87.75 335 VAL A CA 1
ATOM 2734 C C . VAL A 1 335 ? -5.868 -4.948 -12.302 1.00 87.75 335 VAL A C 1
ATOM 2736 O O . VAL A 1 335 ? -4.961 -5.608 -12.802 1.00 87.75 335 VAL A O 1
ATOM 2739 N N . GLU A 1 336 ? -6.617 -4.093 -12.982 1.00 85.00 336 GLU A N 1
ATOM 2740 C CA . GLU A 1 336 ? -6.382 -3.682 -14.358 1.00 85.00 336 GLU A CA 1
ATOM 2741 C C . GLU A 1 336 ? -5.700 -2.309 -14.367 1.00 85.00 336 GLU A C 1
ATOM 2743 O O . GLU A 1 336 ? -5.974 -1.453 -13.533 1.00 85.00 336 GLU A O 1
ATOM 2748 N N . LEU A 1 337 ? -4.828 -2.084 -15.337 1.00 83.56 337 LEU A N 1
ATOM 2749 C CA . LEU A 1 337 ? -4.111 -0.845 -15.608 1.00 83.56 337 LEU A CA 1
ATOM 2750 C C . LEU A 1 337 ? -4.370 -0.490 -17.069 1.00 83.56 337 LEU A C 1
ATOM 2752 O O . LEU A 1 337 ? -4.103 -1.285 -17.972 1.00 83.56 337 LEU A O 1
ATOM 2756 N N . GLU A 1 338 ? -4.925 0.692 -17.302 1.00 81.50 338 GLU A N 1
ATOM 2757 C CA . GLU A 1 338 ? -5.336 1.113 -18.635 1.00 81.50 338 GLU A CA 1
ATOM 2758 C C . GLU A 1 338 ? -4.169 1.149 -19.625 1.00 81.50 338 GLU A C 1
ATOM 2760 O O . GLU A 1 338 ? -3.154 1.809 -19.414 1.00 81.50 338 GLU A O 1
ATOM 2765 N N . GLY A 1 339 ? -4.346 0.457 -20.752 1.00 70.75 339 GLY A N 1
ATOM 2766 C CA . GLY A 1 339 ? -3.365 0.425 -21.831 1.00 70.75 339 GLY A CA 1
ATOM 2767 C C . GLY A 1 339 ? -2.210 -0.555 -21.626 1.00 70.75 339 GLY A C 1
ATOM 2768 O O . GLY A 1 339 ? -1.290 -0.518 -22.434 1.00 70.75 339 GLY A O 1
ATOM 2769 N N . TYR A 1 340 ? -2.252 -1.421 -20.610 1.00 69.56 340 TYR A N 1
ATOM 2770 C CA . TYR A 1 340 ? -1.258 -2.474 -20.385 1.00 69.56 340 TYR A CA 1
ATOM 2771 C C . TYR A 1 340 ? -1.886 -3.862 -20.543 1.00 69.56 340 TYR A C 1
ATOM 2773 O O . TYR A 1 340 ? -3.000 -4.108 -20.080 1.00 69.56 340 TYR A O 1
ATOM 2781 N N . ASP A 1 341 ? -1.156 -4.779 -21.181 1.00 61.06 341 ASP A N 1
ATOM 2782 C CA . ASP A 1 341 ? -1.566 -6.177 -21.296 1.00 61.06 341 ASP A CA 1
ATOM 2783 C C . ASP A 1 341 ? -1.087 -6.926 -20.053 1.00 61.06 341 ASP A C 1
ATOM 2785 O O . ASP A 1 341 ? 0.107 -7.190 -19.883 1.00 61.06 341 ASP A O 1
ATOM 2789 N N . PHE A 1 342 ? -2.016 -7.319 -19.182 1.00 53.38 342 PHE A N 1
ATOM 2790 C CA . PHE A 1 342 ? -1.663 -8.182 -18.061 1.00 53.38 342 PHE A CA 1
ATOM 2791 C C . PHE A 1 342 ? -1.314 -9.575 -18.575 1.00 53.38 342 PHE A C 1
ATOM 2793 O O . PHE A 1 342 ? -2.097 -10.254 -19.242 1.00 53.38 342 PHE A O 1
ATOM 2800 N N . ILE A 1 343 ? -0.126 -10.040 -18.208 1.00 42.00 343 ILE A N 1
ATOM 2801 C CA . ILE A 1 343 ? 0.134 -11.470 -18.101 1.00 42.00 343 ILE A CA 1
ATOM 2802 C C . ILE A 1 343 ? -0.546 -11.887 -16.792 1.00 42.00 343 ILE A C 1
ATOM 2804 O O . ILE A 1 343 ? -0.217 -11.333 -15.750 1.00 42.00 343 ILE A O 1
ATOM 2808 N N . ASN A 1 344 ? -1.554 -12.764 -16.881 1.00 37.91 344 ASN A N 1
ATOM 2809 C CA . ASN A 1 344 ? -2.420 -13.239 -15.791 1.00 37.91 344 ASN A CA 1
ATOM 2810 C C . ASN A 1 344 ? -1.796 -13.213 -14.381 1.00 37.91 344 ASN A C 1
ATOM 2812 O O . ASN A 1 344 ? -0.644 -13.601 -14.199 1.00 37.91 344 ASN A O 1
ATOM 2816 N N . ASN A 1 345 ? -2.636 -12.908 -13.381 1.00 41.09 345 ASN A N 1
ATOM 2817 C CA . ASN A 1 345 ? -2.361 -12.912 -11.932 1.00 41.09 345 ASN A CA 1
ATOM 2818 C C . ASN A 1 345 ? -1.519 -14.093 -11.399 1.00 41.09 345 ASN A C 1
ATOM 2820 O O . ASN A 1 345 ? -0.903 -13.964 -10.346 1.00 41.09 345 ASN A O 1
ATOM 2824 N N . GLU A 1 346 ? -1.489 -15.235 -12.087 1.00 39.78 346 GLU A N 1
ATOM 2825 C CA . GLU A 1 346 ? -0.749 -16.431 -11.665 1.00 39.78 346 GLU A CA 1
ATOM 2826 C C . GLU A 1 346 ? 0.705 -16.486 -12.162 1.00 39.78 346 GLU A C 1
ATOM 2828 O O . GLU A 1 346 ? 1.471 -17.320 -11.694 1.00 39.78 346 GLU A O 1
ATOM 2833 N N . ASN A 1 347 ? 1.118 -15.618 -13.090 1.00 40.69 347 ASN A N 1
ATOM 2834 C CA . ASN A 1 347 ? 2.478 -15.598 -13.633 1.00 40.69 347 ASN A CA 1
ATOM 2835 C C . ASN A 1 347 ? 2.911 -14.164 -13.960 1.00 40.69 347 ASN A C 1
ATOM 2837 O O . ASN A 1 347 ? 3.125 -13.822 -15.124 1.00 40.69 347 ASN A O 1
ATOM 2841 N N . LYS A 1 348 ? 3.060 -13.320 -12.933 1.00 46.94 348 LYS A N 1
ATOM 2842 C CA . LYS A 1 348 ? 3.766 -12.041 -13.084 1.00 46.94 348 LYS A CA 1
ATOM 2843 C C . LYS A 1 348 ? 5.240 -12.352 -13.389 1.00 46.94 348 LYS A C 1
ATOM 2845 O O . LYS A 1 348 ? 5.886 -12.996 -12.562 1.00 46.94 348 LYS A O 1
ATOM 2850 N N . PRO A 1 349 ? 5.816 -11.913 -14.520 1.00 44.28 349 PRO A N 1
ATOM 2851 C CA . PRO A 1 349 ? 7.262 -11.793 -14.617 1.00 44.28 349 PRO A CA 1
ATOM 2852 C C . PRO A 1 349 ? 7.696 -10.652 -13.686 1.00 44.28 349 PRO A C 1
ATOM 2854 O O . PRO A 1 349 ? 7.777 -9.500 -14.092 1.00 44.28 349 PRO A O 1
ATOM 2857 N N . SER A 1 350 ? 7.898 -10.942 -12.402 1.00 39.97 350 SER A N 1
ATOM 2858 C CA . SER A 1 350 ? 8.598 -10.041 -11.486 1.00 39.97 350 SER A CA 1
ATOM 2859 C C . SER A 1 350 ? 10.086 -10.335 -11.566 1.00 39.97 350 SER A C 1
ATOM 2861 O O . SER A 1 350 ? 10.484 -11.500 -11.521 1.00 39.97 350 SER A O 1
ATOM 2863 N N . PHE A 1 351 ? 10.904 -9.294 -11.653 1.00 44.75 351 PHE A N 1
ATOM 2864 C CA . PHE A 1 351 ? 12.345 -9.442 -11.576 1.00 44.75 351 PHE A CA 1
ATOM 2865 C C . PHE A 1 351 ? 12.728 -9.733 -10.123 1.00 44.75 351 PHE A C 1
ATOM 2867 O O . PHE A 1 351 ? 12.709 -8.845 -9.274 1.00 44.75 351 PHE A O 1
ATOM 2874 N N . THR A 1 352 ? 13.082 -10.975 -9.809 1.00 36.16 352 THR A N 1
ATOM 2875 C CA . THR A 1 352 ? 13.842 -11.249 -8.588 1.00 36.16 352 THR A CA 1
ATOM 2876 C C . THR A 1 352 ? 15.312 -11.138 -8.951 1.00 36.16 352 THR A C 1
ATOM 2878 O O . THR A 1 352 ? 15.880 -12.056 -9.546 1.00 36.16 352 THR A O 1
ATOM 2881 N N . ILE A 1 353 ? 15.942 -10.012 -8.611 1.00 40.16 353 ILE A N 1
ATOM 2882 C CA . ILE A 1 353 ? 17.398 -10.022 -8.493 1.00 40.16 353 ILE A CA 1
ATOM 2883 C C . ILE A 1 353 ? 17.699 -11.020 -7.376 1.00 40.16 353 ILE A C 1
ATOM 2885 O O . ILE A 1 353 ? 17.199 -10.868 -6.261 1.00 40.16 353 ILE A O 1
ATOM 2889 N N . ASP A 1 354 ? 18.499 -12.045 -7.668 1.00 44.16 354 ASP A N 1
ATOM 2890 C CA . ASP A 1 354 ? 19.187 -12.762 -6.602 1.00 44.16 354 ASP A CA 1
ATOM 2891 C C . ASP A 1 354 ? 20.172 -11.748 -6.022 1.00 44.16 354 ASP A C 1
ATOM 2893 O O . ASP A 1 354 ? 21.257 -11.521 -6.558 1.00 44.16 354 ASP A O 1
ATOM 2897 N N . THR A 1 355 ? 19.715 -11.017 -5.002 1.00 41.22 355 THR A N 1
ATOM 2898 C CA . THR A 1 355 ? 20.459 -9.923 -4.375 1.00 41.22 355 THR A CA 1
ATOM 2899 C C . THR A 1 355 ? 21.802 -10.411 -3.888 1.00 41.22 355 THR A C 1
ATOM 2901 O O . THR A 1 355 ? 22.740 -9.632 -3.896 1.00 41.22 355 THR A O 1
ATOM 2904 N N . THR A 1 356 ? 21.913 -11.695 -3.551 1.00 40.69 356 THR A N 1
ATOM 2905 C CA . THR A 1 356 ? 23.165 -12.354 -3.193 1.00 40.69 356 THR A CA 1
ATOM 2906 C C . THR A 1 356 ? 24.100 -12.421 -4.388 1.00 40.69 356 THR A C 1
ATOM 2908 O O . THR A 1 356 ? 25.211 -11.947 -4.261 1.00 40.69 356 THR A O 1
ATOM 2911 N N . GLN A 1 357 ? 23.657 -12.872 -5.567 1.00 43.44 357 GLN A N 1
ATOM 2912 C CA . GLN A 1 357 ? 24.492 -12.893 -6.780 1.00 43.44 357 GLN A CA 1
ATOM 2913 C C . GLN A 1 357 ? 24.803 -11.501 -7.334 1.00 43.44 357 GLN A C 1
ATOM 2915 O O . GLN A 1 357 ? 25.926 -11.259 -7.755 1.00 43.44 357 GLN A O 1
ATOM 2920 N N . ALA A 1 358 ? 23.850 -10.565 -7.341 1.00 40.53 358 ALA A N 1
ATOM 2921 C CA . ALA A 1 358 ? 24.120 -9.198 -7.789 1.00 40.53 358 ALA A CA 1
ATOM 2922 C C . ALA A 1 358 ? 25.047 -8.456 -6.812 1.00 40.53 358 ALA A C 1
ATOM 2924 O O . ALA A 1 358 ? 25.934 -7.730 -7.251 1.00 40.53 358 ALA A O 1
ATOM 2925 N N . LEU A 1 359 ? 24.896 -8.671 -5.496 1.00 40.00 359 LEU A N 1
ATOM 2926 C CA . LEU A 1 359 ? 25.836 -8.164 -4.493 1.00 40.00 359 LEU A CA 1
ATOM 2927 C C . LEU A 1 359 ? 27.163 -8.926 -4.510 1.00 40.00 359 LEU A C 1
ATOM 2929 O O . LEU A 1 359 ? 28.179 -8.286 -4.315 1.00 40.00 359 LEU A O 1
ATOM 2933 N N . GLU A 1 360 ? 27.210 -10.225 -4.796 1.00 42.88 360 GLU A N 1
ATOM 2934 C CA . GLU A 1 360 ? 28.447 -10.998 -4.995 1.00 42.88 360 GLU A CA 1
ATOM 2935 C C . GLU A 1 360 ? 29.161 -10.586 -6.288 1.00 42.88 360 GLU A C 1
ATOM 2937 O O . GLU A 1 360 ? 30.380 -10.544 -6.308 1.00 42.88 360 GLU A O 1
ATOM 2942 N N . LEU A 1 361 ? 28.450 -10.176 -7.339 1.00 39.78 361 LEU A N 1
ATOM 2943 C CA . LEU A 1 361 ? 29.047 -9.562 -8.534 1.00 39.78 361 LEU A CA 1
ATOM 2944 C C . LEU A 1 361 ? 29.595 -8.151 -8.247 1.00 39.78 361 LEU A C 1
ATOM 2946 O O . LEU A 1 361 ? 30.581 -7.737 -8.855 1.00 39.78 361 LEU A O 1
ATOM 2950 N N . LEU A 1 362 ? 28.988 -7.426 -7.299 1.00 37.38 362 LEU A N 1
ATOM 2951 C CA . LEU A 1 362 ? 29.425 -6.098 -6.844 1.00 37.38 362 LEU A CA 1
ATOM 2952 C C . LEU A 1 362 ? 30.527 -6.141 -5.764 1.00 37.38 362 LEU A C 1
ATOM 2954 O O . LEU A 1 362 ? 31.368 -5.248 -5.712 1.00 37.38 362 LEU A O 1
ATOM 2958 N N . GLN A 1 363 ? 30.527 -7.148 -4.887 1.00 35.81 363 GLN A N 1
ATOM 2959 C CA . GLN A 1 363 ? 31.390 -7.265 -3.699 1.00 35.81 363 GLN A CA 1
ATOM 2960 C C . GLN A 1 363 ? 32.442 -8.377 -3.842 1.00 35.81 363 GLN A C 1
ATOM 2962 O O . GLN A 1 363 ? 33.540 -8.274 -3.297 1.00 35.81 363 GLN A O 1
ATOM 2967 N N . GLY A 1 364 ? 32.139 -9.429 -4.598 1.00 35.25 364 GLY A N 1
ATOM 2968 C CA . GLY A 1 364 ? 32.945 -10.631 -4.807 1.00 35.25 364 GLY A CA 1
ATOM 2969 C C . GLY A 1 364 ? 33.654 -10.629 -6.159 1.00 35.25 364 GLY A C 1
ATOM 2970 O O . GLY A 1 364 ? 33.359 -11.423 -7.043 1.00 35.25 364 GLY A O 1
ATOM 2971 N N . GLY A 1 365 ? 34.657 -9.760 -6.282 1.00 35.50 365 GLY A N 1
ATOM 2972 C CA . GLY A 1 365 ? 35.708 -9.885 -7.293 1.00 35.50 365 GLY A CA 1
ATOM 2973 C C . GLY A 1 365 ? 35.647 -8.879 -8.437 1.00 35.50 365 GLY A C 1
ATOM 2974 O O . GLY A 1 365 ? 35.347 -9.257 -9.545 1.00 35.50 365 GLY A O 1
ATOM 2975 N N . ASN A 1 366 ? 36.054 -7.626 -8.216 1.00 38.31 366 ASN A N 1
ATOM 2976 C CA . ASN A 1 366 ? 36.694 -6.747 -9.221 1.00 38.31 366 ASN A CA 1
ATOM 2977 C C . ASN A 1 366 ? 36.055 -6.535 -10.633 1.00 38.31 366 ASN A C 1
ATOM 2979 O O . ASN A 1 366 ? 36.708 -5.862 -11.429 1.00 38.31 366 ASN A O 1
ATOM 2983 N N . PHE A 1 367 ? 34.854 -7.028 -10.972 1.00 40.31 367 PHE A N 1
ATOM 2984 C CA . PHE A 1 367 ? 34.362 -7.055 -12.365 1.00 40.31 367 PHE A CA 1
ATOM 2985 C C . PHE A 1 367 ? 33.628 -5.788 -12.844 1.00 40.31 367 PHE A C 1
ATOM 2987 O O . PHE A 1 367 ? 33.736 -5.485 -14.023 1.00 40.31 367 PHE A O 1
ATOM 2994 N N . TYR A 1 368 ? 32.941 -5.036 -11.973 1.00 47.47 368 TYR A N 1
ATOM 2995 C CA . TYR A 1 368 ? 32.112 -3.876 -12.364 1.00 47.47 368 TYR A CA 1
ATOM 2996 C C . TYR A 1 368 ? 32.519 -2.597 -11.611 1.00 47.47 368 TYR A C 1
ATOM 2998 O O . TYR A 1 368 ? 31.820 -2.138 -10.710 1.00 47.47 368 TYR A O 1
ATOM 3006 N N . LYS A 1 369 ? 33.692 -2.034 -11.930 1.00 53.41 369 LYS A N 1
ATOM 3007 C CA . LYS A 1 369 ? 34.171 -0.762 -11.336 1.00 53.41 369 LYS A CA 1
ATOM 3008 C C . LYS A 1 369 ? 33.754 0.472 -12.139 1.00 53.41 369 LYS A C 1
ATOM 3010 O O . LYS A 1 369 ? 34.023 1.591 -11.707 1.00 53.41 369 LYS A O 1
ATOM 3015 N N . ASP A 1 370 ? 33.170 0.278 -13.315 1.00 65.94 370 ASP A N 1
ATOM 3016 C CA . ASP A 1 370 ? 33.035 1.306 -14.334 1.00 65.94 370 ASP A CA 1
ATOM 3017 C C . ASP A 1 370 ? 31.612 1.305 -14.919 1.00 65.94 370 ASP A C 1
ATOM 3019 O O . ASP A 1 370 ? 31.165 0.271 -15.410 1.00 65.94 370 ASP A O 1
ATOM 3023 N N . PRO A 1 371 ? 30.886 2.442 -14.912 1.00 67.12 371 PRO A N 1
ATOM 3024 C CA . PRO A 1 371 ? 29.543 2.551 -15.496 1.00 67.12 371 PRO A CA 1
ATOM 3025 C C . PRO A 1 371 ? 29.437 2.025 -16.934 1.00 67.12 371 PRO A C 1
ATOM 3027 O O . PRO A 1 371 ? 28.394 1.528 -17.356 1.00 67.12 371 PRO A O 1
ATOM 3030 N N . PHE A 1 372 ? 30.531 2.090 -17.696 1.00 79.38 372 PHE A N 1
ATOM 3031 C CA . PHE A 1 372 ? 30.569 1.539 -19.044 1.00 79.38 372 PHE A CA 1
ATOM 3032 C C . PHE A 1 372 ? 30.334 0.022 -19.089 1.00 79.38 372 PHE A C 1
ATOM 3034 O O . PHE A 1 372 ? 29.776 -0.448 -20.072 1.00 79.38 372 PHE A O 1
ATOM 3041 N N . ASP A 1 373 ? 30.679 -0.741 -18.050 1.00 77.19 373 ASP A N 1
ATOM 3042 C CA . ASP A 1 373 ? 30.501 -2.196 -18.044 1.00 77.19 373 ASP A CA 1
ATOM 3043 C C . ASP A 1 373 ? 29.023 -2.584 -18.232 1.00 77.19 373 ASP A C 1
ATOM 3045 O O . ASP A 1 373 ? 28.724 -3.488 -19.008 1.00 77.19 373 ASP A O 1
ATOM 3049 N N . ALA A 1 374 ? 28.091 -1.852 -17.609 1.00 79.25 374 ALA A N 1
ATOM 3050 C CA . ALA A 1 374 ? 26.651 -2.076 -17.773 1.00 79.25 374 ALA A CA 1
ATOM 3051 C C . ALA A 1 374 ? 26.129 -1.606 -19.143 1.00 79.25 374 ALA A C 1
ATOM 3053 O O . ALA A 1 374 ? 25.313 -2.281 -19.773 1.00 79.25 374 ALA A O 1
ATOM 3054 N N . ILE A 1 375 ? 26.631 -0.472 -19.646 1.00 85.88 375 ILE A N 1
ATOM 3055 C CA . ILE A 1 375 ? 26.302 0.032 -20.992 1.00 85.88 375 ILE A CA 1
ATOM 3056 C C . ILE A 1 375 ? 26.799 -0.943 -22.068 1.00 85.88 375 ILE A C 1
ATOM 3058 O O . ILE A 1 375 ? 26.098 -1.210 -23.044 1.00 85.88 375 ILE A O 1
ATOM 3062 N N . ARG A 1 376 ? 27.984 -1.527 -21.874 1.00 86.00 376 ARG A N 1
ATOM 3063 C CA . ARG A 1 376 ? 28.588 -2.520 -22.763 1.00 86.00 376 ARG A CA 1
ATOM 3064 C C . ARG A 1 376 ? 27.704 -3.753 -22.909 1.00 86.00 376 ARG A C 1
ATOM 3066 O O . ARG A 1 376 ? 27.553 -4.228 -24.027 1.00 86.00 376 ARG A O 1
ATOM 3073 N N . GLU A 1 377 ? 27.082 -4.236 -21.832 1.00 84.75 377 GLU A N 1
ATOM 3074 C CA . GLU A 1 377 ? 26.128 -5.356 -21.904 1.00 84.75 377 GLU A CA 1
ATOM 3075 C C . GLU A 1 377 ? 24.918 -5.019 -22.785 1.00 84.75 377 GLU A C 1
ATOM 3077 O O . GLU A 1 377 ? 24.458 -5.847 -23.570 1.00 84.75 377 GLU A O 1
ATOM 3082 N N . VAL A 1 378 ? 24.414 -3.785 -22.707 1.00 88.31 378 VAL A N 1
ATOM 3083 C CA . VAL A 1 378 ? 23.299 -3.327 -23.547 1.00 88.31 378 VAL A CA 1
ATOM 3084 C C . VAL A 1 378 ? 23.704 -3.250 -25.020 1.00 88.31 378 VAL A C 1
ATOM 3086 O O . VAL A 1 378 ? 22.966 -3.732 -25.880 1.00 88.31 378 VAL A O 1
ATOM 3089 N N . ILE A 1 379 ? 24.891 -2.714 -25.316 1.00 90.69 379 ILE A N 1
ATOM 3090 C CA . ILE A 1 379 ? 25.429 -2.677 -26.684 1.00 90.69 379 ILE A CA 1
ATOM 3091 C C . ILE A 1 379 ? 25.673 -4.100 -27.206 1.00 90.69 379 ILE A C 1
ATOM 3093 O O . ILE A 1 379 ? 25.326 -4.407 -28.347 1.00 90.69 379 ILE A O 1
ATOM 3097 N N . GLN A 1 380 ? 26.208 -4.994 -26.372 1.00 86.75 380 GLN A N 1
ATOM 3098 C CA . GLN A 1 380 ? 26.447 -6.386 -26.741 1.00 86.75 380 GLN A CA 1
ATOM 3099 C C . GLN A 1 380 ? 25.139 -7.114 -27.073 1.00 86.75 380 GLN A C 1
ATOM 3101 O O . GLN A 1 380 ? 25.077 -7.807 -28.084 1.00 86.75 380 GLN A O 1
ATOM 3106 N N . ASN A 1 381 ? 24.073 -6.902 -26.295 1.00 87.56 381 ASN A N 1
ATOM 3107 C CA . ASN A 1 381 ? 22.757 -7.483 -26.578 1.00 87.56 381 ASN A CA 1
ATOM 3108 C C . ASN A 1 381 ? 22.194 -7.023 -27.934 1.00 87.56 381 ASN A C 1
ATOM 3110 O O . ASN A 1 381 ? 21.617 -7.829 -28.668 1.00 87.56 381 ASN A O 1
ATOM 3114 N N . ALA A 1 382 ? 22.390 -5.750 -28.293 1.00 91.19 382 ALA A N 1
ATOM 3115 C CA . ALA A 1 382 ? 22.006 -5.214 -29.599 1.00 91.19 382 ALA A CA 1
ATOM 3116 C C . ALA A 1 382 ? 22.796 -5.871 -30.750 1.00 91.19 382 ALA A C 1
ATOM 3118 O O . ALA A 1 382 ? 22.212 -6.266 -31.766 1.00 91.19 382 ALA A O 1
ATOM 3119 N N . VAL A 1 383 ? 24.113 -6.043 -30.582 1.00 90.88 383 VAL A N 1
ATOM 3120 C CA . VAL A 1 383 ? 24.984 -6.738 -31.549 1.00 90.88 383 VAL A CA 1
ATOM 3121 C C . VAL A 1 383 ? 24.564 -8.198 -31.707 1.00 90.88 383 VAL A C 1
ATOM 3123 O O . VAL A 1 383 ? 24.322 -8.647 -32.827 1.00 90.88 383 VAL A O 1
ATOM 3126 N N . ASP A 1 384 ? 24.410 -8.923 -30.602 1.00 88.38 384 ASP A N 1
ATOM 3127 C CA . ASP A 1 384 ? 24.052 -10.342 -30.586 1.00 88.38 384 ASP A CA 1
ATOM 3128 C C . ASP A 1 384 ? 22.680 -10.580 -31.235 1.00 88.38 384 ASP A C 1
ATOM 3130 O O . ASP A 1 384 ? 22.530 -11.446 -32.099 1.00 88.38 384 ASP A O 1
ATOM 3134 N N . SER A 1 385 ? 21.684 -9.754 -30.898 1.00 89.88 385 SER A N 1
ATOM 3135 C CA . SER A 1 385 ? 20.353 -9.790 -31.517 1.00 89.88 385 SER A CA 1
ATOM 3136 C C . SER A 1 385 ? 20.407 -9.538 -33.028 1.00 89.88 385 SER A C 1
ATOM 3138 O O . SER A 1 385 ? 19.648 -10.144 -33.791 1.00 89.88 385 SER A O 1
ATOM 3140 N N . THR A 1 386 ? 21.316 -8.671 -33.480 1.00 92.69 386 THR A N 1
ATOM 3141 C CA . THR A 1 386 ? 21.515 -8.371 -34.903 1.00 92.69 386 THR A CA 1
ATOM 3142 C C . THR A 1 386 ? 22.198 -9.523 -35.638 1.00 92.69 386 THR A C 1
ATOM 3144 O O . THR A 1 386 ? 21.743 -9.906 -36.715 1.00 92.69 386 THR A O 1
ATOM 3147 N N . LEU A 1 387 ? 23.220 -10.144 -35.042 1.00 90.75 387 LEU A N 1
ATOM 3148 C CA . LEU A 1 387 ? 23.881 -11.326 -35.606 1.00 90.75 387 LEU A CA 1
ATOM 3149 C C . LEU A 1 387 ? 22.898 -12.487 -35.791 1.00 90.75 387 LEU A C 1
ATOM 3151 O O . LEU A 1 387 ? 22.864 -13.099 -36.858 1.00 90.75 387 LEU A O 1
ATOM 3155 N N . ILE A 1 388 ? 22.047 -12.747 -34.792 1.00 89.19 388 ILE A N 1
ATOM 3156 C CA . ILE A 1 388 ? 21.014 -13.788 -34.885 1.00 89.19 388 ILE A CA 1
ATOM 3157 C C . ILE A 1 388 ? 20.035 -13.474 -36.024 1.00 89.19 388 ILE A C 1
ATOM 3159 O O . ILE A 1 388 ? 19.672 -14.375 -36.780 1.00 89.19 388 ILE A O 1
ATOM 3163 N N . ARG A 1 389 ? 19.623 -12.207 -36.190 1.00 91.69 389 ARG A N 1
ATOM 3164 C CA . ARG A 1 389 ? 18.726 -11.817 -37.289 1.00 91.69 389 ARG A CA 1
ATOM 3165 C C . ARG A 1 389 ? 19.368 -12.054 -38.651 1.00 91.69 389 ARG A C 1
ATOM 3167 O O . ARG A 1 389 ? 18.734 -12.653 -39.517 1.00 91.69 389 ARG A O 1
ATOM 3174 N N . ILE A 1 390 ? 20.607 -11.600 -38.829 1.00 92.12 390 ILE A N 1
ATOM 3175 C CA . ILE A 1 390 ? 21.348 -11.759 -40.081 1.00 92.12 390 ILE A CA 1
ATOM 3176 C C . ILE A 1 390 ? 21.481 -13.248 -40.424 1.00 92.12 390 ILE A C 1
ATOM 3178 O O . ILE A 1 390 ? 21.189 -13.644 -41.550 1.00 92.12 390 ILE A O 1
ATOM 3182 N N . TRP A 1 391 ? 21.844 -14.093 -39.454 1.00 90.94 391 TRP A N 1
ATOM 3183 C CA . TRP A 1 391 ? 21.927 -15.539 -39.669 1.00 90.94 391 TRP A CA 1
ATOM 3184 C C . TRP A 1 391 ? 20.579 -16.150 -40.057 1.00 90.94 391 TRP A C 1
ATOM 3186 O O . TRP A 1 391 ? 20.492 -16.913 -41.016 1.00 90.94 391 TRP A O 1
ATOM 3196 N N . HIS A 1 392 ? 19.511 -15.777 -39.356 1.00 88.75 392 HIS A N 1
ATOM 3197 C CA . HIS A 1 392 ? 18.172 -16.278 -39.642 1.00 88.75 392 HIS A CA 1
ATOM 3198 C C . HIS A 1 392 ? 17.683 -15.896 -41.052 1.00 88.75 392 HIS A C 1
ATOM 3200 O O . HIS A 1 392 ? 17.077 -16.715 -41.737 1.00 88.75 392 HIS A O 1
ATOM 3206 N N . GLU A 1 393 ? 17.947 -14.668 -41.510 1.00 89.56 393 GLU A N 1
ATOM 3207 C CA . GLU A 1 393 ? 17.494 -14.188 -42.823 1.00 89.56 393 GLU A CA 1
ATOM 3208 C C . GLU A 1 393 ? 18.434 -14.589 -43.979 1.00 89.56 393 GLU A C 1
ATOM 3210 O O . GLU A 1 393 ? 17.974 -14.727 -45.117 1.00 89.56 393 GLU A O 1
ATOM 3215 N N . LYS A 1 394 ? 19.744 -14.738 -43.723 1.00 88.38 394 LYS A N 1
ATOM 3216 C CA . LYS A 1 394 ? 20.797 -14.816 -44.757 1.00 88.38 394 LYS A CA 1
ATOM 3217 C C . LYS A 1 394 ? 21.848 -15.905 -44.536 1.00 88.38 394 LYS A C 1
ATOM 3219 O O . LYS A 1 394 ? 22.777 -15.981 -45.333 1.00 88.38 394 LYS A O 1
ATOM 3224 N N . GLY A 1 395 ? 21.731 -16.753 -43.515 1.00 81.00 395 GLY A N 1
ATOM 3225 C CA . GLY A 1 395 ? 22.816 -17.635 -43.057 1.00 81.00 395 GLY A CA 1
ATOM 3226 C C . GLY A 1 395 ? 23.455 -18.515 -44.136 1.00 81.00 395 GLY A C 1
ATOM 3227 O O . GLY A 1 395 ? 24.668 -18.678 -44.153 1.00 81.00 395 GLY A O 1
ATOM 3228 N N . VAL A 1 396 ? 22.678 -18.996 -45.113 1.00 77.12 396 VAL A N 1
ATOM 3229 C CA . VAL A 1 396 ? 23.195 -19.798 -46.245 1.00 77.12 396 VAL A CA 1
ATOM 3230 C C . VAL A 1 396 ? 24.145 -19.002 -47.155 1.00 77.12 396 VAL A C 1
ATOM 3232 O O . VAL A 1 396 ? 25.031 -19.579 -47.779 1.00 77.12 396 VAL A O 1
ATOM 3235 N N . SER A 1 397 ? 23.973 -17.682 -47.230 1.00 80.88 397 SER A N 1
ATOM 3236 C CA . SER A 1 397 ? 24.787 -16.776 -48.047 1.00 80.88 397 SER A CA 1
ATOM 3237 C C . SER A 1 397 ? 26.023 -16.245 -47.317 1.00 80.88 397 SER A C 1
ATOM 3239 O O . SER A 1 397 ? 26.840 -15.573 -47.938 1.00 80.88 397 SER A O 1
ATOM 3241 N N . ILE A 1 398 ? 26.161 -16.513 -46.015 1.00 83.69 398 ILE A N 1
ATOM 3242 C CA . ILE A 1 398 ? 27.252 -16.000 -45.186 1.00 83.69 398 ILE A CA 1
ATOM 3243 C C . ILE A 1 398 ? 28.255 -17.126 -44.973 1.00 83.69 398 ILE A C 1
ATOM 3245 O O . ILE A 1 398 ? 28.089 -17.977 -44.100 1.00 83.69 398 ILE A O 1
ATOM 3249 N N . SER A 1 399 ? 29.297 -17.142 -45.802 1.00 80.31 399 SER A N 1
ATOM 3250 C CA . SER A 1 399 ? 30.321 -18.191 -45.764 1.00 80.31 399 SER A CA 1
ATOM 3251 C C . SER A 1 399 ? 31.547 -17.802 -44.940 1.00 80.31 399 SER A C 1
ATOM 3253 O O . SER A 1 399 ? 32.239 -18.668 -44.410 1.00 80.31 399 SER A O 1
ATOM 3255 N N . ASN A 1 400 ? 31.812 -16.501 -44.824 1.00 80.25 400 ASN A N 1
ATOM 3256 C CA . ASN A 1 400 ? 32.998 -15.947 -44.183 1.00 80.25 400 ASN A CA 1
ATOM 3257 C C . ASN A 1 400 ? 32.702 -14.571 -43.550 1.00 80.25 400 ASN A C 1
ATOM 3259 O O . ASN A 1 400 ? 31.618 -14.000 -43.701 1.00 80.25 400 ASN A O 1
ATOM 3263 N N . MET A 1 401 ? 33.699 -14.014 -42.862 1.00 77.94 401 MET A N 1
ATOM 3264 C CA . MET A 1 401 ? 33.605 -12.718 -42.179 1.00 77.94 401 MET A CA 1
ATOM 3265 C C . MET A 1 401 ? 33.371 -11.536 -43.129 1.00 77.94 401 MET A C 1
ATOM 3267 O O . MET A 1 401 ? 32.704 -10.570 -42.762 1.00 77.94 401 MET A O 1
ATOM 3271 N N . LYS A 1 402 ? 33.896 -11.587 -44.357 1.00 82.50 402 LYS A N 1
ATOM 3272 C CA . LYS A 1 402 ? 33.715 -10.514 -45.343 1.00 82.50 402 LYS A CA 1
ATOM 3273 C C . LYS A 1 402 ? 32.260 -10.425 -45.803 1.00 82.50 402 LYS A C 1
ATOM 3275 O O . LYS A 1 402 ? 31.741 -9.316 -45.907 1.00 82.50 402 LYS A O 1
ATOM 3280 N N . ASP A 1 403 ? 31.610 -11.569 -46.012 1.00 85.12 403 ASP A N 1
ATOM 3281 C CA . ASP A 1 403 ? 30.183 -11.638 -46.347 1.00 85.12 403 ASP A CA 1
ATOM 3282 C C . ASP A 1 403 ? 29.339 -11.041 -45.208 1.00 85.12 403 ASP A C 1
ATOM 3284 O O . ASP A 1 403 ? 28.461 -10.212 -45.449 1.00 85.12 403 ASP A O 1
ATOM 3288 N N . LEU A 1 404 ? 29.664 -11.384 -43.952 1.00 85.88 404 LEU A N 1
ATOM 3289 C CA . LEU A 1 404 ? 29.003 -10.817 -42.773 1.00 85.88 404 LEU A CA 1
ATOM 3290 C C . LEU A 1 404 ? 29.157 -9.290 -42.705 1.00 85.88 404 LEU A C 1
ATOM 3292 O O . LEU A 1 404 ? 28.170 -8.592 -42.488 1.00 85.88 404 LEU A O 1
ATOM 3296 N N . LEU A 1 405 ? 30.375 -8.769 -42.888 1.00 85.25 405 LEU A N 1
ATOM 3297 C CA . LEU A 1 405 ? 30.646 -7.327 -42.846 1.00 85.25 405 LEU A CA 1
ATOM 3298 C C . LEU A 1 405 ? 29.947 -6.562 -43.978 1.00 85.25 405 LEU A C 1
ATOM 3300 O O . LEU A 1 405 ? 29.620 -5.389 -43.812 1.00 85.25 405 LEU A O 1
ATOM 3304 N N . GLN A 1 406 ? 29.729 -7.197 -45.131 1.00 87.75 406 GLN A N 1
ATOM 3305 C CA . GLN A 1 406 ? 29.002 -6.586 -46.239 1.00 87.75 406 GLN A CA 1
ATOM 3306 C C . GLN A 1 406 ? 27.497 -6.518 -45.949 1.00 87.75 406 GLN A C 1
ATOM 3308 O O . GLN A 1 406 ? 26.878 -5.477 -46.169 1.00 87.75 406 GLN A O 1
ATOM 3313 N N . GLU A 1 407 ? 26.918 -7.593 -45.411 1.00 90.12 407 GLU A N 1
ATOM 3314 C CA . GLU A 1 407 ? 25.498 -7.636 -45.044 1.00 90.12 407 GLU A CA 1
ATOM 3315 C C . GLU A 1 407 ? 25.182 -6.773 -43.811 1.00 90.12 407 GLU A C 1
ATOM 3317 O O . GLU A 1 407 ? 24.118 -6.151 -43.745 1.00 90.12 407 GLU A O 1
ATOM 3322 N N . SER A 1 408 ? 26.104 -6.664 -42.845 1.00 88.69 408 SER A N 1
ATOM 3323 C CA . SER A 1 408 ? 25.879 -5.919 -41.597 1.00 88.69 408 SER A CA 1
ATOM 3324 C C . SER A 1 408 ? 25.617 -4.424 -41.812 1.00 88.69 408 SER A C 1
ATOM 3326 O O . SER A 1 408 ? 24.932 -3.803 -40.998 1.00 88.69 408 SER A O 1
ATOM 3328 N N . ILE A 1 409 ? 26.047 -3.856 -42.947 1.00 89.75 409 ILE A N 1
ATOM 3329 C CA . ILE A 1 409 ? 25.765 -2.471 -43.371 1.00 89.75 409 ILE A CA 1
ATOM 3330 C C . ILE A 1 409 ? 24.258 -2.177 -43.428 1.00 89.75 409 ILE A C 1
ATOM 3332 O O . ILE A 1 409 ? 23.833 -1.046 -43.189 1.00 89.75 409 ILE A O 1
ATOM 3336 N N . HIS A 1 410 ? 23.426 -3.186 -43.694 1.00 92.19 410 HIS A N 1
ATOM 3337 C CA . HIS A 1 410 ? 21.972 -3.028 -43.751 1.00 92.19 410 HIS A CA 1
ATOM 3338 C C . HIS A 1 410 ? 21.297 -2.997 -42.366 1.00 92.19 410 HIS A C 1
ATOM 3340 O O . HIS A 1 410 ? 20.145 -2.554 -42.246 1.00 92.19 410 HIS A O 1
ATOM 3346 N N . TYR A 1 411 ? 22.027 -3.374 -41.312 1.00 94.00 411 TYR A N 1
ATOM 3347 C CA . TYR A 1 411 ? 21.534 -3.509 -39.942 1.00 94.00 411 TYR A CA 1
ATOM 3348 C C . TYR A 1 411 ? 22.318 -2.632 -38.945 1.00 94.00 411 TYR A C 1
ATOM 3350 O O . TYR A 1 411 ? 22.815 -3.155 -37.949 1.00 94.00 411 TYR A O 1
ATOM 3358 N N . PRO A 1 412 ? 22.456 -1.309 -39.174 1.00 94.38 412 PRO A N 1
ATOM 3359 C CA . PRO A 1 412 ? 23.202 -0.457 -38.259 1.00 94.38 412 PRO A CA 1
ATOM 3360 C C . PRO A 1 412 ? 22.505 -0.367 -36.899 1.00 94.38 412 PRO A C 1
ATOM 3362 O O . PRO A 1 412 ? 21.273 -0.316 -36.827 1.00 94.38 412 PRO A O 1
ATOM 3365 N N . ILE A 1 413 ? 23.311 -0.291 -35.843 1.00 96.50 413 ILE A N 1
ATOM 3366 C CA . ILE A 1 413 ? 22.873 0.043 -34.489 1.00 96.50 413 ILE A CA 1
ATOM 3367 C C . ILE A 1 413 ? 23.029 1.552 -34.307 1.00 96.50 413 ILE A C 1
ATOM 3369 O O . ILE A 1 413 ? 24.095 2.109 -34.574 1.00 96.50 413 ILE A O 1
ATOM 3373 N N . ASN A 1 414 ? 21.979 2.221 -33.842 1.00 96.94 414 ASN A N 1
ATOM 3374 C CA . ASN A 1 414 ? 22.019 3.653 -33.563 1.00 96.94 414 ASN A CA 1
ATOM 3375 C C . ASN A 1 414 ? 22.076 3.875 -32.057 1.00 96.94 414 ASN A C 1
ATOM 3377 O O . ASN A 1 414 ? 21.194 3.431 -31.332 1.00 96.94 414 ASN A O 1
ATOM 3381 N N . ILE A 1 415 ? 23.092 4.588 -31.594 1.00 96.12 415 ILE A N 1
ATOM 3382 C CA . ILE A 1 415 ? 23.246 5.013 -30.209 1.00 96.12 415 ILE A CA 1
ATOM 3383 C C . ILE A 1 415 ? 23.100 6.533 -30.166 1.00 96.12 415 ILE A C 1
ATOM 3385 O O . ILE A 1 415 ? 23.738 7.264 -30.924 1.00 96.12 415 ILE A O 1
ATOM 3389 N N . ASN A 1 416 ? 22.249 7.019 -29.274 1.00 94.69 416 ASN A N 1
ATOM 3390 C CA . ASN A 1 416 ? 22.076 8.430 -28.991 1.00 94.69 416 ASN A CA 1
ATOM 3391 C C . ASN A 1 416 ? 22.335 8.670 -27.500 1.00 94.69 416 ASN A C 1
ATOM 3393 O O . ASN A 1 416 ? 21.743 8.011 -26.646 1.00 94.69 416 ASN A O 1
ATOM 3397 N N . ILE A 1 417 ? 23.258 9.581 -27.208 1.00 90.75 417 ILE A N 1
ATOM 3398 C CA . ILE A 1 417 ? 23.689 9.941 -25.862 1.00 90.75 417 ILE A CA 1
ATOM 3399 C C . ILE A 1 417 ? 23.535 11.457 -25.730 1.00 90.75 417 ILE A C 1
ATOM 3401 O O . ILE A 1 417 ? 24.247 12.208 -26.401 1.00 90.75 417 ILE A O 1
ATOM 3405 N N . GLN A 1 418 ? 22.598 11.896 -24.888 1.00 88.88 418 GLN A N 1
ATOM 3406 C CA . GLN A 1 418 ? 22.286 13.311 -24.647 1.00 88.88 418 GLN A CA 1
ATOM 3407 C C . GLN A 1 418 ? 22.566 13.677 -23.194 1.00 88.88 418 GLN A C 1
ATOM 3409 O O . GLN A 1 418 ? 21.948 13.111 -22.295 1.00 88.88 418 GLN A O 1
ATOM 3414 N N . ASP A 1 419 ? 23.476 14.620 -22.971 1.00 83.81 419 ASP A N 1
ATOM 3415 C CA . ASP A 1 419 ? 23.707 15.208 -21.651 1.00 83.81 419 ASP A CA 1
ATOM 3416 C C . ASP A 1 419 ? 22.553 16.155 -21.285 1.00 83.81 419 ASP A C 1
ATOM 3418 O O . ASP A 1 419 ? 22.138 16.977 -22.103 1.00 83.81 419 ASP A O 1
ATOM 3422 N N . ASN A 1 420 ? 22.032 16.036 -20.064 1.00 79.69 420 ASN A N 1
ATOM 3423 C CA . ASN A 1 420 ? 21.015 16.945 -19.532 1.00 79.69 420 ASN A CA 1
ATOM 3424 C C . ASN A 1 420 ? 21.632 18.130 -18.767 1.00 79.69 420 ASN A C 1
ATOM 3426 O O . ASN A 1 420 ? 20.892 18.995 -18.300 1.00 79.69 420 ASN A O 1
ATOM 3430 N N . HIS A 1 421 ? 22.962 18.177 -18.619 1.00 75.19 421 HIS A N 1
ATOM 3431 C CA . HIS A 1 421 ? 23.715 19.207 -17.891 1.00 75.19 421 HIS A CA 1
ATOM 3432 C C . HIS A 1 421 ? 23.344 19.340 -16.399 1.00 75.19 421 HIS A C 1
ATOM 3434 O O . HIS A 1 421 ? 23.692 20.321 -15.744 1.00 75.19 421 HIS A O 1
ATOM 3440 N N . ASP A 1 422 ? 22.664 18.335 -15.845 1.00 71.00 422 ASP A N 1
ATOM 3441 C CA . ASP A 1 422 ? 22.261 18.214 -14.438 1.00 71.00 422 ASP A CA 1
ATOM 3442 C C . ASP A 1 422 ? 23.007 17.067 -13.722 1.00 71.00 422 ASP A C 1
ATOM 3444 O O . ASP A 1 422 ? 22.614 16.638 -12.640 1.00 71.00 422 ASP A O 1
ATOM 3448 N N . GLY A 1 423 ? 24.077 16.546 -14.335 1.00 69.12 423 GLY A N 1
ATOM 3449 C CA . GLY A 1 423 ? 24.783 15.350 -13.865 1.00 69.12 423 GLY A CA 1
ATOM 3450 C C . GLY A 1 423 ? 24.144 14.031 -14.314 1.00 69.12 423 GLY A C 1
ATOM 3451 O O . GLY A 1 423 ? 24.555 12.964 -13.851 1.00 69.12 423 GLY A O 1
ATOM 3452 N N . THR A 1 424 ? 23.163 14.075 -15.221 1.00 80.25 424 THR A N 1
ATOM 3453 C CA . THR A 1 424 ? 22.536 12.896 -15.829 1.00 80.25 424 THR A CA 1
ATOM 3454 C C . THR A 1 424 ? 22.583 12.953 -17.352 1.00 80.25 424 THR A C 1
ATOM 3456 O O . THR A 1 424 ? 22.624 14.028 -17.945 1.00 80.25 424 THR A O 1
ATOM 3459 N N . PHE A 1 425 ? 22.519 11.793 -18.006 1.00 85.94 425 PHE A N 1
ATOM 3460 C CA . PHE A 1 425 ? 22.392 11.723 -19.463 1.00 85.94 425 PHE A CA 1
ATOM 3461 C C . PHE A 1 425 ? 21.353 10.689 -19.892 1.00 85.94 425 PHE A C 1
ATOM 3463 O O . PHE A 1 425 ? 21.102 9.698 -19.205 1.00 85.94 425 PHE A O 1
ATOM 3470 N N . ILE A 1 426 ? 20.732 10.917 -21.045 1.00 90.38 426 ILE A N 1
ATOM 3471 C CA . ILE A 1 426 ? 19.834 9.959 -21.686 1.00 90.38 426 ILE A CA 1
ATOM 3472 C C . ILE A 1 426 ? 20.674 9.075 -22.600 1.00 90.38 426 ILE A C 1
ATOM 3474 O O . ILE A 1 426 ? 21.325 9.573 -23.517 1.00 90.38 426 ILE A O 1
ATOM 3478 N N . PHE A 1 427 ? 20.638 7.766 -22.362 1.00 92.19 427 PHE A N 1
ATOM 3479 C CA . PHE A 1 427 ? 21.210 6.763 -23.253 1.00 92.19 427 PHE A CA 1
ATOM 3480 C C . PHE A 1 427 ? 20.082 6.050 -23.992 1.00 92.19 427 PHE A C 1
ATOM 3482 O O . PHE A 1 427 ? 19.203 5.449 -23.367 1.00 92.19 427 PHE A O 1
ATOM 3489 N N . LYS A 1 428 ? 20.115 6.105 -25.322 1.00 96.06 428 LYS A N 1
ATOM 3490 C CA . LYS A 1 428 ? 19.184 5.409 -26.206 1.00 96.06 428 LYS A CA 1
ATOM 3491 C C . LYS A 1 428 ? 19.962 4.558 -27.201 1.00 96.06 428 LYS A C 1
ATOM 3493 O O . LYS A 1 428 ? 20.867 5.062 -27.857 1.00 96.06 428 LYS A O 1
ATOM 3498 N N . ILE A 1 429 ? 19.590 3.294 -27.344 1.00 95.62 429 ILE A N 1
ATOM 3499 C CA . ILE A 1 429 ? 20.125 2.386 -28.360 1.00 95.62 429 ILE A CA 1
ATOM 3500 C C . ILE A 1 429 ? 18.975 1.801 -29.173 1.00 95.62 429 ILE A C 1
ATOM 3502 O O . ILE A 1 429 ? 17.948 1.425 -28.615 1.00 95.62 429 ILE A O 1
ATOM 3506 N N . GLU A 1 430 ? 19.144 1.737 -30.485 1.00 97.19 430 GLU A N 1
ATOM 3507 C CA . GLU A 1 430 ? 18.191 1.158 -31.425 1.00 97.19 430 GLU A CA 1
ATOM 3508 C C . GLU A 1 430 ? 18.921 0.124 -32.279 1.00 97.19 430 GLU A C 1
ATOM 3510 O O . GLU A 1 430 ? 19.841 0.463 -33.029 1.00 97.19 430 GLU A O 1
ATOM 3515 N N . ASP A 1 431 ? 18.511 -1.136 -32.172 1.00 95.88 431 ASP A N 1
ATOM 3516 C CA . ASP A 1 431 ? 18.979 -2.218 -33.028 1.00 95.88 431 ASP A CA 1
ATOM 3517 C C . ASP A 1 431 ? 17.917 -2.629 -34.045 1.00 95.88 431 ASP A C 1
ATOM 3519 O O . ASP A 1 431 ? 16.712 -2.515 -33.820 1.00 95.88 431 ASP A O 1
ATOM 3523 N N . LYS A 1 432 ? 18.382 -3.160 -35.175 1.00 95.56 432 LYS A N 1
ATOM 3524 C CA . LYS A 1 432 ? 17.546 -3.858 -36.155 1.00 95.56 432 LYS A CA 1
ATOM 3525 C C . LYS A 1 432 ? 17.681 -5.367 -35.978 1.00 95.56 432 LYS A C 1
ATOM 3527 O O . LYS A 1 432 ? 17.743 -6.083 -36.968 1.00 95.56 432 LYS A O 1
ATOM 3532 N N . GLY A 1 433 ? 17.776 -5.868 -34.757 1.00 92.75 433 GLY A N 1
ATOM 3533 C CA . GLY A 1 433 ? 17.918 -7.286 -34.464 1.00 92.75 433 GLY A CA 1
ATOM 3534 C C . GLY A 1 433 ? 16.594 -8.045 -34.481 1.00 92.75 433 GLY A C 1
ATOM 3535 O O . GLY A 1 433 ? 15.620 -7.645 -35.116 1.00 92.75 433 GLY A O 1
ATOM 3536 N N . THR A 1 434 ? 16.569 -9.187 -33.797 1.00 90.81 434 THR A N 1
ATOM 3537 C CA . THR A 1 434 ? 15.418 -10.110 -33.769 1.00 90.81 434 THR A CA 1
ATOM 3538 C C . THR A 1 434 ? 14.185 -9.595 -33.023 1.00 90.81 434 THR A C 1
ATOM 3540 O O . THR A 1 434 ? 13.096 -10.135 -33.218 1.00 90.81 434 THR A O 1
ATOM 3543 N N . GLY A 1 435 ? 14.337 -8.584 -32.166 1.00 89.62 435 GLY A N 1
ATOM 3544 C CA . GLY A 1 435 ? 13.291 -8.158 -31.237 1.00 89.62 435 GLY A CA 1
ATOM 3545 C C . GLY A 1 435 ? 12.996 -9.176 -30.126 1.00 89.62 435 GLY A C 1
ATOM 3546 O O . GLY A 1 435 ? 13.635 -10.229 -30.009 1.00 89.62 435 GLY A O 1
ATOM 3547 N N . ILE A 1 436 ? 12.018 -8.849 -29.283 1.00 85.50 436 ILE A N 1
ATOM 3548 C CA . ILE A 1 436 ? 11.637 -9.617 -28.094 1.00 85.50 436 ILE A CA 1
ATOM 3549 C C . ILE A 1 436 ? 10.142 -9.943 -28.187 1.00 85.50 436 ILE A C 1
ATOM 3551 O O . ILE A 1 436 ? 9.303 -9.053 -28.289 1.00 85.50 436 ILE A O 1
ATOM 3555 N N . SER A 1 437 ? 9.805 -11.232 -28.186 1.00 81.38 437 SER A N 1
ATOM 3556 C CA . SER A 1 437 ? 8.417 -11.714 -28.167 1.00 81.38 437 SER A CA 1
ATOM 3557 C C . SER A 1 437 ? 7.874 -11.834 -26.742 1.00 81.38 437 SER A C 1
ATOM 3559 O O . SER A 1 437 ? 8.634 -11.845 -25.768 1.00 81.38 437 SER A O 1
ATOM 3561 N N . LYS A 1 438 ? 6.559 -12.046 -26.599 1.00 73.38 438 LYS A N 1
ATOM 3562 C CA . LYS A 1 438 ? 5.954 -12.304 -25.283 1.00 73.38 438 LYS A CA 1
ATOM 3563 C C . LYS A 1 438 ? 6.549 -13.537 -24.590 1.00 73.38 438 LYS A C 1
ATOM 3565 O O . LYS A 1 438 ? 6.718 -13.559 -23.371 1.00 73.38 438 LYS A O 1
ATOM 3570 N N . HIS A 1 439 ? 6.896 -14.555 -25.377 1.00 73.38 439 HIS A N 1
ATOM 3571 C CA . HIS A 1 439 ? 7.541 -15.777 -24.899 1.00 73.38 439 HIS A CA 1
ATOM 3572 C C . HIS A 1 439 ? 8.956 -15.516 -24.361 1.00 73.38 439 HIS A C 1
ATOM 3574 O O . HIS A 1 439 ? 9.355 -16.112 -23.360 1.00 73.38 439 HIS A O 1
ATOM 3580 N N . ASP A 1 440 ? 9.696 -14.590 -24.975 1.00 73.00 440 ASP A N 1
ATOM 3581 C CA . ASP A 1 440 ? 11.050 -14.236 -24.547 1.00 73.00 440 ASP A CA 1
ATOM 3582 C C . ASP A 1 440 ? 11.074 -13.552 -23.167 1.00 73.00 440 ASP A C 1
ATOM 3584 O O . ASP A 1 440 ? 12.010 -13.780 -22.397 1.00 73.00 440 ASP A O 1
ATOM 3588 N N . PHE A 1 441 ? 10.026 -12.798 -22.791 1.00 67.56 441 PHE A N 1
ATOM 3589 C CA . PHE A 1 441 ? 9.955 -12.142 -21.472 1.00 67.56 441 PHE A CA 1
ATOM 3590 C C . PHE A 1 441 ? 10.016 -13.114 -20.300 1.00 67.56 441 PHE A C 1
ATOM 3592 O O . PHE A 1 441 ? 10.623 -12.791 -19.280 1.00 67.56 441 PHE A O 1
ATOM 3599 N N . LYS A 1 442 ? 9.462 -14.323 -20.446 1.00 64.50 442 LYS A N 1
ATOM 3600 C CA . LYS A 1 442 ? 9.519 -15.359 -19.401 1.00 64.50 442 LYS A CA 1
ATOM 3601 C C . LYS A 1 442 ? 10.960 -15.720 -19.013 1.00 64.50 442 LYS A C 1
ATOM 3603 O O . LYS A 1 442 ? 11.209 -16.170 -17.892 1.00 64.50 442 LYS A O 1
ATOM 3608 N N . TYR A 1 443 ? 11.893 -15.544 -19.948 1.00 62.81 443 TYR A N 1
ATOM 3609 C CA . TYR A 1 443 ? 13.310 -15.839 -19.765 1.00 62.81 443 TYR A CA 1
ATOM 3610 C C . TYR A 1 443 ? 14.140 -14.606 -19.390 1.00 62.81 443 TYR A C 1
ATOM 3612 O O . TYR A 1 443 ? 15.192 -14.755 -18.773 1.00 62.81 443 TYR A O 1
ATOM 3620 N N . LEU A 1 444 ? 13.663 -13.400 -19.717 1.00 61.72 444 LEU A N 1
ATOM 3621 C CA . LEU A 1 444 ? 14.234 -12.146 -19.214 1.00 61.72 444 LEU A CA 1
ATOM 3622 C C . LEU A 1 444 ? 13.942 -11.957 -17.721 1.00 61.72 444 LEU A C 1
ATOM 3624 O O . LEU A 1 444 ? 14.803 -11.478 -16.994 1.00 61.72 444 LEU A O 1
ATOM 3628 N N . SER A 1 445 ? 12.760 -12.366 -17.250 1.00 55.66 445 SER A N 1
ATOM 3629 C CA . SER A 1 445 ? 12.322 -12.144 -15.866 1.00 55.66 445 SER A CA 1
ATOM 3630 C C . SER A 1 445 ? 13.014 -13.023 -14.819 1.00 55.66 445 SER A C 1
ATOM 3632 O O . SER A 1 445 ? 13.012 -12.679 -13.643 1.00 55.66 445 SER A O 1
ATOM 3634 N N . ASN A 1 446 ? 13.596 -14.156 -15.229 1.00 55.41 446 ASN A N 1
ATOM 3635 C CA . ASN A 1 446 ? 14.249 -15.113 -14.335 1.00 55.41 446 ASN A CA 1
ATOM 3636 C C . ASN A 1 446 ? 15.756 -15.175 -14.624 1.00 55.41 446 ASN A C 1
ATOM 3638 O O . ASN A 1 446 ? 16.174 -15.642 -15.691 1.00 55.41 446 ASN A O 1
ATOM 3642 N N . THR A 1 447 ? 16.575 -14.760 -13.657 1.00 51.84 447 THR A N 1
ATOM 3643 C CA . THR A 1 447 ? 18.044 -14.755 -13.737 1.00 51.84 447 THR A CA 1
ATOM 3644 C C . THR A 1 447 ? 18.587 -16.123 -14.172 1.00 51.84 447 THR A C 1
ATOM 3646 O O . THR A 1 447 ? 18.178 -17.167 -13.663 1.00 51.84 447 THR A O 1
ATOM 3649 N N . GLY A 1 448 ? 19.479 -16.140 -15.169 1.00 49.41 448 GLY A N 1
ATOM 3650 C CA . GLY A 1 448 ? 20.106 -17.373 -15.671 1.00 49.41 448 GLY A CA 1
ATOM 3651 C C . GLY A 1 448 ? 19.193 -18.305 -16.486 1.00 49.41 448 GLY A C 1
ATOM 3652 O O . GLY A 1 448 ? 19.629 -19.386 -16.879 1.00 49.41 448 GLY A O 1
ATOM 3653 N N . SER A 1 449 ? 17.947 -17.913 -16.781 1.00 53.09 449 SER A N 1
ATOM 3654 C CA . SER A 1 449 ? 17.001 -18.749 -17.536 1.00 53.09 449 SER A CA 1
ATOM 3655 C C . SER A 1 449 ? 17.036 -18.547 -19.055 1.00 53.09 449 SER A C 1
ATOM 3657 O O . SER A 1 449 ? 16.428 -19.337 -19.769 1.00 53.09 449 SER A O 1
ATOM 3659 N N . ALA A 1 450 ? 17.794 -17.573 -19.577 1.00 52.50 450 ALA A N 1
ATOM 3660 C CA . ALA A 1 450 ? 17.990 -17.384 -21.022 1.00 52.50 450 ALA A CA 1
ATOM 3661 C C . ALA A 1 450 ? 18.493 -18.666 -21.720 1.00 52.50 450 ALA A C 1
ATOM 3663 O O . ALA A 1 450 ? 18.046 -19.008 -22.814 1.00 52.50 450 ALA A O 1
ATOM 3664 N N . SER A 1 451 ? 19.323 -19.449 -21.022 1.00 50.56 451 SER A N 1
ATOM 3665 C CA . SER A 1 451 ? 19.785 -20.778 -21.435 1.00 50.56 451 SER A CA 1
ATOM 3666 C C . SER A 1 451 ? 18.691 -21.849 -21.433 1.00 50.56 451 SER A C 1
ATOM 3668 O O . SER A 1 451 ? 19.007 -23.001 -21.669 1.00 50.56 451 SER A O 1
ATOM 3670 N N . LYS A 1 452 ? 17.427 -21.523 -21.140 1.00 55.88 452 LYS A N 1
ATOM 3671 C CA . LYS A 1 452 ? 16.261 -22.420 -21.220 1.00 55.88 452 LYS A CA 1
ATOM 3672 C C . LYS A 1 452 ? 15.354 -22.093 -22.415 1.00 55.88 452 LYS A C 1
ATOM 3674 O O . LYS A 1 452 ? 14.358 -22.787 -22.616 1.00 55.88 452 LYS A O 1
ATOM 3679 N N . ASN A 1 453 ? 15.686 -21.076 -23.216 1.00 68.12 453 ASN A N 1
ATOM 3680 C CA . ASN A 1 453 ? 15.000 -20.784 -24.474 1.00 68.12 453 ASN A CA 1
ATOM 3681 C C . ASN A 1 453 ? 15.541 -21.718 -25.572 1.00 68.12 453 ASN A C 1
ATOM 3683 O O . ASN A 1 453 ? 16.570 -21.445 -26.190 1.00 68.12 453 ASN A O 1
ATOM 3687 N N . ASN A 1 454 ? 14.889 -22.870 -25.755 1.00 68.69 454 ASN A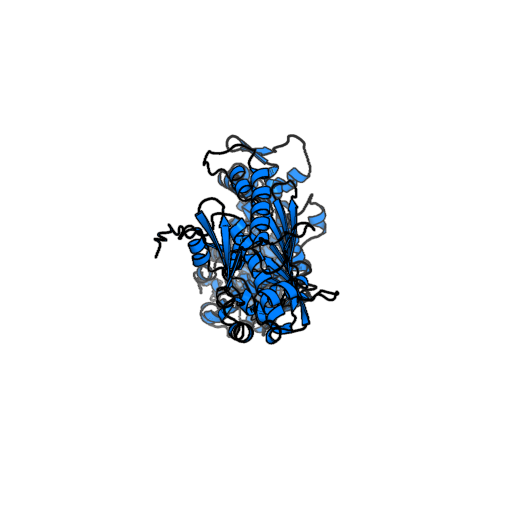 N 1
ATOM 3688 C CA . ASN A 1 454 ? 15.325 -23.900 -26.709 1.00 68.69 454 ASN A CA 1
ATOM 3689 C C . ASN A 1 454 ? 15.343 -23.380 -28.151 1.00 68.69 454 ASN A C 1
ATOM 3691 O O . ASN A 1 454 ? 16.302 -23.633 -28.864 1.00 68.69 454 ASN A O 1
ATOM 3695 N N . TYR A 1 455 ? 14.344 -22.582 -28.535 1.00 71.06 455 TYR A N 1
ATOM 3696 C CA . TYR A 1 455 ? 14.226 -22.049 -29.892 1.00 71.06 455 TYR A CA 1
ATOM 3697 C C . TYR A 1 455 ? 15.401 -21.134 -30.266 1.00 71.06 455 TYR A C 1
ATOM 3699 O O . TYR A 1 455 ? 16.030 -21.313 -31.305 1.00 71.06 455 TYR A O 1
ATOM 3707 N N . ARG A 1 456 ? 15.767 -20.184 -29.390 1.00 75.44 456 ARG A N 1
ATOM 3708 C CA . ARG A 1 456 ? 16.953 -19.338 -29.623 1.00 75.44 456 ARG A CA 1
ATOM 3709 C C . ARG A 1 456 ? 18.249 -20.151 -29.655 1.00 75.44 456 ARG A C 1
ATOM 3711 O O . ARG A 1 456 ? 19.132 -19.828 -30.444 1.00 75.44 456 ARG A O 1
ATOM 3718 N N . ARG A 1 457 ? 18.362 -21.199 -28.831 1.00 76.56 457 ARG A N 1
ATOM 3719 C CA . ARG A 1 457 ? 19.539 -22.081 -28.831 1.00 76.56 457 ARG A CA 1
ATOM 3720 C C . ARG A 1 457 ? 19.685 -22.864 -30.125 1.00 76.56 457 ARG A C 1
ATOM 3722 O O . ARG A 1 457 ? 20.777 -22.873 -30.662 1.00 76.56 457 ARG A O 1
ATOM 3729 N N . GLU A 1 458 ? 18.606 -23.419 -30.667 1.00 80.50 458 GLU A N 1
ATOM 3730 C CA . GLU A 1 458 ? 18.649 -24.130 -31.953 1.00 80.50 458 GLU A CA 1
ATOM 3731 C C . GLU A 1 458 ? 19.190 -23.241 -33.085 1.00 80.50 458 GLU A C 1
ATOM 3733 O O . GLU A 1 458 ? 20.003 -23.689 -33.893 1.00 80.50 458 GLU A O 1
ATOM 3738 N N . ILE A 1 459 ? 18.806 -21.958 -33.108 1.00 81.69 459 ILE A N 1
ATOM 3739 C CA . ILE A 1 459 ? 19.353 -20.994 -34.071 1.00 81.69 459 ILE A CA 1
ATOM 3740 C C . ILE A 1 459 ? 20.850 -20.775 -33.818 1.00 81.69 459 ILE A C 1
ATOM 3742 O O . ILE A 1 459 ? 21.635 -20.876 -34.757 1.00 81.69 459 ILE A O 1
ATOM 3746 N N . ILE A 1 460 ? 21.260 -20.512 -32.573 1.00 82.62 460 ILE A N 1
ATOM 3747 C CA . ILE A 1 460 ? 22.666 -20.247 -32.217 1.00 82.62 460 ILE A CA 1
ATOM 3748 C C . ILE A 1 460 ? 23.564 -21.463 -32.489 1.00 82.62 460 ILE A C 1
ATOM 3750 O O . ILE A 1 460 ? 24.651 -21.306 -33.038 1.00 82.62 460 ILE A O 1
ATOM 3754 N N . ASP A 1 461 ? 23.102 -22.669 -32.171 1.00 83.56 461 ASP A N 1
ATOM 3755 C CA . ASP A 1 461 ? 23.837 -23.919 -32.384 1.00 83.56 461 ASP A CA 1
ATOM 3756 C C . ASP A 1 461 ? 24.047 -24.207 -33.880 1.00 83.56 461 ASP A C 1
ATOM 3758 O O . ASP A 1 461 ? 25.013 -24.869 -34.258 1.00 83.56 461 ASP A O 1
ATOM 3762 N N . SER A 1 462 ? 23.174 -23.674 -34.745 1.00 85.38 462 SER A N 1
ATOM 3763 C CA . SER A 1 462 ? 23.339 -23.744 -36.201 1.00 85.38 462 SER A CA 1
ATOM 3764 C C . SER A 1 462 ? 24.335 -22.720 -36.765 1.00 85.38 462 SER A C 1
ATOM 3766 O O . SER A 1 462 ? 24.758 -22.865 -37.911 1.00 85.38 462 SER A O 1
ATOM 3768 N N . MET A 1 463 ? 24.721 -21.697 -35.991 1.00 85.75 463 MET A N 1
ATOM 3769 C CA . MET A 1 463 ? 25.648 -20.650 -36.432 1.00 85.75 463 MET A CA 1
ATOM 3770 C C . MET A 1 463 ? 27.106 -21.137 -36.400 1.00 85.75 463 MET A C 1
ATOM 3772 O O . MET A 1 463 ? 27.506 -21.824 -35.453 1.00 85.75 463 MET A O 1
ATOM 3776 N N . PRO A 1 464 ? 27.954 -20.704 -37.352 1.00 83.00 464 PRO A N 1
ATOM 3777 C CA . PRO A 1 464 ? 29.396 -20.888 -37.263 1.00 83.00 464 PRO A CA 1
ATOM 3778 C C . PRO A 1 464 ? 29.961 -20.287 -35.969 1.00 83.00 464 PRO A C 1
ATOM 3780 O O . PRO A 1 464 ? 29.558 -19.199 -35.555 1.00 83.00 464 PRO A O 1
ATOM 3783 N N . ILE A 1 465 ? 30.946 -20.953 -35.356 1.00 78.81 465 ILE A N 1
ATOM 3784 C CA . ILE A 1 465 ? 31.545 -20.554 -34.063 1.00 78.81 465 ILE A CA 1
ATOM 3785 C C . ILE A 1 465 ? 32.017 -19.088 -34.074 1.00 78.81 465 ILE A C 1
ATOM 3787 O O . ILE A 1 465 ? 31.835 -18.343 -33.105 1.00 78.81 465 ILE A O 1
ATOM 3791 N N . TRP A 1 466 ? 32.588 -18.638 -35.192 1.00 77.19 466 TRP A N 1
ATOM 3792 C CA . TRP A 1 466 ? 33.063 -17.266 -35.367 1.00 77.19 466 TRP A CA 1
ATOM 3793 C C . TRP A 1 466 ? 31.928 -16.223 -35.417 1.00 77.19 466 TRP A C 1
ATOM 3795 O O . TRP A 1 466 ? 32.180 -15.065 -35.103 1.00 77.19 466 TRP A O 1
ATOM 3805 N N . MET A 1 467 ? 30.684 -16.617 -35.719 1.00 79.00 467 MET A N 1
ATOM 3806 C CA . MET A 1 467 ? 29.504 -15.738 -35.781 1.00 79.00 467 MET A CA 1
ATOM 3807 C C . MET A 1 467 ? 28.613 -15.830 -34.534 1.00 79.00 467 MET A C 1
ATOM 3809 O O . MET A 1 467 ? 27.809 -14.933 -34.290 1.00 79.00 467 MET A O 1
ATOM 3813 N N . GLN A 1 468 ? 28.741 -16.896 -33.737 1.00 81.06 468 GLN A N 1
ATOM 3814 C CA . GLN A 1 468 ? 27.909 -17.096 -32.547 1.00 81.06 468 GLN A CA 1
ATOM 3815 C C . GLN A 1 468 ? 27.960 -15.878 -31.598 1.00 81.06 468 GLN A C 1
ATOM 3817 O O . GLN A 1 468 ? 29.052 -15.335 -31.384 1.00 81.06 468 GLN A O 1
ATOM 3822 N N . PRO A 1 469 ? 26.822 -15.462 -31.011 1.00 78.81 469 PRO A N 1
ATOM 3823 C CA . PRO A 1 469 ? 26.765 -14.423 -29.982 1.00 78.81 469 PRO A CA 1
ATOM 3824 C C . PRO A 1 469 ? 27.804 -14.641 -28.877 1.00 78.81 469 PRO A C 1
ATOM 3826 O O . PRO A 1 469 ? 28.064 -15.780 -28.483 1.00 78.81 469 PRO A O 1
ATOM 3829 N N . SER A 1 470 ? 28.414 -13.565 -28.379 1.00 66.75 470 SER A N 1
ATOM 3830 C CA . SER A 1 470 ? 29.397 -13.655 -27.286 1.00 66.75 470 SER A CA 1
ATOM 3831 C C . SER A 1 470 ? 28.747 -13.596 -25.900 1.00 66.75 470 SER A C 1
ATOM 3833 O O . SER A 1 470 ? 29.371 -14.022 -24.925 1.00 66.75 470 SER A O 1
ATOM 3835 N N . GLY A 1 471 ? 27.497 -13.129 -25.803 1.00 58.69 471 GLY A N 1
ATOM 3836 C CA . GLY A 1 471 ? 26.709 -13.126 -24.577 1.00 58.69 471 GLY A CA 1
ATOM 3837 C C . GLY A 1 471 ? 26.256 -14.527 -24.166 1.00 58.69 471 GLY A C 1
ATOM 3838 O O . GLY A 1 471 ? 25.182 -14.994 -24.545 1.00 58.69 471 GLY A O 1
ATOM 3839 N N . ILE A 1 472 ? 27.044 -15.201 -23.329 1.00 45.38 472 ILE A N 1
ATOM 3840 C CA . ILE A 1 472 ? 26.554 -16.314 -22.511 1.00 45.38 472 ILE A CA 1
ATOM 3841 C C . ILE A 1 472 ? 26.114 -15.698 -21.176 1.00 45.38 472 ILE A C 1
ATOM 3843 O O . ILE A 1 472 ? 26.892 -14.987 -20.553 1.00 45.38 472 ILE A O 1
ATOM 3847 N N . PHE A 1 473 ? 24.891 -16.007 -20.734 1.00 44.56 473 PHE A N 1
ATOM 3848 C CA . PHE A 1 473 ? 24.254 -15.606 -19.465 1.00 44.56 473 PHE A CA 1
ATOM 3849 C C . PHE A 1 473 ? 23.477 -14.275 -19.473 1.00 44.56 473 PHE A C 1
ATOM 3851 O O . PHE A 1 473 ? 24.027 -13.183 -19.389 1.00 44.56 473 PHE A O 1
ATOM 3858 N N . GLY A 1 474 ? 22.141 -14.390 -19.411 1.00 48.91 474 GLY A N 1
ATOM 3859 C CA . GLY A 1 474 ? 21.181 -13.304 -19.149 1.00 48.91 474 GLY A CA 1
ATOM 3860 C C . GLY A 1 474 ? 21.236 -12.739 -17.720 1.00 48.91 474 GLY A C 1
ATOM 3861 O O . GLY A 1 474 ? 20.198 -12.528 -17.102 1.00 48.91 474 GLY A O 1
ATOM 3862 N N . ILE A 1 475 ? 22.444 -12.562 -17.183 1.00 53.06 475 ILE A N 1
ATOM 3863 C CA . ILE A 1 475 ? 22.747 -11.932 -15.890 1.00 53.06 475 ILE A CA 1
ATOM 3864 C C . ILE A 1 475 ? 23.236 -10.488 -16.129 1.00 53.06 475 ILE A C 1
ATOM 3866 O O . ILE A 1 475 ? 22.930 -9.600 -15.336 1.00 53.06 475 ILE A O 1
ATOM 3870 N N . GLY A 1 476 ? 23.897 -10.219 -17.267 1.00 60.62 476 GLY A N 1
ATOM 3871 C CA . GLY A 1 476 ? 24.502 -8.918 -17.586 1.00 60.62 476 GLY A CA 1
ATOM 3872 C C . GLY A 1 476 ? 23.510 -7.760 -17.736 1.00 60.62 476 GLY A C 1
ATOM 3873 O O . GLY A 1 476 ? 23.780 -6.665 -17.253 1.00 60.62 476 GLY A O 1
ATOM 3874 N N . PHE A 1 477 ? 22.318 -7.989 -18.303 1.00 71.38 477 PHE A N 1
ATOM 3875 C CA . PHE A 1 477 ? 21.318 -6.923 -18.491 1.00 71.38 477 PHE A CA 1
ATOM 3876 C C . PHE A 1 477 ? 20.871 -6.277 -17.167 1.00 71.38 477 PHE A C 1
ATOM 3878 O O . PHE A 1 477 ? 20.598 -5.081 -17.121 1.00 71.38 477 PHE A O 1
ATOM 3885 N N . GLN A 1 478 ? 20.853 -7.037 -16.065 1.00 68.50 478 GLN A N 1
ATOM 3886 C CA . GLN A 1 478 ? 20.423 -6.527 -14.758 1.00 68.50 478 GLN A CA 1
ATOM 3887 C C . GLN A 1 478 ? 21.379 -5.461 -14.198 1.00 68.50 478 GLN A C 1
ATOM 3889 O O . GLN A 1 478 ? 20.959 -4.622 -13.402 1.00 68.50 478 GLN A O 1
ATOM 3894 N N . SER A 1 479 ? 22.645 -5.462 -14.635 1.00 73.12 479 SER A N 1
ATOM 3895 C CA . SER A 1 479 ? 23.652 -4.478 -14.214 1.00 73.12 479 SER A CA 1
ATOM 3896 C C . SER A 1 479 ? 23.292 -3.041 -14.611 1.00 73.12 479 SER A C 1
ATOM 3898 O O . SER A 1 479 ? 23.771 -2.099 -13.984 1.00 73.12 479 SER A O 1
ATOM 3900 N N . VAL A 1 480 ? 22.388 -2.851 -15.580 1.00 78.06 480 VAL A N 1
ATOM 3901 C CA . VAL A 1 480 ? 21.886 -1.529 -15.984 1.00 78.06 480 VAL A CA 1
ATOM 3902 C C . VAL A 1 480 ? 21.201 -0.792 -14.829 1.00 78.06 480 VAL A C 1
ATOM 3904 O O . VAL A 1 480 ? 21.318 0.427 -14.733 1.00 78.06 480 VAL A O 1
ATOM 3907 N N . PHE A 1 481 ? 20.569 -1.507 -13.893 1.00 77.88 481 PHE A N 1
ATOM 3908 C CA . PHE A 1 481 ? 19.927 -0.897 -12.720 1.00 77.88 481 PHE A CA 1
ATOM 3909 C C . PHE A 1 481 ? 20.915 -0.342 -11.677 1.00 77.88 481 PHE A C 1
ATOM 3911 O O . PHE A 1 481 ? 20.500 0.221 -10.666 1.00 77.88 481 PHE A O 1
ATOM 3918 N N . LEU A 1 482 ? 22.228 -0.467 -11.908 1.00 73.06 482 LEU A N 1
ATOM 3919 C CA . LEU A 1 482 ? 23.241 0.304 -11.178 1.00 73.06 482 LEU A CA 1
ATOM 3920 C C . LEU A 1 482 ? 23.276 1.773 -11.611 1.00 73.06 482 LEU A C 1
ATOM 3922 O O . LEU A 1 482 ? 23.788 2.613 -10.877 1.00 73.06 482 LEU A O 1
ATOM 3926 N N . LEU A 1 483 ? 22.769 2.064 -12.808 1.00 77.75 483 LEU A N 1
ATOM 3927 C CA . LEU A 1 483 ? 22.869 3.362 -13.466 1.00 77.75 483 LEU A CA 1
ATOM 3928 C C . LEU A 1 483 ? 21.527 4.079 -13.585 1.00 77.75 483 LEU A C 1
ATOM 3930 O O . LEU A 1 483 ? 21.501 5.277 -13.850 1.00 77.75 483 LEU A O 1
ATOM 3934 N N . THR A 1 484 ? 20.417 3.360 -13.438 1.00 82.44 484 THR A N 1
ATOM 3935 C CA . THR A 1 484 ? 19.076 3.904 -13.650 1.00 82.44 484 THR A CA 1
ATOM 3936 C C . THR A 1 484 ? 18.038 3.198 -12.788 1.00 82.44 484 THR A C 1
ATOM 3938 O O . THR A 1 484 ? 18.181 2.017 -12.470 1.00 82.44 484 THR A O 1
ATOM 3941 N N . ASP A 1 485 ? 16.958 3.906 -12.468 1.00 79.62 485 ASP A N 1
ATOM 3942 C CA . ASP A 1 485 ? 15.804 3.322 -11.786 1.00 79.62 485 ASP A CA 1
ATOM 3943 C C . ASP A 1 485 ? 14.764 2.738 -12.742 1.00 79.62 485 ASP A C 1
ATOM 3945 O O . ASP A 1 485 ? 13.979 1.881 -12.333 1.00 79.62 485 ASP A O 1
ATOM 3949 N N . VAL A 1 486 ? 14.762 3.167 -14.009 1.00 86.44 486 VAL A N 1
ATOM 3950 C CA . VAL A 1 486 ? 13.756 2.771 -15.002 1.00 86.44 486 VAL A CA 1
ATOM 3951 C C . VAL A 1 486 ? 14.401 2.559 -16.367 1.00 86.44 486 VAL A C 1
ATOM 3953 O O . VAL A 1 486 ? 15.148 3.406 -16.857 1.00 86.44 486 VAL A O 1
ATOM 3956 N N . ILE A 1 487 ? 14.055 1.446 -17.010 1.00 89.06 487 ILE A N 1
ATOM 3957 C CA . ILE A 1 487 ? 14.418 1.146 -18.396 1.00 89.06 487 ILE A CA 1
ATOM 3958 C C . ILE A 1 487 ? 13.140 1.078 -19.226 1.00 89.06 487 ILE A C 1
ATOM 3960 O O . ILE A 1 487 ? 12.231 0.311 -18.907 1.00 89.06 487 ILE A O 1
ATOM 3964 N N . ASN A 1 488 ? 13.104 1.845 -20.313 1.00 92.31 488 ASN A N 1
ATOM 3965 C CA . ASN A 1 488 ? 12.033 1.805 -21.302 1.00 92.31 488 ASN A CA 1
ATOM 3966 C C . ASN A 1 488 ? 12.505 1.021 -22.525 1.00 92.31 488 ASN A C 1
ATOM 3968 O O . ASN A 1 488 ? 13.584 1.291 -23.056 1.00 92.31 488 ASN A O 1
ATOM 3972 N N . ILE A 1 489 ? 11.706 0.063 -22.980 1.00 91.69 489 ILE A N 1
ATOM 3973 C CA . ILE A 1 489 ? 12.012 -0.785 -24.131 1.00 91.69 489 ILE A CA 1
ATOM 3974 C C . ILE A 1 489 ? 10.849 -0.719 -25.112 1.00 91.69 489 ILE A C 1
ATOM 3976 O O . ILE A 1 489 ? 9.712 -0.944 -24.724 1.00 91.69 489 ILE A O 1
ATOM 3980 N N . GLU A 1 490 ? 11.116 -0.488 -26.389 1.00 94.06 490 GLU A N 1
ATOM 3981 C CA . GLU A 1 490 ? 10.154 -0.737 -27.464 1.00 94.06 490 GLU A CA 1
ATOM 3982 C C . GLU A 1 490 ? 10.711 -1.837 -28.354 1.00 94.06 490 GLU A C 1
ATOM 3984 O O . GLU A 1 490 ? 11.877 -1.805 -28.734 1.00 94.06 490 GLU A O 1
ATOM 3989 N N . THR A 1 491 ? 9.914 -2.843 -28.684 1.00 93.25 491 THR A N 1
ATOM 3990 C CA . THR A 1 491 ? 10.425 -4.000 -29.418 1.00 93.25 491 THR A CA 1
ATOM 3991 C C . THR A 1 491 ? 9.385 -4.585 -30.352 1.00 93.25 491 THR A C 1
ATOM 3993 O O . THR A 1 491 ? 8.191 -4.609 -30.042 1.00 93.25 491 THR A O 1
ATOM 3996 N N . LYS A 1 492 ? 9.850 -5.067 -31.506 1.00 94.00 492 LYS A N 1
ATOM 3997 C CA . LYS A 1 492 ? 9.056 -5.849 -32.449 1.00 94.00 492 LYS A CA 1
ATOM 3998 C C . LYS A 1 492 ? 9.796 -7.127 -32.808 1.00 94.00 492 LYS A C 1
ATOM 4000 O O . LYS A 1 492 ? 10.865 -7.067 -33.418 1.00 94.00 492 LYS A O 1
ATOM 4005 N N . SER A 1 493 ? 9.193 -8.271 -32.491 1.00 91.50 493 SER A N 1
ATOM 4006 C CA . SER A 1 493 ? 9.775 -9.576 -32.803 1.00 91.50 493 SER A CA 1
ATOM 4007 C C . SER A 1 493 ? 9.677 -9.898 -34.294 1.00 91.50 493 SER A C 1
ATOM 4009 O O . SER A 1 493 ? 8.609 -9.781 -34.893 1.00 91.50 493 SER A O 1
ATOM 4011 N N . ILE A 1 494 ? 10.772 -10.380 -34.883 1.00 91.81 494 ILE A N 1
ATOM 4012 C CA . ILE A 1 494 ? 10.764 -10.968 -36.231 1.00 91.81 494 ILE A CA 1
ATOM 4013 C C . ILE A 1 494 ? 10.030 -12.314 -36.274 1.00 91.81 494 ILE A C 1
ATOM 4015 O O . ILE A 1 494 ? 9.514 -12.702 -37.317 1.00 91.81 494 ILE A O 1
ATOM 4019 N N . PHE A 1 495 ? 9.992 -13.032 -35.149 1.00 87.25 495 PHE A N 1
ATOM 4020 C CA . PHE A 1 495 ? 9.466 -14.394 -35.088 1.00 87.25 495 PHE A CA 1
ATOM 4021 C C . PHE A 1 495 ? 7.956 -14.427 -34.850 1.00 87.25 495 PHE A C 1
ATOM 4023 O O . PHE A 1 495 ? 7.271 -15.252 -35.448 1.00 87.25 495 PHE A O 1
ATOM 4030 N N . SER A 1 496 ? 7.437 -13.547 -33.986 1.00 87.19 496 SER A N 1
ATOM 4031 C CA . SER A 1 496 ? 6.006 -13.505 -33.649 1.00 87.19 496 SER A CA 1
ATOM 4032 C C . SER A 1 496 ? 5.242 -12.331 -34.270 1.00 87.19 496 SER A C 1
ATOM 4034 O O . SER A 1 496 ? 4.019 -12.314 -34.189 1.00 87.19 496 SER A O 1
ATOM 4036 N N . ASP A 1 497 ? 5.932 -11.350 -34.867 1.00 87.50 497 ASP A N 1
ATOM 4037 C CA . ASP A 1 497 ? 5.375 -10.063 -35.336 1.00 87.50 497 ASP A CA 1
ATOM 4038 C C . ASP A 1 497 ? 4.717 -9.204 -34.229 1.00 87.50 497 ASP A C 1
ATOM 4040 O O . ASP A 1 497 ? 4.203 -8.113 -34.494 1.00 87.50 497 ASP A O 1
ATOM 4044 N N . GLU A 1 498 ? 4.786 -9.651 -32.970 1.00 86.94 498 GLU A N 1
ATOM 4045 C CA . GLU A 1 498 ? 4.284 -8.929 -31.802 1.00 86.94 498 GLU A CA 1
ATOM 4046 C C . GLU A 1 498 ? 5.099 -7.654 -31.541 1.00 86.94 498 GLU A C 1
ATOM 4048 O O . GLU A 1 498 ? 6.315 -7.620 -31.762 1.00 86.94 498 GLU A O 1
ATOM 4053 N N . LYS A 1 499 ? 4.424 -6.613 -31.037 1.00 90.25 499 LYS A N 1
ATOM 4054 C CA . LYS A 1 499 ? 5.005 -5.295 -30.748 1.00 90.25 499 LYS A CA 1
ATOM 4055 C C . LYS A 1 499 ? 4.628 -4.832 -29.350 1.00 90.25 499 LYS A C 1
ATOM 4057 O O . LYS A 1 499 ? 3.438 -4.711 -29.045 1.00 90.25 499 LYS A O 1
ATOM 4062 N N . TYR A 1 500 ? 5.629 -4.501 -28.546 1.00 86.81 500 TYR A N 1
ATOM 4063 C CA . TYR A 1 500 ? 5.429 -4.113 -27.155 1.00 86.81 500 TYR A CA 1
ATOM 4064 C C . TYR A 1 500 ? 6.301 -2.930 -26.748 1.00 86.81 500 TYR A C 1
ATOM 4066 O O . TYR A 1 500 ? 7.438 -2.801 -27.196 1.00 86.81 500 TYR A O 1
ATOM 4074 N N . GLY A 1 501 ? 5.751 -2.103 -25.865 1.00 88.31 501 GLY A N 1
ATOM 4075 C CA . GLY A 1 501 ? 6.481 -1.209 -24.981 1.00 88.31 501 GLY A CA 1
ATOM 4076 C C . GLY A 1 501 ? 6.614 -1.878 -23.616 1.00 88.31 501 GLY A C 1
ATOM 4077 O O . GLY A 1 501 ? 5.652 -2.480 -23.138 1.00 88.31 501 GLY A O 1
ATOM 4078 N N . ILE A 1 502 ? 7.790 -1.817 -23.004 1.00 84.69 502 ILE A N 1
ATOM 4079 C CA . ILE A 1 502 ? 8.068 -2.394 -21.692 1.00 84.69 502 ILE A CA 1
ATOM 4080 C C . ILE A 1 502 ? 8.714 -1.343 -20.802 1.00 84.69 502 ILE A C 1
ATOM 4082 O O . ILE A 1 502 ? 9.700 -0.723 -21.193 1.00 84.69 502 ILE A O 1
ATOM 4086 N N . GLU A 1 503 ? 8.193 -1.207 -19.589 1.00 85.38 503 GLU A N 1
ATOM 4087 C CA . GLU A 1 503 ? 8.813 -0.439 -18.513 1.00 85.38 503 GLU A CA 1
ATOM 4088 C C . GLU A 1 503 ? 9.314 -1.416 -17.452 1.00 85.38 503 GLU A C 1
ATOM 4090 O O . GLU A 1 503 ? 8.547 -2.225 -16.920 1.00 85.38 503 GLU A O 1
ATOM 4095 N N . MET A 1 504 ? 10.616 -1.383 -17.177 1.00 82.00 504 MET A N 1
ATOM 4096 C CA . MET A 1 504 ? 11.254 -2.221 -16.164 1.00 82.00 504 MET A CA 1
ATOM 4097 C C . MET A 1 504 ? 11.830 -1.342 -15.063 1.00 82.00 504 MET A C 1
ATOM 4099 O O . MET A 1 504 ? 12.597 -0.421 -15.347 1.00 82.00 504 MET A O 1
ATOM 4103 N N . TYR A 1 505 ? 11.505 -1.662 -13.814 1.00 79.69 505 TYR A N 1
ATOM 4104 C CA . TYR A 1 505 ? 11.927 -0.876 -12.660 1.00 79.69 505 TYR A CA 1
ATOM 4105 C C . TYR A 1 505 ? 13.042 -1.553 -11.870 1.00 79.69 505 TYR A C 1
ATOM 4107 O O . TYR A 1 505 ? 13.062 -2.773 -11.705 1.00 79.69 505 TYR A O 1
ATOM 4115 N N . ASN A 1 506 ? 13.934 -0.746 -11.304 1.00 75.81 506 ASN A N 1
ATOM 4116 C CA . ASN A 1 506 ? 14.986 -1.203 -10.409 1.00 75.81 506 ASN A CA 1
ATOM 4117 C C . ASN A 1 506 ? 14.380 -1.901 -9.174 1.00 75.81 506 ASN A C 1
ATOM 4119 O O . ASN A 1 506 ? 13.482 -1.341 -8.536 1.00 75.81 506 ASN A O 1
ATOM 4123 N N . PRO A 1 507 ? 14.864 -3.089 -8.773 1.00 67.75 507 PRO A N 1
ATOM 4124 C CA . PRO A 1 507 ? 14.415 -3.777 -7.557 1.00 67.75 507 PRO A CA 1
ATOM 4125 C C . PRO A 1 507 ? 14.630 -3.029 -6.247 1.00 67.75 507 PRO A C 1
ATOM 4127 O O . PRO A 1 507 ? 13.965 -3.346 -5.264 1.00 67.75 507 PRO A O 1
ATOM 4130 N N . LYS A 1 508 ? 15.513 -2.027 -6.231 1.00 66.25 508 LYS A N 1
ATOM 4131 C CA . LYS A 1 508 ? 15.687 -1.121 -5.089 1.00 66.25 508 LYS A CA 1
ATOM 4132 C C . LYS A 1 508 ? 14.798 0.124 -5.143 1.00 66.25 508 LYS A C 1
ATOM 4134 O O . LYS A 1 508 ? 14.731 0.837 -4.149 1.00 66.25 508 LYS A O 1
ATOM 4139 N N . SER A 1 509 ? 14.130 0.387 -6.267 1.00 68.62 509 SER A N 1
ATOM 4140 C CA . SER A 1 509 ? 13.212 1.525 -6.381 1.00 68.62 509 SER A CA 1
ATOM 4141 C C . SER A 1 509 ? 11.894 1.253 -5.654 1.00 68.62 509 SER A C 1
ATOM 4143 O O . SER A 1 509 ? 11.603 0.118 -5.254 1.00 68.62 509 SER A O 1
ATOM 4145 N N . GLU A 1 510 ? 11.042 2.279 -5.555 1.00 66.31 510 GLU A N 1
ATOM 4146 C CA . GLU A 1 510 ? 9.695 2.151 -4.987 1.00 66.31 510 GLU A CA 1
ATOM 4147 C C . GLU A 1 510 ? 8.873 1.047 -5.672 1.00 66.31 510 GLU A C 1
ATOM 4149 O O . GLU A 1 510 ? 7.990 0.471 -5.043 1.00 66.31 510 GLU A O 1
ATOM 4154 N N . PHE A 1 511 ? 9.199 0.678 -6.919 1.00 67.38 511 PHE A N 1
ATOM 4155 C CA . PHE A 1 511 ? 8.502 -0.332 -7.714 1.00 67.38 511 PHE A CA 1
ATOM 4156 C C . PHE A 1 511 ? 9.039 -1.763 -7.551 1.00 67.38 511 PHE A C 1
ATOM 4158 O O . PHE A 1 511 ? 8.393 -2.676 -8.048 1.00 67.38 511 PHE A O 1
ATOM 4165 N N . LYS A 1 512 ? 10.113 -2.007 -6.783 1.00 68.50 512 LYS A N 1
ATOM 4166 C CA . LYS A 1 512 ? 10.587 -3.355 -6.379 1.00 68.50 512 LYS A CA 1
ATOM 4167 C C . LYS A 1 512 ? 10.726 -4.385 -7.523 1.00 68.50 512 LYS A C 1
ATOM 4169 O O . LYS A 1 512 ? 10.406 -5.557 -7.338 1.00 68.50 512 LYS A O 1
ATOM 4174 N N . GLY A 1 513 ? 11.221 -3.982 -8.697 1.00 67.12 513 GLY A N 1
ATOM 4175 C CA . GLY A 1 513 ? 11.575 -4.945 -9.755 1.00 67.12 513 GLY A CA 1
ATOM 4176 C C . GLY A 1 513 ? 10.424 -5.328 -10.677 1.00 67.12 513 GLY A C 1
ATOM 4177 O O . GLY A 1 513 ? 10.461 -6.369 -11.335 1.00 67.12 513 GLY A O 1
ATOM 4178 N N . GLU A 1 514 ? 9.359 -4.536 -10.686 1.00 69.31 514 GLU A N 1
ATOM 4179 C CA . GLU A 1 514 ? 8.199 -4.807 -11.520 1.00 69.31 514 GLU A CA 1
ATOM 4180 C C . GLU A 1 514 ? 8.450 -4.506 -13.002 1.00 69.31 514 GLU A C 1
ATOM 4182 O O . GLU A 1 514 ? 9.253 -3.643 -13.361 1.00 69.31 514 GLU A O 1
ATOM 4187 N N . ILE A 1 515 ? 7.750 -5.254 -13.857 1.00 74.88 515 ILE A N 1
ATOM 4188 C CA . ILE A 1 515 ? 7.775 -5.111 -15.310 1.00 74.88 515 ILE A CA 1
ATOM 4189 C C . ILE A 1 515 ? 6.349 -4.859 -15.785 1.00 74.88 515 ILE A C 1
ATOM 4191 O O . ILE A 1 515 ? 5.434 -5.614 -15.444 1.00 74.88 515 ILE A O 1
ATOM 4195 N N . TYR A 1 516 ? 6.183 -3.834 -16.610 1.00 76.00 516 TYR A N 1
ATOM 4196 C CA . TYR A 1 516 ? 4.912 -3.453 -17.209 1.00 76.00 516 TYR A CA 1
ATOM 4197 C C . TYR A 1 516 ? 5.018 -3.562 -18.723 1.00 76.00 516 TYR A C 1
ATOM 4199 O O . TYR A 1 516 ? 5.960 -3.044 -19.309 1.00 76.00 516 TYR A O 1
ATOM 4207 N N . ILE A 1 517 ? 4.069 -4.257 -19.357 1.00 79.62 517 ILE A N 1
ATOM 4208 C CA . ILE A 1 517 ? 4.072 -4.518 -20.802 1.00 79.62 517 ILE A CA 1
ATOM 4209 C C . ILE A 1 517 ? 2.825 -3.897 -21.425 1.00 79.62 517 ILE A C 1
ATOM 4211 O O . ILE A 1 517 ? 1.704 -4.123 -20.969 1.00 79.62 517 ILE A O 1
ATOM 4215 N N . LYS A 1 518 ? 3.026 -3.133 -22.493 1.00 81.94 518 LYS A N 1
ATOM 4216 C CA . LYS A 1 518 ? 1.995 -2.407 -23.225 1.00 81.94 518 LYS A CA 1
ATOM 4217 C C . LYS A 1 518 ? 2.024 -2.783 -24.706 1.00 81.94 518 LYS A C 1
ATOM 4219 O O . LYS A 1 518 ? 3.086 -2.685 -25.320 1.00 81.94 518 LYS A O 1
ATOM 4224 N N . PRO A 1 519 ? 0.899 -3.180 -25.322 1.00 81.56 519 PRO A N 1
ATOM 4225 C CA . PRO A 1 519 ? 0.858 -3.407 -26.762 1.00 81.56 519 PRO A CA 1
ATOM 4226 C C . PRO A 1 519 ? 1.056 -2.088 -27.524 1.00 81.56 519 PRO A C 1
ATOM 4228 O O . PRO A 1 519 ? 0.494 -1.049 -27.162 1.00 81.56 519 PRO A O 1
ATOM 4231 N N . ILE A 1 520 ? 1.844 -2.125 -28.601 1.00 85.19 520 ILE A N 1
ATOM 4232 C CA . ILE A 1 520 ? 2.064 -0.971 -29.486 1.00 85.19 520 ILE A CA 1
ATOM 4233 C C . ILE A 1 520 ? 1.234 -1.137 -30.761 1.00 85.19 520 ILE A C 1
ATOM 4235 O O . ILE A 1 520 ? 1.486 -2.018 -31.583 1.00 85.19 520 ILE A O 1
ATOM 4239 N N . ASN A 1 521 ? 0.269 -0.234 -30.950 1.00 81.75 521 ASN A N 1
ATOM 4240 C CA . ASN A 1 521 ? -0.616 -0.228 -32.121 1.00 81.75 521 ASN A CA 1
ATOM 4241 C C . ASN A 1 521 ? -0.049 0.560 -33.314 1.00 81.75 521 ASN A C 1
ATOM 4243 O O . ASN A 1 521 ? -0.551 0.441 -34.431 1.00 81.75 521 ASN A O 1
ATOM 4247 N N . SER A 1 522 ? 0.981 1.378 -33.097 1.00 85.94 522 SER A N 1
ATOM 4248 C CA . SER A 1 522 ? 1.645 2.131 -34.158 1.00 85.94 522 SER A CA 1
ATOM 4249 C C . SER A 1 522 ? 2.595 1.249 -34.979 1.00 85.94 522 SER A C 1
ATOM 4251 O O . SER A 1 522 ? 2.887 0.086 -34.671 1.00 85.94 522 SER A O 1
ATOM 4253 N N . TYR A 1 523 ? 3.065 1.799 -36.098 1.00 87.44 523 TYR A N 1
ATOM 4254 C CA . TYR A 1 523 ? 4.149 1.178 -36.843 1.00 87.44 523 TYR A CA 1
ATOM 4255 C C . TYR A 1 523 ? 5.430 1.200 -35.998 1.00 87.44 523 TYR A C 1
ATOM 4257 O O . TYR A 1 523 ? 5.851 2.260 -35.546 1.00 87.44 523 TYR A O 1
ATOM 4265 N N . LEU A 1 524 ? 6.049 0.031 -35.837 1.00 89.44 524 LEU A N 1
ATOM 4266 C CA . LEU A 1 524 ? 7.348 -0.149 -35.198 1.00 89.44 524 LEU A CA 1
ATOM 4267 C C . LEU A 1 524 ? 8.195 -1.045 -36.120 1.00 89.44 524 LEU A C 1
ATOM 4269 O O . LEU A 1 524 ? 7.677 -2.073 -36.580 1.00 89.44 524 LEU A O 1
ATOM 4273 N N . PRO A 1 525 ? 9.440 -0.669 -36.459 1.00 91.19 525 PRO A N 1
ATOM 4274 C CA . PRO A 1 525 ? 10.334 -1.531 -37.224 1.00 91.19 525 PRO A CA 1
ATOM 4275 C C . PRO A 1 525 ? 10.754 -2.756 -36.399 1.00 91.19 525 PRO A C 1
ATOM 4277 O O . PRO A 1 525 ? 10.740 -2.722 -35.175 1.00 91.19 525 PRO A O 1
ATOM 4280 N N . ILE A 1 526 ? 11.129 -3.845 -37.078 1.00 94.00 526 ILE A N 1
ATOM 4281 C CA . ILE A 1 526 ? 11.662 -5.058 -36.433 1.00 94.00 526 ILE A CA 1
ATOM 4282 C C . ILE A 1 526 ? 13.004 -4.734 -35.774 1.00 94.00 526 ILE A C 1
ATOM 4284 O O . ILE A 1 526 ? 13.907 -4.246 -36.464 1.00 94.00 526 ILE A O 1
ATOM 4288 N N . GLY A 1 527 ? 13.124 -5.054 -34.486 1.00 93.81 527 GLY A N 1
ATOM 4289 C CA . GLY A 1 527 ? 14.282 -4.724 -33.664 1.00 93.81 527 GLY A CA 1
ATOM 4290 C C . GLY A 1 527 ? 13.893 -4.363 -32.234 1.00 93.81 527 GLY A C 1
ATOM 4291 O O . GLY A 1 527 ? 12.763 -4.625 -31.804 1.00 93.81 527 GLY A O 1
ATOM 4292 N N . THR A 1 528 ? 14.833 -3.771 -31.500 1.00 94.69 528 THR A N 1
ATOM 4293 C CA . THR A 1 528 ? 14.615 -3.287 -30.132 1.00 94.69 528 THR A CA 1
ATOM 4294 C C . THR A 1 528 ? 15.211 -1.897 -29.952 1.00 94.69 528 THR A C 1
ATOM 4296 O O . THR A 1 528 ? 16.322 -1.611 -30.386 1.00 94.69 528 THR A O 1
ATOM 4299 N N . THR A 1 529 ? 14.462 -1.040 -29.275 1.00 96.25 529 THR A N 1
ATOM 4300 C CA . THR A 1 529 ? 14.889 0.264 -28.787 1.00 96.25 529 THR A CA 1
ATOM 4301 C C . THR A 1 529 ? 14.939 0.195 -27.272 1.00 96.25 529 THR A C 1
ATOM 4303 O O . THR A 1 529 ? 13.946 -0.176 -26.655 1.00 96.25 529 THR A O 1
ATOM 4306 N N . ILE A 1 530 ? 16.061 0.568 -26.662 1.00 94.44 530 ILE A N 1
ATOM 4307 C CA . ILE A 1 530 ? 16.203 0.683 -25.206 1.00 94.44 530 ILE A CA 1
ATOM 4308 C C . ILE A 1 530 ? 16.562 2.126 -24.877 1.00 94.44 530 ILE A C 1
ATOM 4310 O O . ILE A 1 530 ? 17.482 2.686 -25.470 1.00 94.44 530 ILE A O 1
ATOM 4314 N N . GLN A 1 531 ? 15.855 2.715 -23.916 1.00 95.06 531 GLN A N 1
ATOM 4315 C CA . GLN A 1 531 ? 16.085 4.067 -23.427 1.00 95.06 531 GLN A CA 1
ATOM 4316 C C . GLN A 1 531 ? 16.141 4.086 -21.898 1.00 95.06 531 GLN A C 1
ATOM 4318 O O . GLN A 1 531 ? 15.254 3.565 -21.222 1.00 95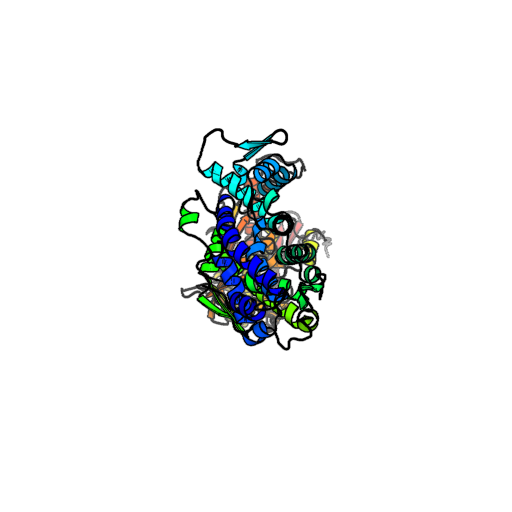.06 531 GLN A O 1
ATOM 4323 N N . MET A 1 532 ? 17.163 4.741 -21.351 1.00 91.75 532 MET A N 1
ATOM 4324 C CA . MET A 1 532 ? 17.349 4.912 -19.910 1.00 91.75 532 MET A CA 1
ATOM 4325 C C . MET A 1 532 ? 17.920 6.294 -19.581 1.00 91.75 532 MET A C 1
ATOM 4327 O O . MET A 1 532 ? 18.688 6.862 -20.362 1.00 91.75 532 MET A O 1
ATOM 4331 N N . LYS A 1 533 ? 17.563 6.823 -18.406 1.00 89.00 533 LYS A N 1
ATOM 4332 C CA . LYS A 1 533 ? 18.215 8.000 -17.817 1.00 89.00 533 LYS A CA 1
ATOM 4333 C C . LYS A 1 533 ? 19.319 7.509 -16.886 1.00 89.00 533 LYS A C 1
ATOM 4335 O O . LYS A 1 533 ? 19.015 6.886 -15.871 1.00 89.00 533 LYS A O 1
ATOM 4340 N N . VAL A 1 534 ? 20.573 7.761 -17.239 1.00 83.56 534 VAL A N 1
ATOM 4341 C CA . VAL A 1 534 ? 21.734 7.349 -16.450 1.00 83.56 534 VAL A CA 1
ATOM 4342 C C . VAL A 1 534 ? 22.084 8.434 -15.439 1.00 83.56 534 VAL A C 1
ATOM 4344 O O . VAL A 1 534 ? 22.279 9.594 -15.807 1.00 83.56 534 VAL A O 1
ATOM 4347 N N . VAL A 1 535 ? 22.166 8.048 -14.167 1.00 74.19 535 VAL A N 1
ATOM 4348 C CA . VAL A 1 535 ? 22.576 8.910 -13.055 1.00 74.19 535 VAL A CA 1
ATOM 4349 C C . VAL A 1 535 ? 24.066 8.714 -12.794 1.00 74.19 535 VAL A C 1
ATOM 4351 O O . VAL A 1 535 ? 24.543 7.587 -12.661 1.00 74.19 535 VAL A O 1
ATOM 4354 N N . ASN A 1 536 ? 24.819 9.810 -12.712 1.00 64.06 536 ASN A N 1
ATOM 4355 C CA . ASN A 1 536 ? 26.235 9.750 -12.375 1.00 64.06 536 ASN A CA 1
ATOM 4356 C C . ASN A 1 536 ? 26.417 9.354 -10.897 1.00 64.06 536 ASN A C 1
ATOM 4358 O O . ASN A 1 536 ? 26.058 10.100 -9.987 1.00 64.06 536 ASN A O 1
ATOM 4362 N N . THR A 1 537 ? 27.001 8.183 -10.638 1.00 50.91 537 THR A N 1
ATOM 4363 C CA . THR A 1 537 ? 27.180 7.632 -9.284 1.00 50.91 537 THR A CA 1
ATOM 4364 C C . THR A 1 537 ? 28.102 8.465 -8.385 1.00 50.91 537 THR A C 1
ATOM 4366 O O . THR A 1 537 ? 28.009 8.343 -7.166 1.00 50.91 537 THR A O 1
ATOM 4369 N N . ASN A 1 538 ? 28.932 9.362 -8.937 1.00 42.50 538 ASN A N 1
ATOM 4370 C CA . ASN A 1 538 ? 29.731 10.308 -8.139 1.00 42.50 538 ASN A CA 1
ATOM 4371 C C . ASN A 1 538 ? 28.910 11.499 -7.602 1.00 42.50 538 ASN A C 1
ATOM 4373 O O . ASN A 1 538 ? 29.355 12.196 -6.690 1.00 42.50 538 ASN A O 1
ATOM 4377 N N . TYR A 1 539 ? 27.691 11.713 -8.104 1.00 35.62 539 TYR A N 1
ATOM 4378 C CA . TYR A 1 539 ? 26.761 12.702 -7.551 1.00 35.62 539 TYR A CA 1
ATOM 4379 C C . TYR A 1 539 ? 26.139 12.224 -6.225 1.00 35.62 539 TYR A C 1
ATOM 4381 O O . TYR A 1 539 ? 25.761 13.020 -5.371 1.00 35.62 539 TYR A O 1
ATOM 4389 N N . ILE A 1 540 ? 26.103 10.906 -5.998 1.00 37.28 540 ILE A N 1
ATOM 4390 C CA . ILE A 1 540 ? 25.586 10.309 -4.757 1.00 37.28 540 ILE A CA 1
ATOM 4391 C C . ILE A 1 540 ? 26.565 10.541 -3.588 1.00 37.28 540 ILE A C 1
ATOM 4393 O O . ILE A 1 540 ? 26.139 10.634 -2.435 1.00 37.28 540 ILE A O 1
ATOM 4397 N N . SER A 1 541 ? 27.866 10.700 -3.865 1.00 35.12 541 SER A N 1
ATOM 4398 C CA . SER A 1 541 ? 28.893 10.979 -2.847 1.00 35.12 541 SER A CA 1
ATOM 4399 C C . SER A 1 541 ? 28.944 12.429 -2.354 1.00 35.12 541 SER A C 1
ATOM 4401 O O . SER A 1 541 ? 29.561 12.675 -1.322 1.00 35.12 541 SER A O 1
ATOM 4403 N N . SER A 1 542 ? 28.302 13.385 -3.033 1.00 34.22 542 SER A N 1
ATOM 4404 C CA . SER A 1 542 ? 28.279 14.789 -2.591 1.00 34.22 542 SER A CA 1
ATOM 4405 C C . SER A 1 542 ? 27.017 15.175 -1.808 1.00 34.22 542 SER A C 1
ATOM 4407 O O . SER A 1 542 ? 27.024 16.206 -1.137 1.00 34.22 542 SER A O 1
ATOM 4409 N N . GLN A 1 543 ? 25.963 14.348 -1.822 1.00 34.81 543 GLN A N 1
ATOM 4410 C CA . GLN A 1 543 ? 24.727 14.592 -1.056 1.00 34.81 543 GLN A CA 1
ATOM 4411 C C . GLN A 1 543 ? 24.491 13.613 0.102 1.00 34.81 543 GLN A C 1
ATOM 4413 O O . GLN A 1 543 ? 23.799 13.965 1.055 1.00 34.81 543 GLN A O 1
ATOM 4418 N N . ASN A 1 544 ? 25.134 12.442 0.106 1.00 33.66 544 ASN A N 1
ATOM 4419 C CA . ASN A 1 544 ? 25.204 11.594 1.293 1.00 33.66 544 ASN A CA 1
ATOM 4420 C C . ASN A 1 544 ? 26.505 11.877 2.046 1.00 33.66 544 ASN A C 1
ATOM 4422 O O . ASN A 1 544 ? 27.585 11.518 1.581 1.00 33.66 544 ASN A O 1
ATOM 4426 N N . GLN A 1 545 ? 26.412 12.479 3.236 1.00 32.47 545 GLN A N 1
ATOM 4427 C CA . GLN A 1 545 ? 27.521 12.531 4.191 1.00 32.47 545 GLN A CA 1
ATOM 4428 C C . GLN A 1 545 ? 27.880 11.112 4.666 1.00 32.47 545 GLN A C 1
ATOM 4430 O O . GLN A 1 545 ? 27.537 10.685 5.765 1.00 32.47 545 GLN A O 1
ATOM 4435 N N . ILE A 1 546 ? 28.635 10.386 3.848 1.00 31.09 546 ILE A N 1
ATOM 4436 C CA . ILE A 1 546 ? 29.640 9.449 4.328 1.00 31.09 546 ILE A CA 1
ATOM 4437 C C . ILE A 1 546 ? 30.969 10.054 3.905 1.00 31.09 546 ILE A C 1
ATOM 4439 O O . ILE A 1 546 ? 31.349 10.035 2.739 1.00 31.09 546 ILE A O 1
ATOM 4443 N N . VAL A 1 547 ? 31.643 10.651 4.885 1.00 31.83 547 VAL A N 1
ATOM 4444 C CA . VAL A 1 547 ? 32.970 11.242 4.745 1.00 31.83 547 VAL A CA 1
ATOM 4445 C C . VAL A 1 547 ? 33.938 10.188 4.203 1.00 31.83 547 VAL A C 1
ATOM 4447 O O . VAL A 1 547 ? 34.388 9.314 4.939 1.00 31.83 547 VAL A O 1
ATOM 4450 N N . LEU A 1 548 ? 34.294 10.314 2.929 1.00 24.97 548 LEU A N 1
ATOM 4451 C CA . LEU A 1 548 ? 35.596 9.935 2.393 1.00 24.97 548 LEU A CA 1
ATOM 4452 C C . LEU A 1 548 ? 36.049 11.078 1.490 1.00 24.97 548 LEU A C 1
ATOM 4454 O O . LEU A 1 548 ? 35.754 11.151 0.304 1.00 24.97 548 LEU A O 1
ATOM 4458 N N . ASP A 1 549 ? 36.736 12.002 2.145 1.00 28.06 549 ASP A N 1
ATOM 4459 C CA . ASP A 1 549 ? 37.432 13.146 1.588 1.00 28.06 549 ASP A CA 1
ATOM 4460 C C . ASP A 1 549 ? 38.361 12.695 0.445 1.00 28.06 549 ASP A C 1
ATOM 4462 O O . ASP A 1 549 ? 39.352 12.000 0.701 1.00 28.06 549 ASP A O 1
ATOM 4466 N N . ARG A 1 550 ? 38.005 13.030 -0.806 1.00 28.84 550 ARG A N 1
ATOM 4467 C CA . ARG A 1 550 ? 38.904 13.271 -1.952 1.00 28.84 550 ARG A CA 1
ATOM 4468 C C . ARG A 1 550 ? 38.100 13.585 -3.222 1.00 28.84 550 ARG A C 1
ATOM 4470 O O . ARG A 1 550 ? 37.348 12.744 -3.695 1.00 28.84 550 ARG A O 1
ATOM 4477 N N . PHE A 1 551 ? 38.427 14.744 -3.792 1.00 28.34 551 PHE A N 1
ATOM 4478 C CA . PHE A 1 551 ? 38.139 15.265 -5.138 1.00 28.34 551 PHE A CA 1
ATOM 4479 C C . PHE A 1 551 ? 37.055 16.353 -5.233 1.00 28.34 551 PHE A C 1
ATOM 4481 O O . PHE A 1 551 ? 35.929 16.222 -4.775 1.00 28.34 551 PHE A O 1
ATOM 4488 N N . SER A 1 552 ? 37.511 17.475 -5.791 1.00 30.98 552 SER A N 1
ATOM 4489 C CA . SER A 1 552 ? 36.863 18.769 -6.004 1.00 30.98 552 SER A CA 1
ATOM 4490 C C . SER A 1 552 ? 35.918 18.775 -7.210 1.00 30.98 552 SER A C 1
ATOM 4492 O O . SER A 1 552 ? 36.139 18.023 -8.154 1.00 30.98 552 SER A O 1
ATOM 4494 N N . ASP A 1 553 ? 34.975 19.721 -7.207 1.00 32.94 553 ASP A N 1
ATOM 4495 C CA . ASP A 1 553 ? 33.818 19.969 -8.096 1.00 32.94 553 ASP A CA 1
ATOM 4496 C C . ASP A 1 553 ? 34.020 20.020 -9.640 1.00 32.94 553 ASP A C 1
ATOM 4498 O O . ASP A 1 553 ? 33.127 20.459 -10.358 1.00 32.94 553 ASP A O 1
ATOM 4502 N N . ASN A 1 554 ? 35.136 19.537 -10.196 1.00 34.59 554 ASN A N 1
ATOM 4503 C CA . ASN A 1 554 ? 35.451 19.569 -11.637 1.00 34.59 554 ASN A CA 1
ATOM 4504 C C . ASN A 1 554 ? 35.324 18.205 -12.365 1.00 34.59 554 ASN A C 1
ATOM 4506 O O . ASN A 1 554 ? 35.749 18.092 -13.512 1.00 34.59 554 ASN A O 1
ATOM 4510 N N . GLU A 1 555 ? 34.777 17.150 -11.745 1.00 45.31 555 GLU A N 1
ATOM 4511 C CA . GLU A 1 555 ? 34.806 15.782 -12.318 1.00 45.31 555 GLU A CA 1
ATOM 4512 C C . GLU A 1 555 ? 33.544 15.333 -13.088 1.00 45.31 555 GLU A C 1
ATOM 4514 O O . GLU A 1 555 ? 33.574 14.291 -13.745 1.00 45.31 555 GLU A O 1
ATOM 4519 N N . ASN A 1 556 ? 32.442 16.093 -13.070 1.00 43.72 556 ASN A N 1
ATOM 4520 C CA . ASN A 1 556 ? 31.194 15.665 -13.728 1.00 43.72 556 ASN A CA 1
ATOM 4521 C C . ASN A 1 556 ? 31.288 15.649 -15.266 1.00 43.72 556 ASN A C 1
ATOM 4523 O O . ASN A 1 556 ? 30.766 14.730 -15.895 1.00 43.72 556 ASN A O 1
ATOM 4527 N N . GLU A 1 557 ? 32.011 16.602 -15.860 1.00 48.81 557 GLU A N 1
ATOM 4528 C CA . GLU A 1 557 ? 32.245 16.688 -17.313 1.00 48.81 557 GLU A CA 1
ATOM 4529 C C . GLU A 1 557 ? 33.127 15.517 -17.814 1.00 48.81 557 GLU A C 1
ATOM 4531 O O . GLU A 1 557 ? 32.956 15.007 -18.919 1.00 48.81 557 GLU A O 1
ATOM 4536 N N . TYR A 1 558 ? 33.995 14.980 -16.944 1.00 56.94 558 TYR A N 1
ATOM 4537 C CA . TYR A 1 558 ? 34.980 13.947 -17.287 1.00 56.94 558 TYR A CA 1
ATOM 4538 C C . TYR A 1 558 ? 34.386 12.536 -17.455 1.00 56.94 558 TYR A C 1
ATOM 4540 O O . TYR A 1 558 ? 34.959 11.698 -18.153 1.00 56.94 558 TYR A O 1
ATOM 4548 N N . ILE A 1 559 ? 33.245 12.227 -16.825 1.00 63.00 559 ILE A N 1
ATOM 4549 C CA . ILE A 1 559 ? 32.640 10.881 -16.886 1.00 63.00 559 ILE A CA 1
ATOM 4550 C C . ILE A 1 559 ? 31.817 10.697 -18.161 1.00 63.00 559 ILE A C 1
ATOM 4552 O O . ILE A 1 559 ? 31.917 9.646 -18.796 1.00 63.00 559 ILE A O 1
ATOM 4556 N N . PHE A 1 560 ? 31.043 11.710 -18.554 1.00 70.69 560 PHE A N 1
ATOM 4557 C CA . PHE A 1 560 ? 30.247 11.681 -19.781 1.00 70.69 560 PHE A CA 1
ATOM 4558 C C . PHE A 1 560 ? 31.137 11.494 -21.017 1.00 70.69 560 PHE A C 1
ATOM 4560 O O . PHE A 1 560 ? 30.946 10.545 -21.780 1.00 70.69 560 PHE A O 1
ATOM 4567 N N . GLU A 1 561 ? 32.183 12.317 -21.151 1.00 74.81 561 GLU A N 1
ATOM 4568 C CA . GLU A 1 561 ? 33.161 12.202 -22.240 1.00 74.81 561 GLU A CA 1
ATOM 4569 C C . GLU A 1 561 ? 33.889 10.851 -22.223 1.00 74.81 561 GLU A C 1
ATOM 4571 O O . GLU A 1 561 ? 34.109 10.235 -23.267 1.00 74.81 561 GLU A O 1
ATOM 4576 N N . LYS A 1 562 ? 34.212 10.332 -21.033 1.00 79.44 562 LYS A N 1
ATOM 4577 C CA . LYS A 1 562 ? 34.847 9.018 -20.878 1.00 79.44 562 LYS A CA 1
ATOM 4578 C C . LYS A 1 562 ? 33.932 7.868 -21.301 1.00 79.44 562 LYS A C 1
ATOM 4580 O O . LYS A 1 562 ? 34.429 6.893 -21.863 1.00 79.44 562 LYS A O 1
ATOM 4585 N N . ILE A 1 563 ? 32.627 7.947 -21.030 1.00 80.69 563 ILE A N 1
ATOM 4586 C CA . ILE A 1 563 ? 31.653 6.948 -21.491 1.00 80.69 563 ILE A CA 1
ATOM 4587 C C . ILE A 1 563 ? 31.537 7.011 -23.011 1.00 80.69 563 ILE A C 1
ATOM 4589 O O . ILE A 1 563 ? 31.657 5.967 -23.647 1.00 80.69 563 ILE A O 1
ATOM 4593 N N . ILE A 1 564 ? 31.386 8.206 -23.595 1.00 84.31 564 ILE A N 1
ATOM 4594 C CA . ILE A 1 564 ? 31.352 8.375 -25.056 1.00 84.31 564 ILE A CA 1
ATOM 4595 C C . ILE A 1 564 ? 32.604 7.769 -25.691 1.00 84.31 564 ILE A C 1
ATOM 4597 O O . ILE A 1 564 ? 32.474 6.916 -26.564 1.00 84.31 564 ILE A O 1
ATOM 4601 N N . GLY A 1 565 ? 33.796 8.104 -25.190 1.00 86.06 565 GLY A N 1
ATOM 4602 C CA . GLY A 1 565 ? 35.050 7.568 -25.724 1.00 86.06 565 GLY A CA 1
ATOM 4603 C C . GLY A 1 565 ? 35.145 6.038 -25.650 1.00 86.06 565 GLY A C 1
ATOM 4604 O O . GLY A 1 565 ? 35.709 5.409 -26.541 1.00 86.06 565 GLY A O 1
ATOM 4605 N N . LYS A 1 566 ? 34.557 5.401 -24.629 1.00 88.12 566 LYS A N 1
ATOM 4606 C CA . LYS A 1 566 ? 34.495 3.930 -24.532 1.00 88.12 566 LYS A CA 1
ATOM 4607 C C . LYS A 1 566 ? 33.457 3.310 -25.461 1.00 88.12 566 LYS A C 1
ATOM 4609 O O . LYS A 1 566 ? 33.690 2.227 -25.992 1.00 88.12 566 LYS A O 1
ATOM 4614 N N . VAL A 1 567 ? 32.324 3.980 -25.671 1.00 89.12 567 VAL A N 1
ATOM 4615 C CA . VAL A 1 567 ? 31.315 3.553 -26.651 1.00 89.12 567 VAL A CA 1
ATOM 4616 C C . VAL A 1 567 ? 31.882 3.670 -28.069 1.00 89.12 567 VAL A C 1
ATOM 4618 O O . VAL A 1 567 ? 31.708 2.748 -28.862 1.00 89.12 567 VAL A O 1
ATOM 4621 N N . GLU A 1 568 ? 32.618 4.742 -28.372 1.00 89.75 568 GLU A N 1
ATOM 4622 C CA . GLU A 1 568 ? 33.366 4.905 -29.624 1.00 89.75 568 GLU A CA 1
ATOM 4623 C C . GLU A 1 568 ? 34.425 3.809 -29.798 1.00 89.75 568 GLU A C 1
ATOM 4625 O O . GLU A 1 568 ? 34.497 3.193 -30.861 1.00 89.75 568 GLU A O 1
ATOM 4630 N N . ASP A 1 569 ? 35.198 3.504 -28.749 1.00 87.88 569 ASP A N 1
ATOM 4631 C CA . ASP A 1 569 ? 36.185 2.416 -28.770 1.00 87.88 569 ASP A CA 1
ATOM 4632 C C . ASP A 1 569 ? 35.549 1.045 -29.021 1.00 87.88 569 ASP A C 1
ATOM 4634 O O . ASP A 1 569 ? 36.047 0.265 -29.833 1.00 87.88 569 ASP A O 1
ATOM 4638 N N . TYR A 1 570 ? 34.402 0.763 -28.407 1.00 89.31 570 TYR A N 1
ATOM 4639 C CA . TYR A 1 570 ? 33.647 -0.454 -28.693 1.00 89.31 570 TYR A CA 1
ATOM 4640 C C . TYR A 1 570 ? 33.140 -0.474 -30.144 1.00 89.31 570 TYR A C 1
ATOM 4642 O O . TYR A 1 570 ? 33.298 -1.472 -30.852 1.00 89.31 570 TYR A O 1
ATOM 4650 N N . ALA A 1 571 ? 32.562 0.637 -30.611 1.00 89.12 571 ALA A N 1
ATOM 4651 C CA . ALA A 1 571 ? 32.016 0.776 -31.958 1.00 89.12 571 ALA A CA 1
ATOM 4652 C C . ALA A 1 571 ? 33.074 0.559 -33.049 1.00 89.12 571 ALA A C 1
ATOM 4654 O O . ALA A 1 571 ? 32.806 -0.131 -34.032 1.00 89.12 571 ALA A O 1
ATOM 4655 N N . MET A 1 572 ? 34.293 1.065 -32.841 1.00 87.75 572 MET A N 1
ATOM 4656 C CA . MET A 1 572 ? 35.436 0.887 -33.741 1.00 87.75 572 MET A CA 1
ATOM 4657 C C . MET A 1 572 ? 35.803 -0.582 -33.991 1.00 87.75 572 MET A C 1
ATOM 4659 O O . MET A 1 572 ? 36.353 -0.909 -35.046 1.00 87.75 572 MET A O 1
ATOM 4663 N N . HIS A 1 573 ? 35.504 -1.471 -33.047 1.00 85.44 573 HIS A N 1
ATOM 4664 C CA . HIS A 1 573 ? 35.841 -2.890 -33.134 1.00 85.44 573 HIS A CA 1
ATOM 4665 C C . HIS A 1 573 ? 34.622 -3.782 -33.438 1.00 85.44 573 HIS A C 1
ATOM 4667 O O . HIS A 1 573 ? 34.780 -4.993 -33.592 1.00 85.44 573 HIS A O 1
ATOM 4673 N N . SER A 1 574 ? 33.425 -3.197 -33.577 1.00 86.50 574 SER A N 1
ATOM 4674 C CA . SER A 1 574 ? 32.173 -3.917 -33.828 1.00 86.50 574 SER A CA 1
ATOM 4675 C C . SER A 1 574 ? 32.089 -4.519 -35.237 1.00 86.50 574 SER A C 1
ATOM 4677 O O . SER A 1 574 ? 32.506 -3.899 -36.217 1.00 86.50 574 SER A O 1
ATOM 4679 N N . PHE A 1 575 ? 31.521 -5.723 -35.373 1.00 83.62 575 PHE A N 1
ATOM 4680 C CA . PHE A 1 575 ? 31.130 -6.287 -36.682 1.00 83.62 575 PHE A CA 1
ATOM 4681 C C . PHE A 1 575 ? 29.874 -5.633 -37.263 1.00 83.62 575 PHE A C 1
ATOM 4683 O O . PHE A 1 575 ? 29.695 -5.580 -38.482 1.00 83.62 575 PHE A O 1
ATOM 4690 N N . ILE A 1 576 ? 28.998 -5.150 -36.385 1.00 90.81 576 ILE A N 1
ATOM 4691 C CA . ILE A 1 576 ? 27.783 -4.438 -36.762 1.00 90.81 576 ILE A CA 1
ATOM 4692 C C . ILE A 1 576 ? 28.091 -2.940 -36.737 1.00 90.81 576 ILE A C 1
ATOM 4694 O O . ILE A 1 576 ? 28.569 -2.462 -35.706 1.00 90.81 576 ILE A O 1
ATOM 4698 N N . PRO A 1 577 ? 27.839 -2.189 -37.823 1.00 92.88 577 PRO A N 1
ATOM 4699 C CA . PRO A 1 577 ? 28.078 -0.752 -37.851 1.00 92.88 577 PRO A CA 1
ATOM 4700 C C . PRO A 1 577 ? 27.296 -0.036 -36.753 1.00 92.88 577 PRO A C 1
ATOM 4702 O O . PRO A 1 577 ? 26.090 -0.245 -36.608 1.00 92.88 577 PRO A O 1
ATOM 4705 N N . ILE A 1 578 ? 27.983 0.823 -36.001 1.00 94.69 578 ILE A N 1
ATOM 4706 C CA . ILE A 1 578 ? 27.384 1.613 -34.926 1.00 94.69 578 ILE A CA 1
ATOM 4707 C C . ILE A 1 578 ? 27.475 3.095 -35.287 1.00 94.69 578 ILE A C 1
ATOM 4709 O O . ILE A 1 578 ? 28.538 3.608 -35.643 1.00 94.69 578 ILE A O 1
ATOM 4713 N N . THR A 1 579 ? 26.341 3.781 -35.192 1.00 94.69 579 THR A N 1
ATOM 4714 C CA . THR A 1 579 ? 26.237 5.235 -35.336 1.00 94.69 579 THR A CA 1
ATOM 4715 C C . THR A 1 579 ? 26.055 5.842 -33.953 1.00 94.69 579 THR A C 1
ATOM 4717 O O . THR A 1 579 ? 25.158 5.418 -33.233 1.00 94.69 579 THR A O 1
ATOM 4720 N N . ILE A 1 580 ? 26.858 6.837 -33.584 1.00 93.50 580 ILE A N 1
ATOM 4721 C CA . ILE A 1 580 ? 26.754 7.546 -32.301 1.00 93.50 580 ILE A CA 1
ATOM 4722 C C . ILE A 1 580 ? 26.352 8.993 -32.585 1.00 93.50 580 ILE A C 1
ATOM 4724 O O . ILE A 1 580 ? 27.021 9.685 -33.350 1.00 93.50 580 ILE A O 1
ATOM 4728 N N . ASN A 1 581 ? 25.234 9.452 -32.017 1.00 91.56 581 ASN A N 1
ATOM 4729 C CA . ASN A 1 581 ? 24.708 10.813 -32.205 1.00 91.56 581 ASN A CA 1
ATOM 4730 C C . ASN A 1 581 ? 24.602 11.235 -33.688 1.00 91.56 581 ASN A C 1
ATOM 4732 O O . ASN A 1 581 ? 24.857 12.380 -34.052 1.00 91.56 581 ASN A O 1
ATOM 4736 N N . GLY A 1 582 ? 24.232 10.291 -34.561 1.00 87.38 582 GLY A N 1
ATOM 4737 C CA . GLY A 1 582 ? 24.108 10.508 -36.008 1.00 87.38 582 GLY A CA 1
ATOM 4738 C C . GLY A 1 582 ? 25.419 10.402 -36.800 1.00 87.38 582 GLY A C 1
ATOM 4739 O O . GLY A 1 582 ? 25.381 10.458 -38.027 1.00 87.38 582 GLY A O 1
ATOM 4740 N N . THR A 1 583 ? 26.558 10.195 -36.136 1.00 90.75 583 THR A N 1
ATOM 4741 C CA . THR A 1 583 ? 27.869 10.016 -36.775 1.00 90.75 583 THR A CA 1
ATOM 4742 C C . THR A 1 583 ? 28.231 8.536 -36.852 1.00 90.75 583 THR A C 1
ATOM 4744 O O . THR A 1 583 ? 28.275 7.848 -35.833 1.00 90.75 583 THR A O 1
ATOM 4747 N N . ALA A 1 584 ? 28.477 8.023 -38.058 1.00 90.38 584 ALA A N 1
ATOM 4748 C CA . ALA A 1 584 ? 28.910 6.640 -38.250 1.00 90.38 584 ALA A CA 1
ATOM 4749 C C . ALA A 1 584 ? 30.375 6.474 -37.819 1.00 90.38 584 ALA A C 1
ATOM 4751 O O . ALA A 1 584 ? 31.240 7.220 -38.281 1.00 90.38 584 ALA A O 1
ATOM 4752 N N . ILE A 1 585 ? 30.656 5.491 -36.962 1.00 91.94 585 ILE A N 1
ATOM 4753 C CA . ILE A 1 585 ? 32.019 5.201 -36.507 1.00 91.94 585 ILE A CA 1
ATOM 4754 C C . ILE A 1 585 ? 32.703 4.267 -37.510 1.00 91.94 585 ILE A C 1
ATOM 4756 O O . ILE A 1 585 ? 32.193 3.186 -37.814 1.00 91.94 585 ILE A O 1
ATOM 4760 N N . GLU A 1 586 ? 33.857 4.680 -38.046 1.00 87.75 586 GLU A N 1
ATOM 4761 C CA . GLU A 1 586 ? 34.626 3.840 -38.969 1.00 87.75 586 GLU A CA 1
ATOM 4762 C C . GLU A 1 586 ? 35.273 2.684 -38.203 1.00 87.75 586 GLU A C 1
ATOM 4764 O O . GLU A 1 586 ? 36.023 2.872 -37.243 1.00 87.75 586 GLU A O 1
ATOM 4769 N N . ARG A 1 587 ? 34.992 1.466 -38.665 1.00 85.00 587 ARG A N 1
ATOM 4770 C CA . ARG A 1 587 ? 35.593 0.255 -38.126 1.00 85.00 587 ARG A CA 1
ATOM 4771 C C . ARG A 1 587 ? 37.101 0.242 -38.363 1.00 85.00 587 ARG A C 1
ATOM 4773 O O . ARG A 1 587 ? 37.585 0.570 -39.448 1.00 85.00 587 ARG A O 1
ATOM 4780 N N . VAL A 1 588 ? 37.852 -0.227 -37.373 1.00 84.25 588 VAL A N 1
ATOM 4781 C CA . VAL A 1 588 ? 39.295 -0.423 -37.492 1.00 84.25 588 VAL A CA 1
ATOM 4782 C C . VAL A 1 588 ? 39.617 -1.392 -38.632 1.00 84.25 588 VAL A C 1
ATOM 4784 O O . VAL A 1 588 ? 39.075 -2.491 -38.728 1.00 84.25 588 VAL A O 1
ATOM 4787 N N . LYS A 1 589 ? 40.552 -0.981 -39.495 1.00 78.75 589 LYS A N 1
ATOM 4788 C CA . LYS A 1 589 ? 41.156 -1.857 -40.504 1.00 78.75 589 LY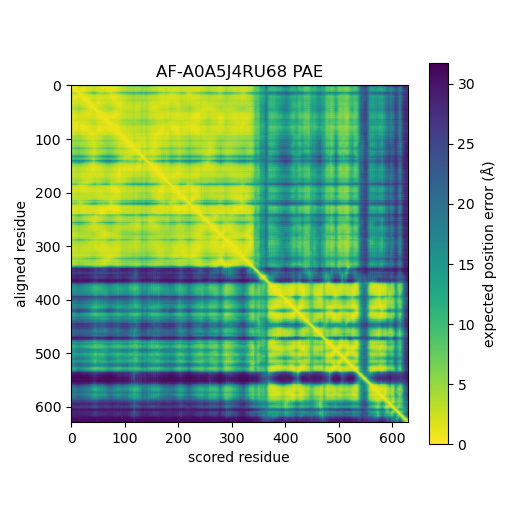S A CA 1
ATOM 4789 C C . LYS A 1 589 ? 42.185 -2.752 -39.825 1.00 78.75 589 LYS A C 1
ATOM 4791 O O . LYS A 1 589 ? 43.152 -2.252 -39.244 1.00 78.75 589 LYS A O 1
ATOM 4796 N N . TYR A 1 590 ? 41.939 -4.052 -39.894 1.00 78.19 590 TYR A N 1
ATOM 4797 C CA . TYR A 1 590 ? 42.824 -5.090 -39.387 1.00 78.19 590 TYR A CA 1
ATOM 4798 C C . TYR A 1 590 ? 43.710 -5.626 -40.505 1.00 78.19 590 TYR A C 1
ATOM 4800 O O . TYR A 1 590 ? 43.295 -5.701 -41.661 1.00 78.19 590 TYR A O 1
ATOM 4808 N N . ASP A 1 591 ? 44.935 -5.992 -40.148 1.00 74.00 591 ASP A N 1
ATOM 4809 C CA . ASP A 1 591 ? 45.945 -6.470 -41.089 1.00 74.00 591 ASP A CA 1
ATOM 4810 C C . ASP A 1 591 ? 45.800 -7.972 -41.376 1.00 74.00 591 ASP A C 1
ATOM 4812 O O . ASP A 1 591 ? 46.249 -8.458 -42.413 1.00 74.00 591 ASP A O 1
ATOM 4816 N N . TYR A 1 592 ? 45.168 -8.711 -40.460 1.00 71.56 592 TYR A N 1
ATOM 4817 C CA . TYR A 1 592 ? 44.851 -10.127 -40.618 1.00 71.56 592 TYR A CA 1
ATOM 4818 C C . TYR A 1 592 ? 43.491 -10.452 -39.997 1.00 71.56 592 TYR A C 1
ATOM 4820 O O . TYR A 1 592 ? 43.191 -9.995 -38.893 1.00 71.56 592 TYR A O 1
ATOM 4828 N N . VAL A 1 593 ? 42.701 -11.265 -40.701 1.00 68.56 593 VAL A N 1
ATOM 4829 C CA . VAL A 1 593 ? 41.397 -11.785 -40.269 1.00 68.56 593 VAL A CA 1
ATOM 4830 C C . VAL A 1 593 ? 41.405 -13.292 -40.513 1.00 68.56 593 VAL A C 1
ATOM 4832 O O . VAL A 1 593 ? 41.704 -13.732 -41.621 1.00 68.56 593 VAL A O 1
ATOM 4835 N N . SER A 1 594 ? 41.126 -14.077 -39.477 1.00 68.75 594 SER A N 1
ATOM 4836 C CA . SER A 1 594 ? 41.034 -15.536 -39.569 1.00 68.75 594 SER A CA 1
ATOM 4837 C C . SER A 1 594 ? 39.590 -15.971 -39.809 1.00 68.75 594 SER A C 1
ATOM 4839 O O . SER A 1 594 ? 38.724 -15.716 -38.970 1.00 68.75 594 SER A O 1
ATOM 4841 N N . ASP A 1 595 ? 39.342 -16.665 -40.918 1.00 64.69 595 ASP A N 1
ATOM 4842 C CA . ASP A 1 595 ? 38.003 -17.143 -41.290 1.00 64.69 595 ASP A CA 1
ATOM 4843 C C . ASP A 1 595 ? 37.511 -18.305 -40.404 1.00 64.69 595 ASP A C 1
ATOM 4845 O O . ASP A 1 595 ? 36.310 -18.454 -40.188 1.00 64.69 595 ASP A O 1
ATOM 4849 N N . ASP A 1 596 ? 38.423 -19.096 -39.826 1.00 62.06 596 ASP A N 1
ATOM 4850 C CA . ASP A 1 596 ? 38.066 -20.290 -39.044 1.00 62.06 596 ASP A CA 1
ATOM 4851 C C . ASP A 1 596 ? 37.622 -19.958 -37.615 1.00 62.06 596 ASP A C 1
ATOM 4853 O O . ASP A 1 596 ? 36.781 -20.640 -37.026 1.00 62.06 596 ASP A O 1
ATOM 4857 N N . ASN A 1 597 ? 38.215 -18.917 -37.026 1.00 62.84 597 ASN A N 1
ATOM 4858 C CA . ASN A 1 597 ? 38.006 -18.576 -35.622 1.00 62.84 597 ASN A CA 1
ATOM 4859 C C . ASN A 1 597 ? 37.681 -17.100 -35.378 1.00 62.84 597 ASN A C 1
ATOM 4861 O O . ASN A 1 597 ? 37.512 -16.746 -34.226 1.00 62.84 597 ASN A O 1
ATOM 4865 N N . GLY A 1 598 ? 37.559 -16.242 -36.394 1.00 64.88 598 GLY A N 1
ATOM 4866 C CA . GLY A 1 598 ? 37.112 -14.851 -36.225 1.00 64.88 598 GLY A CA 1
ATOM 4867 C C . GLY A 1 598 ? 38.090 -13.938 -35.472 1.00 64.88 598 GLY A C 1
ATOM 4868 O O . GLY A 1 598 ? 37.681 -12.897 -34.960 1.00 64.88 598 GLY A O 1
ATOM 4869 N N . ILE A 1 599 ? 39.366 -14.327 -35.362 1.00 68.44 599 ILE A N 1
ATOM 4870 C CA . ILE A 1 599 ? 40.418 -13.500 -34.755 1.00 68.44 599 ILE A CA 1
ATOM 4871 C C . ILE A 1 599 ? 40.864 -12.429 -35.749 1.00 68.44 599 ILE A C 1
ATOM 4873 O O . ILE A 1 599 ? 41.228 -12.742 -36.885 1.00 68.44 599 ILE A O 1
ATOM 4877 N N . GLU A 1 600 ? 40.920 -11.182 -35.286 1.00 71.19 600 GLU A N 1
ATOM 4878 C CA . GLU A 1 600 ? 41.424 -10.046 -36.050 1.00 71.19 600 GLU A CA 1
ATOM 4879 C C . GLU A 1 600 ? 42.667 -9.450 -35.386 1.00 71.19 600 GLU A C 1
ATOM 4881 O O . GLU A 1 600 ? 42.737 -9.286 -34.163 1.00 71.19 600 GLU A O 1
ATOM 4886 N N . ILE A 1 601 ? 43.685 -9.139 -36.189 1.00 70.50 601 ILE A N 1
ATOM 4887 C CA . ILE A 1 601 ? 44.988 -8.674 -35.702 1.00 70.50 601 ILE A CA 1
ATOM 4888 C C . ILE A 1 601 ? 45.352 -7.367 -36.391 1.00 70.50 601 ILE A C 1
ATOM 4890 O O . ILE A 1 601 ? 45.291 -7.258 -37.616 1.00 70.50 601 ILE A O 1
ATOM 4894 N N . LYS A 1 602 ? 45.769 -6.383 -35.589 1.00 73.06 602 LYS A N 1
ATOM 4895 C CA . LYS A 1 602 ? 46.357 -5.128 -36.064 1.00 73.06 602 LYS A CA 1
ATOM 4896 C C . LYS A 1 602 ? 47.794 -4.998 -35.566 1.00 73.06 602 LYS A C 1
ATOM 4898 O O . LYS A 1 602 ? 48.063 -5.166 -34.371 1.00 73.06 602 LYS A O 1
ATOM 4903 N N . PHE A 1 603 ? 48.717 -4.693 -36.470 1.00 66.88 603 PHE A N 1
ATOM 4904 C CA . PHE A 1 603 ? 50.128 -4.486 -36.168 1.00 66.88 603 PHE A CA 1
ATOM 4905 C C . PHE A 1 603 ? 50.380 -3.025 -35.765 1.00 66.88 603 PHE A C 1
ATOM 4907 O O . PHE A 1 603 ? 50.104 -2.094 -36.522 1.00 66.88 603 PHE A O 1
ATOM 4914 N N . GLU A 1 604 ? 50.954 -2.801 -34.579 1.00 67.12 604 GLU A N 1
ATOM 4915 C CA . GLU A 1 604 ? 51.470 -1.483 -34.181 1.00 67.12 604 GLU A CA 1
ATOM 4916 C C . GLU A 1 604 ? 52.987 -1.390 -34.441 1.00 67.12 604 GLU A C 1
ATOM 4918 O O . GLU A 1 604 ? 53.711 -2.387 -34.367 1.00 67.12 604 GLU A O 1
ATOM 4923 N N . LYS A 1 605 ? 53.488 -0.176 -34.729 1.00 51.47 605 LYS A N 1
ATOM 4924 C CA . LYS A 1 605 ? 54.871 0.090 -35.190 1.00 51.47 605 LYS A CA 1
ATOM 4925 C C . LYS A 1 605 ? 55.996 -0.367 -34.229 1.00 51.47 605 LYS A C 1
ATOM 4927 O O . LYS A 1 605 ? 57.138 -0.449 -34.668 1.00 51.47 605 LYS A O 1
ATOM 4932 N N . ASP A 1 606 ? 55.685 -0.765 -32.989 1.00 55.59 606 ASP A N 1
ATOM 4933 C CA . ASP A 1 606 ? 56.654 -1.105 -31.926 1.00 55.59 606 ASP A CA 1
ATOM 4934 C C . ASP A 1 606 ? 56.654 -2.589 -31.479 1.00 55.59 606 ASP A C 1
ATOM 4936 O O . ASP A 1 606 ? 56.940 -2.898 -30.320 1.00 55.59 606 ASP A O 1
ATOM 4940 N N . LYS A 1 607 ? 56.331 -3.546 -32.366 1.00 49.72 607 LYS A N 1
ATOM 4941 C CA . LYS A 1 607 ? 56.240 -5.000 -32.048 1.00 49.72 607 LYS A CA 1
ATOM 4942 C C . LYS A 1 607 ? 55.224 -5.356 -30.945 1.00 49.72 607 LYS A C 1
ATOM 4944 O O . LYS A 1 607 ? 55.294 -6.441 -30.365 1.00 49.72 607 LYS A O 1
ATOM 4949 N N . LYS A 1 608 ? 54.276 -4.465 -30.648 1.00 48.56 608 LYS A N 1
ATOM 4950 C CA . LYS A 1 608 ? 53.098 -4.778 -29.832 1.00 48.56 608 LYS A CA 1
ATOM 4951 C C . LYS A 1 608 ? 51.978 -5.246 -30.758 1.00 48.56 608 LYS A C 1
ATOM 4953 O O . LYS A 1 608 ? 51.694 -4.604 -31.766 1.00 48.56 608 LYS A O 1
ATOM 4958 N N . PHE A 1 609 ? 51.373 -6.377 -30.417 1.00 52.84 609 PHE A N 1
ATOM 4959 C CA . PHE A 1 609 ? 50.217 -6.924 -31.119 1.00 52.84 609 PHE A CA 1
ATOM 4960 C C . PHE A 1 609 ? 48.963 -6.542 -30.340 1.00 52.84 609 PHE A C 1
ATOM 4962 O O . PHE A 1 609 ? 48.901 -6.786 -29.133 1.00 52.84 609 PHE A O 1
ATOM 4969 N N . LYS A 1 610 ? 47.968 -5.966 -31.017 1.00 54.44 610 LYS A N 1
ATOM 4970 C CA . LYS A 1 610 ? 46.608 -5.893 -30.481 1.00 54.44 610 LYS A CA 1
ATOM 4971 C C . LYS A 1 610 ? 45.787 -6.980 -31.151 1.00 54.44 610 LYS A C 1
ATOM 4973 O O . LYS A 1 610 ? 45.584 -6.955 -32.364 1.00 54.44 610 LYS A O 1
ATOM 4978 N N . PHE A 1 611 ? 45.364 -7.943 -30.343 1.00 52.47 611 PHE A N 1
ATOM 4979 C CA . PHE A 1 611 ? 44.414 -8.962 -30.755 1.00 52.47 611 PHE A CA 1
ATOM 4980 C C . PHE A 1 611 ? 43.017 -8.427 -30.481 1.00 52.47 611 PHE A C 1
ATOM 4982 O O . PHE A 1 611 ? 42.749 -7.901 -29.401 1.00 52.47 611 PHE A O 1
ATOM 4989 N N . SER A 1 612 ? 42.131 -8.544 -31.455 1.00 53.47 612 SER A N 1
ATOM 4990 C CA . SER A 1 612 ? 40.719 -8.246 -31.284 1.00 53.47 612 SER A CA 1
ATOM 4991 C C . SER A 1 612 ? 39.917 -9.493 -31.606 1.00 53.47 612 SER A C 1
ATOM 4993 O O . SER A 1 612 ? 40.179 -10.189 -32.586 1.00 53.47 612 SER A O 1
ATOM 4995 N N . PHE A 1 613 ? 38.959 -9.799 -30.745 1.00 52.25 613 PHE A N 1
ATOM 4996 C CA . PHE A 1 613 ? 38.008 -10.876 -30.969 1.00 52.25 613 PHE A CA 1
ATOM 4997 C C . PHE A 1 613 ? 36.633 -10.380 -30.552 1.00 52.25 613 PHE A C 1
ATOM 4999 O O . PHE A 1 613 ? 36.469 -9.973 -29.400 1.00 52.25 613 PHE A O 1
ATOM 5006 N N . LYS A 1 614 ? 35.670 -10.390 -31.485 1.00 54.38 614 LYS A N 1
ATOM 5007 C CA . LYS A 1 614 ? 34.261 -10.027 -31.241 1.00 54.38 614 LYS A CA 1
ATOM 5008 C C . LYS A 1 614 ? 34.129 -8.794 -30.331 1.00 54.38 614 LYS A C 1
ATOM 5010 O O . LYS A 1 614 ? 33.567 -8.873 -29.241 1.00 54.38 614 LYS A O 1
ATOM 5015 N N . ASN A 1 615 ? 34.722 -7.676 -30.758 1.00 50.56 615 ASN A N 1
ATOM 5016 C CA . ASN A 1 615 ? 34.622 -6.353 -30.118 1.00 50.56 615 ASN A CA 1
ATOM 5017 C C . ASN A 1 615 ? 35.431 -6.184 -28.811 1.00 50.56 615 ASN A C 1
ATOM 5019 O O . ASN A 1 615 ? 35.343 -5.147 -28.160 1.00 50.56 615 ASN A O 1
ATOM 5023 N N . SER A 1 616 ? 36.245 -7.177 -28.430 1.00 44.09 616 SER A N 1
ATOM 5024 C CA . SER A 1 616 ? 37.086 -7.151 -27.224 1.00 44.09 616 SER A CA 1
ATOM 5025 C C . SER A 1 616 ? 38.571 -7.065 -27.588 1.00 44.09 616 SER A C 1
ATOM 5027 O O . SER A 1 616 ? 39.074 -7.916 -28.328 1.00 44.09 616 SER A O 1
ATOM 5029 N N . ILE A 1 617 ? 39.303 -6.087 -27.041 1.00 46.72 617 ILE A N 1
ATOM 5030 C CA . ILE A 1 617 ? 40.772 -6.055 -27.134 1.00 46.72 617 ILE A CA 1
ATOM 5031 C C . ILE A 1 617 ? 41.340 -7.112 -26.180 1.00 46.72 617 ILE A C 1
ATOM 5033 O O . ILE A 1 617 ? 41.289 -6.967 -24.959 1.00 46.72 617 ILE A O 1
ATOM 5037 N N . ILE A 1 618 ? 41.928 -8.172 -26.729 1.00 43.59 618 ILE A N 1
ATOM 5038 C CA . ILE A 1 618 ? 42.699 -9.145 -25.959 1.00 43.59 618 ILE A CA 1
ATOM 5039 C C . ILE A 1 618 ? 44.115 -8.578 -25.807 1.00 43.59 618 ILE A C 1
ATOM 5041 O O . ILE A 1 618 ? 44.939 -8.638 -26.722 1.00 43.59 618 ILE A O 1
ATOM 5045 N N . ASN A 1 619 ? 44.421 -8.029 -24.629 1.00 34.38 619 ASN A N 1
ATOM 5046 C CA . ASN A 1 619 ? 45.784 -7.637 -24.259 1.00 34.38 619 ASN A CA 1
ATOM 5047 C C . ASN A 1 619 ? 46.645 -8.886 -23.995 1.00 34.38 619 ASN A C 1
ATOM 5049 O O . ASN A 1 619 ? 46.988 -9.198 -22.857 1.00 34.38 619 ASN A O 1
ATOM 5053 N N . ALA A 1 620 ? 47.013 -9.620 -25.044 1.00 33.00 620 ALA A N 1
ATOM 5054 C CA . ALA A 1 620 ? 48.028 -10.656 -24.935 1.00 33.00 620 ALA A CA 1
ATOM 5055 C C . ALA A 1 620 ? 49.414 -10.011 -25.081 1.00 33.00 620 ALA A C 1
ATOM 5057 O O . ALA A 1 620 ? 49.842 -9.653 -26.178 1.00 33.00 620 ALA A O 1
ATOM 5058 N N . ILE A 1 621 ? 50.150 -9.877 -23.973 1.00 27.61 621 ILE A N 1
ATOM 5059 C CA . ILE A 1 621 ? 51.590 -9.584 -24.014 1.00 27.61 621 ILE A CA 1
ATOM 5060 C C . ILE A 1 621 ? 52.296 -10.833 -24.558 1.00 27.61 621 ILE A C 1
ATOM 5062 O O . ILE A 1 621 ? 52.817 -11.652 -23.803 1.00 27.61 621 ILE A O 1
ATOM 5066 N N . VAL A 1 622 ? 52.322 -11.003 -25.878 1.00 30.33 622 VAL A N 1
ATOM 5067 C CA . VAL A 1 622 ? 53.172 -12.012 -26.515 1.00 30.33 622 VAL A CA 1
ATOM 5068 C C . VAL A 1 622 ? 54.534 -11.372 -26.764 1.00 30.33 622 VAL A C 1
ATOM 5070 O O . VAL A 1 622 ? 54.744 -10.659 -27.743 1.00 30.33 622 VAL A O 1
ATOM 5073 N N . ARG A 1 623 ? 55.491 -11.614 -25.859 1.00 27.80 623 ARG A N 1
ATOM 5074 C CA . ARG A 1 623 ? 56.911 -11.365 -26.145 1.00 27.80 623 ARG A CA 1
ATOM 5075 C C . ARG A 1 623 ? 57.343 -12.331 -27.249 1.00 27.80 623 ARG A C 1
ATOM 5077 O O . ARG A 1 623 ? 57.589 -13.504 -26.988 1.00 27.80 623 ARG A O 1
ATOM 5084 N N . SER A 1 624 ? 57.447 -11.837 -28.478 1.00 28.12 624 SER A N 1
ATOM 5085 C CA . SER A 1 624 ? 57.986 -12.590 -29.609 1.00 28.12 624 SER A CA 1
ATOM 5086 C C . SER A 1 624 ? 59.414 -13.076 -29.312 1.00 28.12 624 SER A C 1
ATOM 5088 O O . SER A 1 624 ? 60.339 -12.266 -29.231 1.00 28.12 624 SER A O 1
ATOM 5090 N N . LYS A 1 625 ? 59.624 -14.392 -29.223 1.00 27.97 625 LYS A N 1
ATOM 5091 C CA . LYS A 1 625 ? 60.874 -15.021 -29.675 1.00 27.97 625 LYS A CA 1
ATOM 5092 C C . LYS A 1 625 ? 60.602 -15.621 -31.052 1.00 27.97 625 LYS A C 1
ATOM 5094 O O . LYS A 1 625 ? 60.356 -16.811 -31.180 1.00 27.97 625 LYS A O 1
ATOM 5099 N N . ILE A 1 626 ? 60.623 -14.768 -32.072 1.00 28.66 626 ILE A N 1
ATOM 5100 C CA . ILE A 1 626 ? 60.868 -15.216 -33.443 1.00 28.66 626 ILE A CA 1
ATOM 5101 C C . ILE A 1 626 ? 62.390 -15.261 -33.568 1.00 28.66 626 ILE A C 1
ATOM 5103 O O . ILE A 1 626 ? 63.040 -14.222 -33.679 1.00 28.66 626 ILE A O 1
ATOM 5107 N N . ALA A 1 627 ? 62.958 -16.457 -33.428 1.00 26.56 627 ALA A N 1
ATOM 5108 C CA . ALA A 1 627 ? 64.310 -16.745 -33.878 1.00 26.56 627 ALA A CA 1
ATOM 5109 C C . ALA A 1 627 ? 64.199 -17.299 -35.301 1.00 26.56 627 ALA A C 1
ATOM 5111 O O . ALA A 1 627 ? 63.386 -18.182 -35.556 1.00 26.56 627 ALA A O 1
ATOM 5112 N N . TYR A 1 628 ? 64.989 -16.725 -36.202 1.00 30.91 628 TYR A N 1
ATOM 5113 C CA . TYR A 1 628 ? 65.197 -17.196 -37.564 1.00 30.91 628 TYR A CA 1
ATOM 5114 C C . TYR A 1 628 ? 65.518 -18.699 -37.603 1.00 30.91 628 TYR A C 1
ATOM 5116 O O . TYR A 1 628 ? 66.460 -19.134 -36.938 1.00 30.91 628 TYR A O 1
ATOM 5124 N N . SER A 1 629 ? 64.804 -19.430 -38.460 1.00 29.34 629 SER A N 1
ATOM 5125 C CA . SER A 1 629 ? 65.355 -20.474 -39.334 1.00 29.34 629 SER A CA 1
ATOM 5126 C C . SER A 1 629 ? 64.454 -20.633 -40.547 1.00 29.34 629 SER A C 1
ATOM 5128 O O . SER A 1 629 ? 63.262 -20.940 -40.311 1.00 29.34 629 SER A O 1
#

=== Feature glossary ===
Annotated list of the representations used here:

Nearest PDB structures. The Foldseek neighbor list gives the closest experimentally determined structures in the PDB, ranked by structural alignment. TM-score near 1 means near-identical fold; near 0.3 means only rough topology match. This is how one finds what a novel AlphaFold prediction most resembles in the solved-structure universe.

Foldseek 3Di. Foldseek's 3Di representation compresses backbone geometry into a per-residue letter drawn from a learned twenty-state alphabet. It captures the tertiary interaction pattern around each residue — which residues are packed against it in space, regardless of where they are in sequence.

Radius of gyration, Cα contacts, bounding box. Radius of gyration (Rg) is the root-mean-square distance of Cα atoms from their centroid — a single number for overall size and compactness. A globular domain of N residues has Rg ≈ 2.2·N^0.38 Å; an extended or disordered chain has a much larger Rg. The Cα contact count is the number of residue pairs whose Cα atoms are within 8 Å and are more than four positions apart in sequence — a standard proxy for tertiary packing density. The bounding box is the smallest axis-aligned box enclosing all Cα atoms.

InterPro / GO / CATH / organism. The annotation block draws on four external resources. InterPro: which protein families and domains the sequence belongs to. GO: standardized terms for what the protein does, what process it participates in, and where in the cell it acts. CATH: which structural fold it has in the CATH hierarchy. Organism: the species of origin.

mmCIF coordinates. The mmCIF block holds the 3D Cartesian coordinates of each backbone atom (N, Cα, C, O) in ångströms. mmCIF is the PDB's canonical archive format — a tagged-loop text representation of the atomic model.

pLDDT. pLDDT is the predicted lDDT-Cα score: AlphaFold's confidence that the local environment of each residue (all inter-atomic distances within 15 Å) is correctly placed. It is a per-residue number between 0 and 100, with higher meaning more reliable.

Backbone torsions (φ/ψ). φ (phi) and ψ (psi) are the two rotatable backbone dihedrals per residue: φ is the C(i-1)–N–Cα–C torsion, ψ is the N–Cα–C–N(i+1) torsion, both in degrees on (−180°, 180°]. α-helical residues cluster near (−60°, −45°); β-strand residues near (−120°, +130°). A Ramachandran plot is simply a scatter of (φ, ψ) for every residue.

B-factor. For experimental (PDB) structures, the B-factor (temperature factor) quantifies the positional spread of each atom in the crystal — a combination of thermal vibration and static disorder — in units of Å². High B-factors mark flexible loops or poorly resolved regions; low B-factors mark the rigid, well-ordered core.

Secondary structure (3-state, P-SEA). SS3 is a coarse helix/strand/coil call (letters a/b/c) made by the P-SEA algorithm from inter-Cα distances and dihedrals. It is less detailed than DSSP but needs only Cα positions.

Predicted aligned error. Predicted aligned error is AlphaFold's pairwise confidence. Unlike pLDDT (per-residue), PAE is per-residue-pair and captures whether two parts of the structure are correctly placed relative to each other. Units are ångströms of expected positional error.

Solvent-accessible surface area. Solvent-accessible surface area (SASA) is the area in Å² traced out by the centre of a 1.4 Å probe sphere (a water molecule) rolled over the protein's van der Waals surface (Shrake–Rupley / Lee–Richards construction). Buried residues have near-zero SASA; fully exposed residues can exceed 200 Å². The total SASA scales roughly with the number of surface residues.

Secondary structure (8-state, DSSP). The SS8 string is DSSP's per-residue secondary-structure call. α-helix (H) means an i→i+4 H-bond ladder; β-strand (E) means the residue participates in a β-sheet; 3₁₀ (G) and π (I) are tighter and wider helices; T/S are turns/bends; '-' is loop.

Rendered structure images. Structure images are PyMOL renders from six orthogonal camera directions. Cartoon representation draws helices as coils and strands as arrows; sticks shows the backbone as bonds; surface shows the solvent-excluded envelope. Rainbow coloring maps sequence position to hue (blue→red, N→C); chain coloring assigns a distinct color per polypeptide.

Sequence. The amino-acid sequence is the protein's primary structure: the linear order of residues from the N-terminus to the C-terminus, written in one-letter code. Everything else here — the 3D coordinates, the secondary structure, the domain annotations — is ultimately a consequence of this string.

Contact-map, Ramachandran, and PAE plots. Three diagnostic plots accompany the record. The Cα contact map visualizes the tertiary structure as a 2D adjacency matrix (8 Å cutoff, sequence-local contacts suppressed). The Ramachandran plot shows the distribution of backbone (φ, ψ) torsions, with points in the α and β basins reflecting secondary structure content. The PAE plot shows AlphaFold's inter-residue confidence as a color matrix.